Protein AF-0000000084599623 (afdb_homodimer)

Solvent-accessible surface area (backbone atoms only — not comparable to full-atom values): 31120 Å² total; per-residue (Å²): 108,68,51,60,53,51,52,50,50,53,50,52,52,37,53,51,47,53,51,48,50,72,46,52,63,95,65,78,58,55,71,67,54,44,60,50,18,67,72,65,66,70,37,64,68,41,47,48,40,57,51,44,47,46,20,28,53,51,38,30,28,49,30,20,12,25,30,5,34,18,5,42,42,41,17,27,66,64,70,25,81,76,36,23,49,43,51,32,5,22,17,29,20,3,40,26,36,25,50,53,47,34,72,76,37,59,88,45,51,91,47,28,43,58,37,0,27,54,21,8,48,52,28,44,49,53,32,52,60,57,30,50,80,77,51,83,46,62,60,56,36,45,51,36,4,42,22,47,22,38,23,28,46,19,54,36,47,54,57,44,47,66,42,66,87,59,30,79,58,35,66,34,55,73,41,21,48,59,66,87,35,37,60,70,55,28,50,46,42,51,52,59,38,44,50,45,48,57,57,54,60,70,40,19,67,60,42,54,48,49,65,42,52,69,69,59,29,47,70,73,67,46,59,60,68,60,53,42,48,53,48,47,51,52,19,34,43,23,30,5,35,25,14,51,71,51,22,59,56,42,42,47,16,30,50,34,38,53,53,35,34,73,68,65,34,80,54,34,75,58,35,40,60,45,12,33,52,51,15,12,39,50,39,37,48,35,38,44,47,18,46,59,75,48,65,87,40,58,43,42,31,39,39,52,32,23,44,52,30,12,58,48,51,38,50,48,62,59,66,40,73,73,49,89,74,66,118,109,69,52,59,52,51,51,51,50,53,50,53,53,36,53,51,47,53,51,48,49,72,46,52,62,96,65,78,60,54,72,65,54,43,58,52,17,67,72,66,68,70,38,65,70,41,47,50,40,57,50,44,48,46,21,28,52,51,39,30,29,51,30,20,11,25,30,6,32,18,5,43,42,42,16,27,68,64,68,26,80,78,36,22,49,42,50,32,5,21,18,30,19,2,39,28,35,24,50,51,46,35,69,76,38,59,87,47,52,88,46,29,42,60,36,1,28,52,21,7,47,51,27,44,50,52,31,53,61,55,32,51,80,77,51,85,45,61,59,56,37,45,51,36,3,43,21,47,20,38,22,27,44,19,55,36,46,52,56,42,47,65,43,65,88,58,31,80,58,34,68,33,56,73,38,19,49,59,66,87,36,36,58,69,55,27,50,47,41,50,52,58,40,43,50,45,48,57,56,52,59,71,40,18,66,58,42,54,49,51,65,42,53,70,70,59,30,46,70,73,68,46,59,59,68,61,52,42,50,52,48,48,51,54,21,34,42,24,31,4,34,24,13,52,71,50,22,55,54,43,42,46,15,29,50,35,37,53,53,37,35,74,68,68,34,84,53,33,75,57,34,39,60,46,12,33,52,51,16,13,39,51,38,36,48,35,37,44,47,19,46,59,74,48,63,86,38,58,43,41,32,37,38,52,32,23,44,51,30,12,58,49,50,38,50,46,63,59,67,41,74,73,49,88,71,69,118

Organism: NCBI:txid1246626

Secondary structure (DSSP, 8-state):
-HHHHHHHHHHHHHHHHHHHHHH-SSS---HHHHHHHHHH---HHHHHIIIIIHHHHHHHHHHHHHHHHHHHHHHHHHT-TT--TTTTTHHHHHHHHHHHHHHH-GGGGGGHHHHHHHHHHHHHHHHHHHHHTT---HHHHHHHHHHHHHHHHHHHHHHHHH-STTHHHHHHHHTT--TT--HHHHHHIIIIIHHHHHHHHTTHHHHHHHTS-HHHHHHTT--HHHHHHHHHHHHHHHHHHHHHHH----SHHHHHHHHHHHHH-S-HHHHHHHHHHHHHHHHHHHHHHHHHHTTTSPPPHHHHHHHHHHHHHHHHHHH----SS--/-HHHHHHHHHHHHHHHHHHHHHH-SSS---HHHHHHHHHH---HHHHHIIIIIHHHHHHHHHHHHHHHHHHHHHHHHHT-TT--TTTTTHHHHHHHHHHHHHHH-GGGGGGHHHHHHHHHHHHHHHHHHHHHTT---HHHHHHHHHHHHHHHHHHHHHHHHH-STTHHHHHHHHTT--TT--HHHHHHIIIIIHHHHHHHHTTHHHHHHHTS-HHHHHHTT--HHHHHHHHHHHHHHHHHHHHHHH----SHHHHHHHHHHHHH-S-HHHHHHHHHHHHHHHHHHHHHHHHHHTTTSPPPHHHHHHHHHHHHHHHHHHH----SS--

Nearest PDB structures (foldseek):
  4dbl-assembly1_B  TM=9.271E-01  e=1.982E-14  Escherichia coli K-12
  1l7v-assembly1_B  TM=9.289E-01  e=1.032E-13  Escherichia coli
  5b58-assembly1_B  TM=8.460E-01  e=9.503E-14  Burkholderia cenocepacia J2315
  4dbl-assembly2_F  TM=8.590E-01  e=1.916E-13  Escherichia coli K-12
  7lb8-assembly1_B  TM=7.974E-01  e=6.529E-09  Escherichia coli K-12

Radius of gyration: 25.74 Å; Cα contacts (8 Å, |Δi|>4): 1167; chains: 2; bounding box: 67×68×57 Å

InterPro domains:
  IPR000522 ABC transporter, permease protein, BtuC-like [PF01032] (14-319)
  IPR000522 ABC transporter, permease protein, BtuC-like [PTHR30472] (4-321)
  IPR037294 ABC transporter, BtuC-like [G3DSA:1.10.3470.10] (1-324)
  IPR037294 ABC transporter, BtuC-like [SSF81345] (3-319)

Sequence (654 aa):
MKKTIVFASVIITFLFLLYLAVMSGSIRISFTQLLDGLGSKTDEEVNVIYDLRFPRIIIACFAGGALAISGALMQSVMRNPIADPSIIGISSGASFTSLLFVTLYPQLYFFMPLFAFIGGIIAFLLVYSFAYRGGLNPLKLILIGVAVHATFTGLADVFNYRGSYSVTSISAATTSTLAMKTWSDATMIMLYGGVAILLSLFLAGACNRLLLSDKTALGIGMKVTSTRLLVSIIAVVLASIATAVAGVIAFLGLLVPHIGRQLIGSDYKWLLPFCAIAGAWILLLADTLGRLVLAPNEIPASIFMSIIGGPFLIFLLVRGRINDGTTMKKTIVFASVIITFLFLLYLAVMSGSIRISFTQLLDGLGSKTDEEVNVIYDLRFPRIIIACFAGGALAISGALMQSVMRNPIADPSIIGISSGASFTSLLFVTLYPQLYFFMPLFAFIGGIIAFLLVYSFAYRGGLNPLKLILIGVAVHATFTGLADVFNYRGSYSVTSISAATTSTLAMKTWSDATMIMLYGGVAILLSLFLAGACNRLLLSDKTALGIGMKVTSTRLLVSIIAVVLASIATAVAGVIAFLGLLVPHIGRQLIGSDYKWLLPFCAIAGAWILLLADTLGRLVLAPNEIPASIFMSIIGGPFLIFLLVRGRINDGTT

Foldseek 3Di:
DLLVVVVVVLVVVLVVLVVCQLQDFPDHDDPVCLVVCVVVVPDPSNVCSVWWRVLLLLLLQLLQLLQQLLLLLQCLLLVHLQDGLLLLQLLLQLLLQLLVCCVVPVVCLLCSLVSSLVRSVVSVCQLVVVCPPPDSQVVSSSVNRNVNNVVSNVSSVVSLVVPVVCVVVVVCQQQLDSGPAGVSLSVSSCVQSVVLLVVSLVLLVLSVLSNDDPVVSVVVVDPNVVSSVVSNSSSSSSSSSSCSRRNRAPQSNNPQLVVLCVRPNSRSNSSSVSSSSVSSSLSSVLQSCQPRVDPPHGRGSSVVRCVVRVVVSVVCVVPPCSPSPPD/DLLVVVVVVLVVVLVVLVVCQLQDFPDHDDPVCLVVCVVVVPDPSNVCSVWWRVLLLLLLQLLQLLQQLLLLLQCLLLVHLQDGLLLLQLLLQLLLQLLVCCVVPVVCLLCSLVSSLVRSVVSVCQLVVVCPPPDSQVVSSSVNRNVNNVVSNVSSVVSLVVPVVCVVCVVVQQQLDSGPAGVSLSVSSCVQSVVLLVVSLVLLVLSVLSNDDPVVSVVVVDPNVVSSVVSNSSSSSSSSSSCSRRNRAPQSNNPQLVVLCVRPNSRSNSSSVSSSSVSSSLSSVLQSCQPRVDPPHGHGSSVVRCVVRVVVSVVCVVPPCSPSPPD

Structure (mmCIF, N/CA/C/O backbone):
data_AF-0000000084599623-model_v1
#
loop_
_entity.id
_entity.type
_entity.pdbx_description
1 polymer 'Probable heme-iron transport system permease protein IsdF'
#
loop_
_atom_site.group_PDB
_atom_site.id
_atom_site.type_symbol
_atom_site.label_atom_id
_atom_site.label_alt_id
_atom_site.label_comp_id
_atom_site.label_asym_id
_atom_site.label_entity_id
_atom_site.label_seq_id
_atom_site.pdbx_PDB_ins_code
_atom_site.Cartn_x
_atom_site.Cartn_y
_atom_site.Cartn_z
_atom_site.occupancy
_atom_site.B_iso_or_equiv
_atom_site.auth_seq_id
_atom_site.auth_comp_id
_atom_site.auth_asym_id
_atom_site.auth_atom_id
_atom_site.pdbx_PDB_model_num
ATOM 1 N N . MET A 1 1 ? -16.203 25.219 26.594 1 63.31 1 MET A N 1
ATOM 2 C CA . MET A 1 1 ? -15.156 25 27.594 1 63.31 1 MET A CA 1
ATOM 3 C C . MET A 1 1 ? -14.32 23.781 27.25 1 63.31 1 MET A C 1
ATOM 5 O O . MET A 1 1 ? -13.086 23.844 27.25 1 63.31 1 MET A O 1
ATOM 9 N N . LYS A 1 2 ? -15 22.781 26.844 1 83.62 2 LYS A N 1
ATOM 10 C CA . LYS A 1 2 ? -14.289 21.531 26.594 1 83.62 2 LYS A CA 1
ATOM 11 C C . LYS A 1 2 ? -13.391 21.641 25.375 1 83.62 2 LYS A C 1
ATOM 13 O O . LYS A 1 2 ? -12.25 21.172 25.391 1 83.62 2 LYS A O 1
ATOM 18 N N . LYS A 1 3 ? -13.734 22.578 24.484 1 91.62 3 LYS A N 1
ATOM 19 C CA . LYS A 1 3 ? -12.961 22.719 23.25 1 91.62 3 LYS A CA 1
ATOM 20 C C . LYS A 1 3 ? -11.711 23.562 23.484 1 91.62 3 LYS A C 1
ATOM 22 O O . LYS A 1 3 ? -10.633 23.234 22.969 1 91.62 3 LYS A O 1
ATOM 27 N N . THR A 1 4 ? -11.828 24.562 24.234 1 91.38 4 THR A N 1
ATOM 28 C CA . THR A 1 4 ? -10.703 25.453 24.531 1 91.38 4 THR A CA 1
ATOM 29 C C . THR A 1 4 ? -9.625 24.703 25.312 1 91.38 4 THR A C 1
ATOM 31 O O . THR A 1 4 ? -8.43 24.938 25.094 1 91.38 4 THR A O 1
ATOM 34 N N . ILE A 1 5 ? -10.047 23.844 26.188 1 92.69 5 ILE A N 1
ATOM 35 C CA . ILE A 1 5 ? -9.102 23.078 27 1 92.69 5 ILE A CA 1
ATOM 36 C C . ILE A 1 5 ? -8.336 22.109 26.094 1 92.69 5 ILE A C 1
ATOM 38 O O . ILE A 1 5 ? -7.125 21.922 26.281 1 92.69 5 ILE A O 1
ATOM 42 N N . VAL A 1 6 ? -9.008 21.547 25.156 1 93.94 6 VAL A N 1
ATOM 43 C CA . VAL A 1 6 ? -8.375 20.609 24.234 1 93.94 6 VAL A CA 1
ATOM 44 C C . VAL A 1 6 ? -7.352 21.344 23.375 1 93.94 6 VAL A C 1
ATOM 46 O O . VAL A 1 6 ? -6.219 20.875 23.219 1 93.94 6 VAL A O 1
ATOM 49 N N . PHE A 1 7 ? -7.742 22.5 22.906 1 94.56 7 PHE A N 1
ATOM 50 C CA . PHE A 1 7 ? -6.832 23.297 22.078 1 94.56 7 PHE A CA 1
ATOM 51 C C . PHE A 1 7 ? -5.617 23.734 22.891 1 94.56 7 PHE A C 1
ATOM 53 O O . PHE A 1 7 ? -4.484 23.656 22.406 1 94.56 7 PHE A O 1
ATOM 60 N N . ALA A 1 8 ? -5.863 24.156 24.094 1 93.75 8 ALA A N 1
ATOM 61 C CA . ALA A 1 8 ? -4.77 24.578 24.969 1 93.75 8 ALA A CA 1
ATOM 62 C C . ALA A 1 8 ? -3.809 23.438 25.25 1 93.75 8 ALA A C 1
ATOM 64 O O . ALA A 1 8 ? -2.59 23.625 25.25 1 93.75 8 ALA A O 1
ATOM 65 N N . SER A 1 9 ? -4.367 22.297 25.516 1 94.38 9 SER A N 1
ATOM 66 C CA . SER A 1 9 ? -3.539 21.141 25.797 1 94.38 9 SER A CA 1
ATOM 67 C C . SER A 1 9 ? -2.682 20.75 24.594 1 94.38 9 SER A C 1
ATOM 69 O O . SER A 1 9 ? -1.499 20.438 24.75 1 94.38 9 SER A O 1
ATOM 71 N N . VAL A 1 10 ? -3.271 20.781 23.406 1 94.06 10 VAL A N 1
ATOM 72 C CA . VAL A 1 10 ? -2.541 20.406 22.203 1 94.06 10 VAL A CA 1
ATOM 73 C C . VAL A 1 10 ? -1.45 21.438 21.906 1 94.06 10 VAL A C 1
ATOM 75 O O . VAL A 1 10 ? -0.341 21.078 21.516 1 94.06 10 VAL A O 1
ATOM 78 N N . ILE A 1 11 ? -1.744 22.672 22.188 1 94.81 11 ILE A N 1
ATOM 79 C CA . ILE A 1 11 ? -0.784 23.734 21.922 1 94.81 11 ILE A CA 1
ATOM 80 C C . ILE A 1 11 ? 0.378 23.641 22.906 1 94.81 11 ILE A C 1
ATOM 82 O O . ILE A 1 11 ? 1.541 23.781 22.516 1 94.81 11 ILE A O 1
ATOM 86 N N . ILE A 1 12 ? 0.083 23.406 24.156 1 95.25 12 ILE A N 1
ATOM 87 C CA . ILE A 1 12 ? 1.113 23.297 25.188 1 95.25 12 ILE A CA 1
ATOM 88 C C . ILE A 1 12 ? 2.021 22.109 24.891 1 95.25 12 ILE A C 1
ATOM 90 O O . ILE A 1 12 ? 3.248 22.234 24.953 1 95.25 12 ILE A O 1
ATOM 94 N N . THR A 1 13 ? 1.392 20.984 24.578 1 96 13 THR A N 1
ATOM 95 C CA . THR A 1 13 ? 2.188 19.797 24.281 1 96 13 THR A CA 1
ATOM 96 C C . THR A 1 13 ? 2.982 20 22.984 1 96 13 THR A C 1
ATOM 98 O O . THR A 1 13 ? 4.09 19.484 22.844 1 96 13 THR A O 1
ATOM 101 N N . PHE A 1 14 ? 2.387 20.75 22.047 1 96.25 14 PHE A N 1
ATOM 102 C CA . PHE A 1 14 ? 3.062 21.062 20.797 1 96.25 14 PHE A CA 1
ATOM 103 C C . PHE A 1 14 ? 4.312 21.891 21.047 1 96.25 14 PHE A C 1
ATOM 105 O O . PHE A 1 14 ? 5.375 21.609 20.469 1 96.25 14 PHE A O 1
ATOM 112 N N . LEU A 1 15 ? 4.223 22.906 21.891 1 94.75 15 LEU A N 1
ATOM 113 C CA . LEU A 1 15 ? 5.363 23.766 22.219 1 94.75 15 LEU A CA 1
ATOM 114 C C . LEU A 1 15 ? 6.445 22.969 22.938 1 94.75 15 LEU A C 1
ATOM 116 O O . LEU A 1 15 ? 7.637 23.172 22.688 1 94.75 15 LEU A O 1
ATOM 120 N N . PHE A 1 16 ? 5.996 22.109 23.781 1 94.5 16 PHE A N 1
ATOM 121 C CA . PHE A 1 16 ? 6.941 21.234 24.484 1 94.5 16 PHE A CA 1
ATOM 122 C C . PHE A 1 16 ? 7.664 20.328 23.5 1 94.5 16 PHE A C 1
ATOM 124 O O . PHE A 1 16 ? 8.875 20.125 23.594 1 94.5 16 PHE A O 1
ATOM 131 N N . LEU A 1 17 ? 6.906 19.828 22.562 1 94.5 17 LEU A N 1
ATOM 132 C CA . LEU A 1 17 ? 7.484 18.938 21.562 1 94.5 17 LEU A CA 1
ATOM 133 C C . LEU A 1 17 ? 8.445 19.703 20.656 1 94.5 17 LEU A C 1
ATOM 135 O O . LEU A 1 17 ? 9.469 19.156 20.234 1 94.5 17 LEU A O 1
ATOM 139 N N . LEU A 1 18 ? 8.078 20.922 20.344 1 93.38 18 LEU A N 1
ATOM 140 C CA . LEU A 1 18 ? 8.969 21.766 19.531 1 93.38 18 LEU A CA 1
ATOM 141 C C . LEU A 1 18 ? 10.305 21.953 20.234 1 93.38 18 LEU A C 1
ATOM 143 O O . LEU A 1 18 ? 11.359 21.859 19.609 1 93.38 18 LEU A O 1
ATOM 147 N N . TYR A 1 19 ? 10.211 22.156 21.453 1 90.44 19 TYR A N 1
ATOM 148 C CA . TYR A 1 19 ? 11.414 22.312 22.25 1 90.44 19 TYR A CA 1
ATOM 149 C C . TYR A 1 19 ? 12.242 21.047 22.266 1 90.44 19 TYR A C 1
ATOM 151 O O . TYR A 1 19 ? 13.461 21.078 22.047 1 90.44 19 TYR A O 1
ATOM 159 N N . LEU A 1 20 ? 11.641 19.984 22.469 1 89.62 20 LEU A N 1
ATOM 160 C CA . LEU A 1 20 ? 12.344 18.703 22.5 1 89.62 20 LEU A CA 1
ATOM 161 C C . LEU A 1 20 ? 12.953 18.359 21.156 1 89.62 20 LEU A C 1
ATOM 163 O O . LEU A 1 20 ? 14.039 17.781 21.078 1 89.62 20 LEU A O 1
ATOM 167 N N . ALA A 1 21 ? 12.234 18.672 20.094 1 90 21 ALA A N 1
ATOM 168 C CA . ALA A 1 21 ? 12.695 18.359 18.75 1 90 21 ALA A CA 1
ATOM 169 C C . ALA A 1 21 ? 13.953 19.156 18.406 1 90 21 ALA A C 1
ATOM 171 O O . ALA A 1 21 ? 14.852 18.641 17.734 1 90 21 ALA A O 1
ATOM 172 N N . VAL A 1 22 ? 14 20.328 18.891 1 85.81 22 VAL A N 1
ATOM 173 C CA . VAL A 1 22 ? 15.156 21.188 18.609 1 85.81 22 VAL A CA 1
ATOM 174 C C . VAL A 1 22 ? 16.344 20.734 19.438 1 85.81 22 VAL A C 1
ATOM 176 O O . VAL A 1 22 ? 17.484 20.734 18.953 1 85.81 22 VAL A O 1
ATOM 179 N N . MET A 1 23 ? 16.047 20.266 20.578 1 83.81 23 MET A N 1
ATOM 180 C CA . MET A 1 23 ? 17.125 19.953 21.516 1 83.81 23 MET A CA 1
ATOM 181 C C . MET A 1 23 ? 17.609 18.516 21.344 1 83.81 23 MET A C 1
ATOM 183 O O . MET A 1 23 ? 18.703 18.172 21.797 1 83.81 23 MET A O 1
ATOM 187 N N . SER A 1 24 ? 16.781 17.75 20.719 1 78.44 24 SER A N 1
ATOM 188 C CA . SER A 1 24 ? 17.125 16.344 20.609 1 78.44 24 SER A CA 1
ATOM 189 C C . SER A 1 24 ? 17.766 16.031 19.266 1 78.44 24 SER A C 1
ATOM 191 O O . SER A 1 24 ? 17.359 16.594 18.234 1 78.44 24 SER A O 1
ATOM 193 N N . GLY A 1 25 ? 18.828 15.422 19.234 1 71.44 25 GLY A N 1
ATOM 194 C CA . GLY A 1 25 ? 19.531 15 18.031 1 71.44 25 GLY A CA 1
ATOM 195 C C . GLY A 1 25 ? 20.938 14.492 18.328 1 71.44 25 GLY A C 1
ATOM 196 O O . GLY A 1 25 ? 21.281 14.219 19.469 1 71.44 25 GLY A O 1
ATOM 197 N N . SER A 1 26 ? 21.641 14.305 17.328 1 67.19 26 SER A N 1
ATOM 198 C CA . SER A 1 26 ? 22.984 13.773 17.453 1 67.19 26 SER A CA 1
ATOM 199 C C . SER A 1 26 ? 23.906 14.758 18.156 1 67.19 26 SER A C 1
ATOM 201 O O . SER A 1 26 ? 24.875 14.352 18.812 1 67.19 26 SER A O 1
ATOM 203 N N . ILE A 1 27 ? 23.5 16.109 17.984 1 69.25 27 ILE A N 1
ATOM 204 C CA . ILE A 1 27 ? 24.281 17.156 18.625 1 69.25 27 ILE A CA 1
ATOM 205 C C . ILE A 1 27 ? 23.531 17.688 19.844 1 69.25 27 ILE A C 1
ATOM 207 O O . ILE A 1 27 ? 22.422 18.203 19.719 1 69.25 27 ILE A O 1
ATOM 211 N N . ARG A 1 28 ? 24.125 17.406 20.969 1 74.81 28 ARG A N 1
ATOM 212 C CA . ARG A 1 28 ? 23.5 17.875 22.219 1 74.81 28 ARG A CA 1
ATOM 213 C C . ARG A 1 28 ? 24.016 19.25 22.594 1 74.81 28 ARG A C 1
ATOM 215 O O . ARG A 1 28 ? 25.219 19.453 22.781 1 74.81 28 ARG A O 1
ATOM 222 N N . ILE A 1 29 ? 23.141 20.203 22.406 1 73.94 29 ILE A N 1
ATOM 223 C CA . ILE A 1 29 ? 23.531 21.547 22.812 1 73.94 29 ILE A CA 1
ATOM 224 C C . ILE A 1 29 ? 22.562 22.062 23.875 1 73.94 29 ILE A C 1
ATOM 226 O O . ILE A 1 29 ? 21.438 21.578 23.984 1 73.94 29 ILE A O 1
ATOM 230 N N . SER A 1 30 ? 23.094 22.906 24.766 1 78.56 30 SER A N 1
ATOM 231 C CA . SER A 1 30 ? 22.234 23.531 25.781 1 78.56 30 SER A CA 1
ATOM 232 C C . SER A 1 30 ? 21.359 24.625 25.172 1 78.56 30 SER A C 1
ATOM 234 O O . SER A 1 30 ? 21.656 25.125 24.078 1 78.56 30 SER A O 1
ATOM 236 N N . PHE A 1 31 ? 20.297 24.891 25.797 1 83 31 PHE A N 1
ATOM 237 C CA . PHE A 1 31 ? 19.344 25.891 25.328 1 83 31 PHE A CA 1
ATOM 238 C C . PHE A 1 3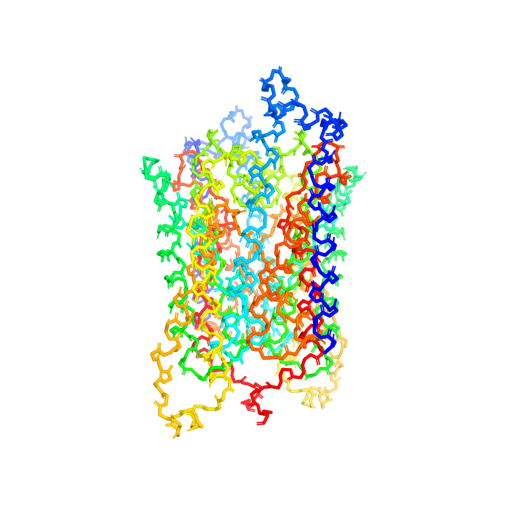1 ? 20 27.266 25.234 1 83 31 PHE A C 1
ATOM 240 O O . PHE A 1 31 ? 19.734 28.016 24.297 1 83 31 PHE A O 1
ATOM 247 N N . THR A 1 32 ? 20.797 27.5 26.172 1 78.44 32 THR A N 1
ATOM 248 C CA . THR A 1 32 ? 21.484 28.797 26.203 1 78.44 32 THR A CA 1
ATOM 249 C C . THR A 1 32 ? 22.469 28.906 25.031 1 78.44 32 THR A C 1
ATOM 251 O O . THR A 1 32 ? 22.594 29.969 24.422 1 78.44 32 THR A O 1
ATOM 254 N N . GLN A 1 33 ? 23.125 27.859 24.766 1 81.5 33 GLN A N 1
ATOM 255 C CA . GLN A 1 33 ? 24.062 27.828 23.641 1 81.5 33 GLN A CA 1
ATOM 256 C C . GLN A 1 33 ? 23.328 28.016 22.312 1 81.5 33 GLN A C 1
ATOM 258 O O . GLN A 1 33 ? 23.844 28.672 21.406 1 81.5 33 GLN A O 1
ATOM 263 N N . LEU A 1 34 ? 22.219 27.5 22.266 1 81.88 34 LEU A N 1
ATOM 264 C CA . LEU A 1 34 ? 21.422 27.625 21.047 1 81.88 34 LEU A CA 1
ATOM 265 C C . LEU A 1 34 ? 21 29.062 20.828 1 81.88 34 LEU A C 1
ATOM 267 O O . LEU A 1 34 ? 21.141 29.594 19.719 1 81.88 34 LEU A O 1
ATOM 271 N N . LEU A 1 35 ? 20.547 29.703 21.859 1 81 35 LEU A N 1
ATOM 272 C CA . LEU A 1 35 ? 20.078 31.078 21.734 1 81 35 LEU A CA 1
ATOM 273 C C . LEU A 1 35 ? 21.234 32.031 21.406 1 81 35 LEU A C 1
ATOM 275 O O . LEU A 1 35 ? 21.094 32.906 20.578 1 81 35 LEU A O 1
ATOM 279 N N . ASP A 1 36 ? 22.328 31.75 22.062 1 78.38 36 ASP A N 1
ATOM 280 C CA . ASP A 1 36 ? 23.516 32.562 21.828 1 78.38 36 ASP A CA 1
ATOM 281 C C . ASP A 1 36 ? 24.109 32.312 20.453 1 78.38 36 ASP A C 1
ATOM 283 O O . ASP A 1 36 ? 24.562 33.25 19.781 1 78.38 36 ASP A O 1
ATOM 287 N N . GLY A 1 37 ? 24.047 31.125 20.109 1 79.94 37 GLY A N 1
ATOM 288 C CA . GLY A 1 37 ? 24.641 30.734 18.844 1 79.94 37 GLY A CA 1
ATOM 289 C C . GLY A 1 37 ? 23.828 31.188 17.641 1 79.94 37 GLY A C 1
ATOM 290 O O . GLY A 1 37 ? 24.391 31.469 16.578 1 79.94 37 GLY A O 1
ATOM 291 N N . LEU A 1 38 ? 22.562 31.234 17.844 1 79.56 38 LEU A N 1
ATOM 292 C CA . LEU A 1 38 ? 21.703 31.688 16.75 1 79.56 38 LEU A CA 1
ATOM 293 C C . LEU A 1 38 ? 21.953 33.156 16.453 1 79.56 38 LEU A C 1
ATOM 295 O O . LEU A 1 38 ? 21.828 33.562 15.297 1 79.56 38 LEU A O 1
ATOM 299 N N . GLY A 1 39 ? 22.266 33.875 17.469 1 78.06 39 GLY A N 1
ATOM 300 C CA . GLY A 1 39 ? 22.562 35.281 17.297 1 78.06 39 GLY A CA 1
ATOM 301 C C . GLY A 1 39 ? 23.953 35.531 16.734 1 78.06 39 GLY A C 1
ATOM 302 O O . GLY A 1 39 ? 24.125 36.344 15.836 1 78.06 39 GLY A O 1
ATOM 303 N N . SER A 1 40 ? 24.938 34.844 17.297 1 75.44 40 SER A N 1
ATOM 304 C CA . SER A 1 40 ? 26.328 35.094 16.922 1 75.44 40 SER A CA 1
ATOM 305 C C . SER A 1 40 ? 26.703 34.375 15.648 1 75.44 40 SER A C 1
ATOM 307 O O . SER A 1 40 ? 27.594 34.812 14.914 1 75.44 40 SER A O 1
ATOM 309 N N . LYS A 1 41 ? 26.109 33.375 15.227 1 76.56 41 LYS A N 1
ATOM 310 C CA . LYS A 1 41 ? 26.328 32.562 14.039 1 76.56 41 LYS A CA 1
ATOM 311 C C . LYS A 1 41 ? 27.75 32 14.023 1 76.56 41 LYS A C 1
ATOM 313 O O . LYS A 1 41 ? 28.266 31.656 12.961 1 76.56 41 LYS A O 1
ATOM 318 N N . THR A 1 42 ? 28.375 32.031 15.086 1 74.31 42 THR A N 1
ATOM 319 C CA . THR A 1 42 ? 29.766 31.594 15.125 1 74.31 42 THR A CA 1
ATOM 320 C C . THR A 1 42 ? 29.859 30.141 15.594 1 74.31 42 THR A C 1
ATOM 322 O O . THR A 1 42 ? 30.859 29.469 15.336 1 74.31 42 THR A O 1
ATOM 325 N N . ASP A 1 43 ? 28.891 29.734 16.203 1 79.94 43 ASP A N 1
ATOM 326 C CA . ASP A 1 43 ? 28.922 28.375 16.734 1 79.94 43 ASP A CA 1
ATOM 327 C C . ASP A 1 43 ? 28.562 27.359 15.656 1 79.94 43 ASP A C 1
ATOM 329 O O . ASP A 1 43 ? 27.438 27.359 15.148 1 79.94 43 ASP A O 1
ATOM 333 N N . GLU A 1 44 ? 29.516 26.531 15.305 1 80.19 44 GLU A N 1
ATOM 334 C CA . GLU A 1 44 ? 29.375 25.562 14.227 1 80.19 44 GLU A CA 1
ATOM 335 C C . GLU A 1 44 ? 28.266 24.562 14.531 1 80.19 44 GLU A C 1
ATOM 337 O O . GLU A 1 44 ? 27.516 24.172 13.633 1 80.19 44 GLU A O 1
ATOM 342 N N . GLU A 1 45 ? 28.234 24.203 15.742 1 80.56 45 GLU A N 1
ATOM 343 C CA . GLU A 1 45 ? 27.219 23.219 16.125 1 80.56 45 GLU A CA 1
ATOM 344 C C . GLU A 1 45 ? 25.812 23.797 15.977 1 80.56 45 GLU A C 1
ATOM 346 O O . GLU A 1 45 ? 24.906 23.109 15.5 1 80.56 45 GLU A O 1
ATOM 351 N N . VAL A 1 46 ? 25.734 25.016 16.359 1 84 46 VAL A N 1
ATOM 352 C CA . VAL A 1 46 ? 24.438 25.688 16.266 1 84 46 VAL A CA 1
ATOM 353 C C . VAL A 1 46 ? 24.062 25.906 14.805 1 84 46 VAL A C 1
ATOM 355 O O . VAL A 1 46 ? 22.891 25.844 14.438 1 84 46 VAL A O 1
ATOM 358 N N . ASN A 1 47 ? 25.016 26.062 14.008 1 82.06 47 ASN A N 1
ATOM 359 C CA . ASN A 1 47 ? 24.766 26.25 12.578 1 82.06 47 ASN A CA 1
ATOM 360 C C . ASN A 1 47 ? 24.25 24.969 11.938 1 82.06 47 ASN A C 1
ATOM 362 O O . ASN A 1 47 ? 23.391 25.016 11.047 1 82.06 47 ASN A O 1
ATOM 366 N N . VAL A 1 48 ? 24.781 23.922 12.398 1 78.81 48 VAL A N 1
ATOM 367 C CA . VAL A 1 48 ? 24.328 22.641 11.875 1 78.81 48 VAL A CA 1
ATOM 368 C C . VAL A 1 48 ? 22.859 22.406 12.273 1 78.81 48 VAL A C 1
ATOM 370 O O . VAL A 1 48 ? 22.062 21.922 11.469 1 78.81 48 VAL A O 1
ATOM 373 N N . ILE A 1 49 ? 22.562 22.797 13.445 1 83.06 49 ILE A N 1
ATOM 374 C CA . ILE A 1 49 ? 21.188 22.656 13.93 1 83.06 49 ILE A CA 1
ATOM 375 C C . ILE A 1 49 ? 20.266 23.562 13.141 1 83.06 49 ILE A C 1
ATOM 377 O O . ILE A 1 49 ? 19.172 23.156 12.727 1 83.06 49 ILE A O 1
ATOM 381 N N . TYR A 1 50 ? 20.719 24.734 12.922 1 84.56 50 TYR A N 1
ATOM 382 C CA . TYR A 1 50 ? 19.922 25.719 12.18 1 84.56 50 TYR A CA 1
ATOM 383 C C . TYR A 1 50 ? 19.703 25.25 10.742 1 84.56 50 TYR A C 1
ATOM 385 O O . TYR A 1 50 ? 18.609 25.406 10.195 1 84.56 50 TYR A O 1
ATOM 393 N N . ASP A 1 51 ? 20.688 24.641 10.227 1 83.88 51 ASP A N 1
ATOM 394 C CA . ASP A 1 51 ? 20.625 24.297 8.805 1 83.88 51 ASP A CA 1
ATOM 395 C C . ASP A 1 51 ? 19.953 22.953 8.586 1 83.88 51 ASP A C 1
ATOM 397 O O . ASP A 1 51 ? 19.344 22.719 7.547 1 83.88 51 ASP A O 1
ATOM 401 N N . LEU A 1 52 ? 20 22.156 9.578 1 81.81 52 LEU A N 1
ATOM 402 C CA . LEU A 1 52 ? 19.516 20.812 9.336 1 81.81 52 LEU A CA 1
ATOM 403 C C . LEU A 1 52 ? 18.281 20.516 10.172 1 81.81 52 LEU A C 1
ATOM 405 O O . LEU A 1 52 ? 17.328 19.891 9.695 1 81.81 52 LEU A O 1
ATOM 409 N N . ARG A 1 53 ? 18.188 21.031 11.367 1 87.31 53 ARG A N 1
ATOM 410 C CA . ARG A 1 53 ? 17.109 20.641 12.273 1 87.31 53 ARG A CA 1
ATOM 411 C C . ARG A 1 53 ? 15.891 21.547 12.117 1 87.31 53 ARG A C 1
ATOM 413 O O . ARG A 1 53 ? 14.75 21.094 12.125 1 87.31 53 ARG A O 1
ATOM 420 N N . PHE A 1 54 ? 16.156 22.766 11.914 1 90.94 54 PHE A N 1
ATOM 421 C CA . PHE A 1 54 ? 15.055 23.719 11.852 1 90.94 54 PHE A CA 1
ATOM 422 C C . PHE A 1 54 ? 14.195 23.484 10.609 1 90.94 54 PHE A C 1
ATOM 424 O O . PHE A 1 54 ? 12.969 23.375 10.703 1 90.94 54 PHE A O 1
ATOM 431 N N . PRO A 1 55 ? 14.82 23.375 9.453 1 92.12 55 PRO A N 1
ATOM 432 C CA . PRO A 1 55 ? 14 23.094 8.266 1 92.12 55 PRO A CA 1
ATOM 433 C C . PRO A 1 55 ? 13.188 21.812 8.398 1 92.12 55 PRO A C 1
ATOM 435 O O . PRO A 1 55 ? 12.023 21.766 8 1 92.12 55 PRO A O 1
ATOM 438 N N . ARG A 1 56 ? 13.766 20.875 8.977 1 91.19 56 ARG A N 1
ATOM 439 C CA . ARG A 1 56 ? 13.109 19.578 9.164 1 91.19 56 ARG A CA 1
ATOM 440 C C . ARG A 1 56 ? 11.883 19.703 10.055 1 91.19 56 ARG A C 1
ATOM 442 O O . ARG A 1 56 ? 10.828 19.141 9.758 1 91.19 56 ARG A O 1
ATOM 449 N N . ILE A 1 57 ? 12.07 20.469 11.109 1 93.56 57 ILE A N 1
ATOM 450 C CA . ILE A 1 57 ? 10.977 20.672 12.062 1 93.56 57 ILE A CA 1
ATOM 451 C C . ILE A 1 57 ? 9.844 21.438 11.391 1 93.56 57 ILE A C 1
ATOM 453 O O . ILE A 1 57 ? 8.672 21.094 11.547 1 93.56 57 ILE A O 1
ATOM 457 N N . ILE A 1 58 ? 10.203 22.438 10.641 1 94.94 58 ILE A N 1
ATOM 458 C CA . ILE A 1 58 ? 9.211 23.25 9.953 1 94.94 58 ILE A CA 1
ATOM 459 C C . ILE A 1 58 ? 8.453 22.391 8.93 1 94.94 58 ILE A C 1
ATOM 461 O O . ILE A 1 58 ? 7.223 22.453 8.852 1 94.94 58 ILE A O 1
ATOM 465 N N . ILE A 1 59 ? 9.117 21.609 8.227 1 94.75 59 ILE A N 1
ATOM 466 C CA . ILE A 1 59 ? 8.516 20.766 7.203 1 94.75 59 ILE A CA 1
ATOM 467 C C . ILE A 1 59 ? 7.578 19.75 7.855 1 94.75 59 ILE A C 1
ATOM 469 O O . ILE A 1 59 ? 6.465 19.516 7.375 1 94.75 59 ILE A O 1
ATOM 473 N N . ALA A 1 60 ? 8.023 19.141 8.953 1 95.19 60 ALA A N 1
ATOM 474 C CA . ALA A 1 60 ? 7.184 18.188 9.664 1 95.19 60 ALA A CA 1
ATOM 475 C C . ALA A 1 60 ? 5.879 18.828 10.125 1 95.19 60 ALA A C 1
ATOM 477 O O . ALA A 1 60 ? 4.805 18.234 9.984 1 95.19 60 ALA A O 1
ATOM 478 N N . CYS A 1 61 ? 5.957 20 10.586 1 96.69 61 CYS A N 1
ATOM 479 C CA . CYS A 1 61 ? 4.785 20.703 11.109 1 96.69 61 CYS A CA 1
ATOM 480 C C . CYS A 1 61 ? 3.809 21.047 9.992 1 96.69 61 CYS A C 1
ATOM 482 O O . CYS A 1 61 ? 2.621 20.719 10.078 1 96.69 61 CYS A O 1
ATOM 484 N N . PHE A 1 62 ? 4.305 21.641 8.969 1 96.81 62 PHE A N 1
ATOM 485 C CA . PHE A 1 62 ? 3.432 22.094 7.891 1 96.81 62 PHE A CA 1
ATOM 486 C C . PHE A 1 62 ? 2.898 20.906 7.094 1 96.81 62 PHE A C 1
ATOM 488 O O . PHE A 1 62 ? 1.738 20.906 6.68 1 96.81 62 PHE A O 1
ATOM 495 N N . ALA A 1 63 ? 3.734 19.906 6.855 1 95.75 63 ALA A N 1
ATOM 496 C CA . ALA A 1 63 ? 3.281 18.719 6.152 1 95.75 63 ALA A CA 1
ATOM 497 C C . ALA A 1 63 ? 2.207 17.984 6.949 1 95.75 63 ALA A C 1
ATOM 499 O O . ALA A 1 63 ? 1.19 17.562 6.395 1 95.75 63 ALA A O 1
ATOM 500 N N . GLY A 1 64 ? 2.455 17.891 8.242 1 97.19 64 GLY A N 1
ATOM 501 C CA . GLY A 1 64 ? 1.479 17.234 9.102 1 97.19 64 GLY A CA 1
ATOM 502 C C . GLY A 1 64 ? 0.138 17.938 9.125 1 97.19 64 GLY A C 1
ATOM 503 O O . GLY A 1 64 ? -0.91 17.297 9 1 97.19 64 GLY A O 1
ATOM 504 N N . GLY A 1 65 ? 0.248 19.188 9.297 1 97.81 65 GLY A N 1
ATOM 505 C CA . GLY A 1 65 ? -0.979 19.969 9.281 1 97.81 65 GLY A CA 1
ATOM 506 C C . GLY A 1 65 ? -1.712 19.906 7.953 1 97.81 65 GLY A C 1
ATOM 507 O O . GLY A 1 65 ? -2.932 19.734 7.922 1 97.81 65 GLY A O 1
ATOM 508 N N . ALA A 1 66 ? -0.992 20.047 6.918 1 97.5 66 ALA A N 1
ATOM 509 C CA . ALA A 1 66 ? -1.576 20.031 5.578 1 97.5 66 ALA A CA 1
ATOM 510 C C . ALA A 1 66 ? -2.258 18.703 5.301 1 97.5 66 ALA A C 1
ATOM 512 O O . ALA A 1 66 ? -3.385 18.656 4.801 1 97.5 66 ALA A O 1
ATOM 513 N N . LEU A 1 67 ? -1.633 17.641 5.648 1 96.5 67 LEU A N 1
ATOM 514 C CA . LEU A 1 67 ? -2.182 16.312 5.391 1 96.5 67 LEU A CA 1
ATOM 515 C C . LEU A 1 67 ? -3.422 16.062 6.238 1 96.5 67 LEU A C 1
ATOM 517 O O . LEU A 1 67 ? -4.395 15.469 5.766 1 96.5 67 LEU A O 1
ATOM 521 N N . ALA A 1 68 ? -3.367 16.469 7.449 1 98.12 68 ALA A N 1
ATOM 522 C CA . ALA A 1 68 ? -4.512 16.281 8.344 1 98.12 68 ALA A CA 1
ATOM 523 C C . ALA A 1 68 ? -5.727 17.062 7.84 1 98.12 68 ALA A C 1
ATOM 525 O O . ALA A 1 68 ? -6.84 16.531 7.812 1 98.12 68 ALA A O 1
ATOM 526 N N . ILE A 1 69 ? -5.48 18.281 7.449 1 98.12 69 ILE A N 1
ATOM 527 C CA . ILE A 1 69 ? -6.574 19.094 6.922 1 98.12 69 ILE A CA 1
ATOM 528 C C . ILE A 1 69 ? -7.09 18.484 5.621 1 98.12 69 ILE A C 1
ATOM 530 O O . ILE A 1 69 ? -8.297 18.422 5.395 1 98.12 69 ILE A O 1
ATOM 534 N N . SER A 1 70 ? -6.164 18.078 4.785 1 97.69 70 SER A N 1
ATOM 535 C CA . SER A 1 70 ? -6.551 17.438 3.531 1 97.69 70 SER A CA 1
ATOM 536 C C . SER A 1 70 ? -7.449 16.234 3.783 1 97.69 70 SER A C 1
ATOM 538 O O . SER A 1 70 ? -8.445 16.047 3.086 1 97.69 70 SER A O 1
ATOM 540 N N . GLY A 1 71 ? -7.062 15.5 4.734 1 96.38 71 GLY A N 1
ATOM 541 C CA . GLY A 1 71 ? -7.891 14.359 5.105 1 96.38 71 GLY A CA 1
ATOM 542 C C . GLY A 1 71 ? -9.289 14.758 5.535 1 96.38 71 GLY A C 1
ATOM 543 O O . GLY A 1 71 ? -10.273 14.164 5.082 1 96.38 71 GLY A O 1
ATOM 544 N N . ALA A 1 72 ? -9.398 15.695 6.355 1 97.19 72 ALA A N 1
ATOM 545 C CA . ALA A 1 72 ? -10.695 16.172 6.828 1 97.19 72 ALA A CA 1
ATOM 546 C C . ALA A 1 72 ? -11.555 16.672 5.668 1 97.19 72 ALA A C 1
ATOM 548 O O . ALA A 1 72 ? -12.758 16.406 5.609 1 97.19 72 ALA A O 1
ATOM 549 N N . LEU A 1 73 ? -10.953 17.422 4.832 1 96.94 73 LEU A N 1
ATOM 550 C CA . LEU A 1 73 ? -11.672 17.938 3.678 1 96.94 73 LEU A CA 1
ATOM 551 C C . LEU A 1 73 ? -12.18 16.812 2.789 1 96.94 73 LEU A C 1
ATOM 553 O O . LEU A 1 73 ? -13.336 16.812 2.367 1 96.94 73 LEU A O 1
ATOM 557 N N . MET A 1 74 ? -11.305 15.875 2.617 1 93.06 74 MET A N 1
ATOM 558 C CA . MET A 1 74 ? -11.68 14.75 1.765 1 93.06 74 MET A CA 1
ATOM 559 C C . MET A 1 74 ? -12.828 13.961 2.381 1 93.06 74 MET A C 1
ATOM 561 O O . MET A 1 74 ? -13.695 13.469 1.665 1 93.06 74 MET A O 1
ATOM 565 N N . GLN A 1 75 ? -12.789 13.82 3.617 1 92.5 75 GLN A N 1
ATOM 566 C CA . GLN A 1 75 ? -13.852 13.094 4.312 1 92.5 75 GLN A CA 1
ATOM 567 C C . GLN A 1 75 ? -15.195 13.805 4.156 1 92.5 75 GLN A C 1
ATOM 569 O O . GLN A 1 75 ? -16.25 13.156 4.109 1 92.5 75 GLN A O 1
ATOM 574 N N . SER A 1 76 ? -15.203 15.07 4.117 1 92.25 76 SER A N 1
ATOM 575 C CA . SER A 1 76 ? -16.438 15.82 3.918 1 92.25 76 SER A CA 1
ATOM 576 C C . SER A 1 76 ? -16.953 15.688 2.486 1 92.25 76 SER A C 1
ATOM 578 O O . SER A 1 76 ? -18.141 15.523 2.262 1 92.25 76 SER A O 1
ATOM 580 N N . VAL A 1 77 ? -16.047 15.719 1.586 1 88 77 VAL A N 1
ATOM 581 C CA . VAL A 1 77 ? -16.406 15.641 0.171 1 88 77 VAL A CA 1
ATOM 582 C C . VAL A 1 77 ? -16.969 14.258 -0.148 1 88 77 VAL A C 1
ATOM 584 O O . VAL A 1 77 ? -17.969 14.141 -0.855 1 88 77 VAL A O 1
ATOM 587 N N . MET A 1 78 ? -16.344 13.297 0.432 1 82.31 78 MET A N 1
ATOM 588 C CA . MET A 1 78 ? -16.719 11.922 0.122 1 82.31 78 MET A CA 1
ATOM 589 C C . MET A 1 78 ? -17.734 11.398 1.13 1 82.31 78 MET A C 1
ATOM 591 O O . MET A 1 78 ? -18.25 10.297 0.978 1 82.31 78 MET A O 1
ATOM 595 N N . ARG A 1 79 ? -18.047 12.117 2.113 1 83.75 79 ARG A N 1
ATOM 596 C CA . ARG A 1 79 ? -18.938 11.695 3.184 1 83.75 79 ARG A CA 1
ATOM 597 C C . ARG A 1 79 ? -18.531 10.328 3.732 1 83.75 79 ARG A C 1
ATOM 599 O O . ARG A 1 79 ? -19.375 9.445 3.893 1 83.75 79 ARG A O 1
ATOM 606 N N . ASN A 1 80 ? -17.203 10.242 3.887 1 82.38 80 ASN A N 1
ATOM 607 C CA . ASN A 1 80 ? -16.609 9 4.359 1 82.38 80 ASN A CA 1
ATOM 608 C C . ASN A 1 80 ? -15.477 9.258 5.352 1 82.38 80 ASN A C 1
ATOM 610 O O . ASN A 1 80 ? -14.438 9.82 4.992 1 82.38 80 ASN A O 1
ATOM 614 N N . PRO A 1 81 ? -15.688 8.805 6.488 1 86.25 81 PRO A N 1
ATOM 615 C CA . PRO A 1 81 ? -14.688 9.102 7.52 1 86.25 81 PRO A CA 1
ATOM 616 C C . PRO A 1 81 ? -13.375 8.352 7.309 1 86.25 81 PRO A C 1
ATOM 618 O O . PRO A 1 81 ? -12.375 8.664 7.953 1 86.25 81 PRO A O 1
ATOM 621 N N . ILE A 1 82 ? -13.352 7.426 6.387 1 84 82 ILE A N 1
ATOM 622 C CA . ILE A 1 82 ? -12.156 6.625 6.188 1 84 82 ILE A CA 1
ATOM 623 C C . ILE A 1 82 ? -11.336 7.195 5.035 1 84 82 ILE A C 1
ATOM 625 O O . ILE A 1 82 ? -10.234 6.723 4.75 1 84 82 ILE A O 1
ATOM 629 N N . ALA A 1 83 ? -11.789 8.227 4.461 1 85.88 83 ALA A N 1
ATOM 630 C CA . ALA A 1 83 ? -11.094 8.82 3.324 1 85.88 83 ALA A CA 1
ATOM 631 C C . ALA A 1 83 ? -9.766 9.438 3.756 1 85.88 83 ALA A C 1
ATOM 633 O O . ALA A 1 83 ? -9.703 10.164 4.754 1 85.88 83 ALA A O 1
ATOM 634 N N . ASP A 1 84 ? -8.68 9.086 3.143 1 91.19 84 ASP A N 1
ATOM 635 C CA . ASP A 1 84 ? -7.324 9.578 3.34 1 91.19 84 ASP A CA 1
ATOM 636 C C . ASP A 1 84 ? -6.621 9.797 2.002 1 91.19 84 ASP A C 1
ATOM 638 O O . ASP A 1 84 ? -6.609 8.914 1.147 1 91.19 84 ASP A O 1
ATOM 642 N N . PRO A 1 85 ? -6.078 10.961 1.849 1 90.56 85 PRO A N 1
ATOM 643 C CA . PRO A 1 85 ? -5.469 11.266 0.553 1 90.56 85 PRO A CA 1
ATOM 644 C C . PRO A 1 85 ? -4.348 10.297 0.183 1 90.56 85 PRO A C 1
ATOM 646 O O . PRO A 1 85 ? -4.141 10.016 -0.999 1 90.56 85 PRO A O 1
ATOM 649 N N . SER A 1 86 ? -3.66 9.836 1.117 1 87.31 86 SER A N 1
ATOM 650 C CA . SER A 1 86 ? -2.566 8.914 0.838 1 87.31 86 SER A CA 1
ATOM 651 C C . SER A 1 86 ? -3.09 7.535 0.455 1 87.31 86 SER A C 1
ATOM 653 O O . SER A 1 86 ? -2.512 6.859 -0.399 1 87.31 86 SER A O 1
ATOM 655 N N . ILE A 1 87 ? -4.184 7.156 1.016 1 81.38 87 ILE A N 1
ATOM 656 C CA . ILE A 1 87 ? -4.754 5.84 0.761 1 81.38 87 ILE A CA 1
ATOM 657 C C . ILE A 1 87 ? -5.477 5.844 -0.585 1 81.38 87 ILE A C 1
ATOM 659 O O . ILE A 1 87 ? -5.449 4.848 -1.314 1 81.38 87 ILE A O 1
ATOM 663 N N . ILE A 1 88 ? -6.031 6.992 -0.94 1 85 88 ILE A N 1
ATOM 664 C CA . ILE A 1 88 ? -6.828 7.047 -2.162 1 85 88 ILE A CA 1
ATOM 665 C C . ILE A 1 88 ? -5.93 7.391 -3.348 1 85 88 ILE A C 1
ATOM 667 O O . ILE A 1 88 ? -6.418 7.617 -4.457 1 85 88 ILE A O 1
ATOM 671 N N . GLY A 1 89 ? -4.613 7.52 -3.152 1 88.88 89 GLY A N 1
ATOM 672 C CA . GLY A 1 89 ? -3.686 7.566 -4.273 1 88.88 89 GLY A CA 1
ATOM 673 C C . GLY A 1 89 ? -3.273 8.977 -4.648 1 88.88 89 GLY A C 1
ATOM 674 O O . GLY A 1 89 ? -2.451 9.172 -5.543 1 88.88 89 GLY A O 1
ATOM 675 N N . ILE A 1 90 ? -3.814 9.945 -3.998 1 91.81 90 ILE A N 1
ATOM 676 C CA . ILE A 1 90 ? -3.49 11.336 -4.316 1 91.81 90 ILE A CA 1
ATOM 677 C C . ILE A 1 90 ? -2.012 11.594 -4.043 1 91.81 90 ILE A C 1
ATOM 679 O O . ILE A 1 90 ? -1.304 12.141 -4.891 1 91.81 90 ILE A O 1
ATOM 683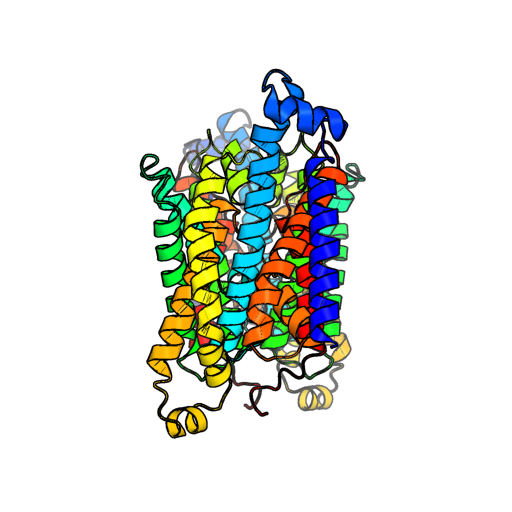 N N . SER A 1 91 ? -1.584 11.109 -2.977 1 91.12 91 SER A N 1
ATOM 684 C CA . SER A 1 91 ? -0.189 11.328 -2.602 1 91.12 91 SER A CA 1
ATOM 685 C C . SER A 1 91 ? 0.755 10.578 -3.537 1 91.12 91 SER A C 1
ATOM 687 O O . SER A 1 91 ? 1.807 11.102 -3.914 1 91.12 91 SER A O 1
ATOM 689 N N . SER A 1 92 ? 0.352 9.375 -3.91 1 90.31 92 SER A N 1
ATOM 690 C CA . SER A 1 92 ? 1.198 8.602 -4.812 1 90.31 92 SER A CA 1
ATOM 691 C C . SER A 1 92 ? 1.246 9.234 -6.203 1 90.31 92 SER A C 1
ATOM 693 O O . SER A 1 92 ? 2.295 9.242 -6.848 1 90.31 92 SER A O 1
ATOM 695 N N . GLY A 1 93 ? 0.104 9.719 -6.645 1 91.31 93 GLY A N 1
ATOM 696 C CA . GLY A 1 93 ? 0.088 10.453 -7.898 1 91.31 93 GLY A CA 1
ATOM 697 C C . GLY A 1 93 ? 0.956 11.695 -7.871 1 91.31 93 GLY A C 1
ATOM 698 O O . GLY A 1 93 ? 1.68 11.977 -8.828 1 91.31 93 GLY A O 1
ATOM 699 N N . ALA A 1 94 ? 0.85 12.367 -6.801 1 91.31 94 ALA A N 1
ATOM 700 C CA . ALA A 1 94 ? 1.661 13.562 -6.609 1 91.31 94 ALA A CA 1
ATOM 701 C C . ALA A 1 94 ? 3.148 13.227 -6.594 1 91.31 94 ALA A C 1
ATOM 703 O O . ALA A 1 94 ? 3.953 13.898 -7.242 1 91.31 94 ALA A O 1
ATOM 704 N N . SER A 1 95 ? 3.463 12.227 -5.883 1 87.38 95 SER A N 1
ATOM 705 C CA . SER A 1 95 ? 4.855 11.805 -5.766 1 87.38 95 SER A CA 1
ATOM 706 C C . SER A 1 95 ? 5.422 11.375 -7.113 1 87.38 95 SER A C 1
ATOM 708 O O . SER A 1 95 ? 6.535 11.75 -7.477 1 87.38 95 SER A O 1
ATOM 710 N N . PHE A 1 96 ? 4.668 10.633 -7.852 1 87.88 96 PHE A N 1
ATOM 711 C CA . PHE A 1 96 ? 5.117 10.141 -9.148 1 87.88 96 PHE A CA 1
ATOM 712 C C . PHE A 1 96 ? 5.359 11.305 -10.109 1 87.88 96 PHE A C 1
ATOM 714 O O . PHE A 1 96 ? 6.406 11.367 -10.766 1 87.88 96 PHE A O 1
ATOM 721 N N . THR A 1 97 ? 4.395 12.172 -10.18 1 87.62 97 THR A N 1
ATOM 722 C CA . THR A 1 97 ? 4.48 13.273 -11.125 1 87.62 97 THR A CA 1
ATOM 723 C C . THR A 1 97 ? 5.609 14.227 -10.75 1 87.62 97 THR A C 1
ATOM 725 O O . THR A 1 97 ? 6.316 14.742 -11.617 1 87.62 97 THR A O 1
ATOM 728 N N . SER A 1 98 ? 5.773 14.469 -9.477 1 83.75 98 SER A N 1
ATOM 729 C CA . SER A 1 98 ? 6.891 15.305 -9.031 1 83.75 98 SER A CA 1
ATOM 730 C C . SER A 1 98 ? 8.227 14.664 -9.391 1 83.75 98 SER A C 1
ATOM 732 O O . SER A 1 98 ? 9.141 15.344 -9.867 1 83.75 98 SER A O 1
ATOM 734 N N . LEU A 1 99 ? 8.312 13.391 -9.156 1 78.38 99 LEU A N 1
ATOM 735 C CA . LEU A 1 99 ? 9.539 12.664 -9.477 1 78.38 99 LEU A CA 1
ATOM 736 C C . LEU A 1 99 ? 9.805 12.688 -10.977 1 78.38 99 LEU A C 1
ATOM 738 O O . LEU A 1 99 ? 10.945 12.891 -11.406 1 78.38 99 LEU A O 1
ATOM 742 N N . LEU A 1 100 ? 8.781 12.492 -11.719 1 81.44 100 LEU A N 1
ATOM 743 C CA . LEU A 1 100 ? 8.891 12.469 -13.172 1 81.44 100 LEU A CA 1
ATOM 744 C C . LEU A 1 100 ? 9.422 13.797 -13.703 1 81.44 100 LEU A C 1
ATOM 746 O O . LEU A 1 100 ? 10.383 13.82 -14.477 1 81.44 100 LEU A O 1
ATOM 750 N N . PHE A 1 101 ? 8.922 14.891 -13.234 1 80.5 101 PHE A N 1
ATOM 751 C CA . PHE A 1 101 ? 9.258 16.203 -13.781 1 80.5 101 PHE A CA 1
ATOM 752 C C . PHE A 1 101 ? 10.602 16.688 -13.242 1 80.5 101 PHE A C 1
ATOM 754 O O . PHE A 1 101 ? 11.383 17.297 -13.969 1 80.5 101 PHE A O 1
ATOM 761 N N . VAL A 1 102 ? 10.883 16.359 -12.016 1 73.25 102 VAL A N 1
ATOM 762 C CA . VAL A 1 102 ? 12.141 16.812 -11.438 1 73.25 102 VAL A CA 1
ATOM 763 C C . VAL A 1 102 ? 13.297 16.031 -12.047 1 73.25 102 VAL A C 1
ATOM 765 O O . VAL A 1 102 ? 14.398 16.562 -12.219 1 73.25 102 VAL A O 1
ATOM 768 N N . THR A 1 103 ? 13.07 14.766 -12.367 1 73.94 103 THR A N 1
ATOM 769 C CA . THR A 1 103 ? 14.109 13.945 -12.984 1 73.94 103 THR A CA 1
ATOM 770 C C . THR A 1 103 ? 14.344 14.383 -14.43 1 73.94 103 THR A C 1
ATOM 772 O O . THR A 1 103 ? 15.484 14.422 -14.898 1 73.94 103 THR A O 1
ATOM 775 N N . LEU A 1 104 ? 13.305 14.727 -15.133 1 76.94 104 LEU A N 1
ATOM 776 C CA . LEU A 1 104 ? 13.422 15.117 -16.531 1 76.94 104 LEU A CA 1
ATOM 777 C C . LEU A 1 104 ? 13.898 16.562 -16.656 1 76.94 104 LEU A C 1
ATOM 779 O O . LEU A 1 104 ? 14.672 16.891 -17.562 1 76.94 104 LEU A O 1
ATOM 783 N N . TYR A 1 105 ? 13.383 17.406 -15.703 1 80.81 105 TYR A N 1
ATOM 784 C CA . TYR A 1 105 ? 13.727 18.828 -15.703 1 80.81 105 TYR A CA 1
ATOM 785 C C . TYR A 1 105 ? 14.148 19.281 -14.312 1 80.81 105 TYR A C 1
ATOM 787 O O . TYR A 1 105 ? 13.375 19.938 -13.609 1 80.81 105 TYR A O 1
ATOM 795 N N . PRO A 1 106 ? 15.344 19.047 -13.938 1 76.19 106 PRO A N 1
ATOM 796 C CA . PRO A 1 106 ? 15.812 19.375 -12.586 1 76.19 106 PRO A CA 1
ATOM 797 C C . PRO A 1 106 ? 15.75 20.875 -12.289 1 76.19 106 PRO A C 1
ATOM 799 O O . PRO A 1 106 ? 15.664 21.266 -11.125 1 76.19 106 PRO A O 1
ATOM 802 N N . GLN A 1 107 ? 15.766 21.719 -13.297 1 76.25 107 GLN A N 1
ATOM 803 C CA . GLN A 1 107 ? 15.734 23.172 -13.125 1 76.25 107 GLN A CA 1
ATOM 804 C C . GLN A 1 107 ? 14.383 23.625 -12.578 1 76.25 107 GLN A C 1
ATOM 806 O O . GLN A 1 107 ? 14.266 24.734 -12.062 1 76.25 107 GLN A O 1
ATOM 811 N N . LEU A 1 108 ? 13.477 22.781 -12.703 1 73.25 108 LEU A N 1
ATOM 812 C CA . LEU A 1 108 ? 12.133 23.156 -12.289 1 73.25 108 LEU A CA 1
ATOM 813 C C . LEU A 1 108 ? 11.844 22.656 -10.875 1 73.25 108 LEU A C 1
ATOM 815 O O . LEU A 1 108 ? 10.688 22.422 -10.523 1 73.25 108 LEU A O 1
ATOM 819 N N . TYR A 1 109 ? 12.797 22.578 -10.086 1 73.38 109 TYR A N 1
ATOM 820 C CA . TYR A 1 109 ? 12.672 22.031 -8.742 1 73.38 109 TYR A CA 1
ATOM 821 C C . TYR A 1 109 ? 11.672 22.844 -7.914 1 73.38 109 TYR A C 1
ATOM 823 O O . TYR A 1 109 ? 10.844 22.266 -7.207 1 73.38 109 TYR A O 1
ATOM 831 N N . PHE A 1 110 ? 11.711 24.203 -8.117 1 72.81 110 PHE A N 1
ATOM 832 C CA . PHE A 1 110 ? 10.844 25.078 -7.324 1 72.81 110 PHE A CA 1
ATOM 833 C C . PHE A 1 110 ? 9.391 24.938 -7.758 1 72.81 110 PHE A C 1
ATOM 835 O O . PHE A 1 110 ? 8.484 25.359 -7.043 1 72.81 110 PHE A O 1
ATOM 842 N N . PHE A 1 111 ? 9.195 24.266 -8.883 1 77.5 111 PHE A N 1
ATOM 843 C CA . PHE A 1 111 ? 7.836 24.078 -9.383 1 77.5 111 PHE A CA 1
ATOM 844 C C . PHE A 1 111 ? 7.324 22.672 -9.047 1 77.5 111 PHE A C 1
ATOM 846 O O . PHE A 1 111 ? 6.27 22.266 -9.531 1 77.5 111 PHE A O 1
ATOM 853 N N . MET A 1 112 ? 8.031 22.078 -8.125 1 80.19 112 MET A N 1
ATOM 854 C CA . MET A 1 112 ? 7.711 20.703 -7.742 1 80.19 112 MET A CA 1
ATOM 855 C C . MET A 1 112 ? 6.301 20.609 -7.172 1 80.19 112 MET A C 1
ATOM 857 O O . MET A 1 112 ? 5.547 19.688 -7.508 1 80.19 112 MET A O 1
ATOM 861 N N . PRO A 1 113 ? 5.93 21.609 -6.387 1 80.75 113 PRO A N 1
ATOM 862 C CA . PRO A 1 113 ? 4.578 21.516 -5.832 1 80.75 113 PRO A CA 1
ATOM 863 C C . PRO A 1 113 ? 3.49 21.594 -6.898 1 80.75 113 PRO A C 1
ATOM 865 O O . PRO A 1 113 ? 2.432 20.984 -6.766 1 80.75 113 PRO A O 1
ATOM 868 N N . LEU A 1 114 ? 3.773 22.266 -7.941 1 85.38 114 LEU A N 1
ATOM 869 C CA . LEU A 1 114 ? 2.807 22.391 -9.031 1 85.38 114 LEU A CA 1
ATOM 870 C C . LEU A 1 114 ? 2.654 21.062 -9.773 1 85.38 114 LEU A C 1
ATOM 872 O O . LEU A 1 114 ? 1.538 20.656 -10.102 1 85.38 114 LEU A O 1
ATOM 876 N N . PHE A 1 115 ? 3.777 20.5 -9.961 1 87.44 115 PHE A N 1
ATOM 877 C CA . PHE A 1 115 ? 3.732 19.203 -10.633 1 87.44 115 PHE A CA 1
ATOM 878 C C . PHE A 1 115 ? 3.064 18.156 -9.742 1 87.44 115 PHE A C 1
ATOM 880 O O . PHE A 1 115 ? 2.311 17.312 -10.227 1 87.44 115 PHE A O 1
ATOM 887 N N . ALA A 1 116 ? 3.436 18.25 -8.484 1 89.94 116 ALA A N 1
ATOM 888 C CA . ALA A 1 116 ? 2.787 17.344 -7.535 1 89.94 116 ALA A CA 1
ATOM 889 C C . ALA A 1 116 ? 1.272 17.531 -7.551 1 89.94 116 ALA A C 1
ATOM 891 O O . ALA A 1 116 ? 0.523 16.547 -7.465 1 89.94 116 ALA A O 1
ATOM 892 N N . PHE A 1 117 ? 0.907 18.75 -7.719 1 91.25 117 PHE A N 1
ATOM 893 C CA . PHE A 1 117 ? -0.52 19.047 -7.766 1 91.25 117 PHE A CA 1
ATOM 894 C C . PHE A 1 117 ? -1.166 18.422 -8.992 1 91.25 117 PHE A C 1
ATOM 896 O O . PHE A 1 117 ? -2.258 17.859 -8.898 1 91.25 117 PHE A O 1
ATOM 903 N N . ILE A 1 118 ? -0.525 18.453 -10.078 1 91.69 118 ILE A N 1
ATOM 904 C CA . ILE A 1 118 ? -1.041 17.859 -11.312 1 91.69 118 ILE A CA 1
ATOM 905 C C . ILE A 1 118 ? -1.22 16.344 -11.125 1 91.69 118 ILE A C 1
ATOM 907 O O . ILE A 1 118 ? -2.268 15.797 -11.469 1 91.69 118 ILE A O 1
ATOM 911 N N . GLY A 1 119 ? -0.269 15.773 -10.586 1 93.38 119 GLY A N 1
ATOM 912 C CA . GLY A 1 119 ? -0.368 14.352 -10.328 1 93.38 119 GLY A CA 1
ATOM 913 C C . GLY A 1 119 ? -1.46 13.992 -9.336 1 93.38 119 GLY A C 1
ATOM 914 O O . GLY A 1 119 ? -2.176 13.008 -9.523 1 93.38 119 GLY A O 1
ATOM 915 N N . GLY A 1 120 ? -1.554 14.836 -8.281 1 93.56 120 GLY A N 1
ATOM 916 C CA . GLY A 1 120 ? -2.6 14.617 -7.297 1 93.56 120 GLY A CA 1
ATOM 917 C C . GLY A 1 120 ? -3.998 14.75 -7.871 1 93.56 120 GLY A C 1
ATOM 918 O O . GLY A 1 120 ? -4.875 13.938 -7.574 1 93.56 120 GLY A O 1
ATOM 919 N N . ILE A 1 121 ? -4.137 15.695 -8.711 1 92.5 121 ILE A N 1
ATOM 920 C CA . ILE A 1 121 ? -5.453 15.93 -9.297 1 92.5 121 ILE A CA 1
ATOM 921 C C . ILE A 1 121 ? -5.805 14.797 -10.258 1 92.5 121 ILE A C 1
ATOM 923 O O . ILE A 1 121 ? -6.961 14.383 -10.344 1 92.5 121 ILE A O 1
ATOM 927 N N . ILE A 1 122 ? -4.883 14.328 -10.977 1 93.56 122 ILE A N 1
ATOM 928 C CA . ILE A 1 122 ? -5.105 13.211 -11.883 1 93.56 122 ILE A CA 1
ATOM 929 C C . ILE A 1 122 ? -5.543 11.977 -11.086 1 93.56 122 ILE A C 1
ATOM 931 O O . ILE A 1 122 ? -6.516 11.312 -11.445 1 93.56 122 ILE A O 1
ATOM 935 N N . ALA A 1 123 ? -4.82 11.75 -10.039 1 93.44 123 ALA A N 1
ATOM 936 C CA . ALA A 1 123 ? -5.172 10.617 -9.188 1 93.44 123 ALA A CA 1
ATOM 937 C C . ALA A 1 123 ? -6.582 10.773 -8.625 1 93.44 123 ALA A C 1
ATOM 939 O O . ALA A 1 123 ? -7.367 9.82 -8.641 1 93.44 123 ALA A O 1
ATOM 940 N N . PHE A 1 124 ? -6.891 11.961 -8.203 1 90.31 124 PHE A N 1
ATOM 941 C CA . PHE A 1 124 ? -8.211 12.227 -7.645 1 90.31 124 PHE A CA 1
ATOM 942 C C . PHE A 1 124 ? -9.297 12.008 -8.688 1 90.31 124 PHE A C 1
ATOM 944 O O . PHE A 1 124 ? -10.32 11.383 -8.398 1 90.31 124 PHE A O 1
ATOM 951 N N . LEU A 1 125 ? -9.094 12.469 -9.828 1 89.19 125 LEU A N 1
ATOM 952 C CA . LEU A 1 125 ? -10.078 12.352 -10.898 1 89.19 125 LEU A CA 1
ATOM 953 C C . LEU A 1 125 ? -10.266 10.891 -11.305 1 89.19 125 LEU A C 1
ATOM 955 O O . LEU A 1 125 ? -11.383 10.469 -11.617 1 89.19 125 LEU A O 1
ATOM 959 N N . LEU A 1 126 ? -9.211 10.195 -11.305 1 88.81 126 LEU A N 1
ATOM 960 C CA . LEU A 1 126 ? -9.297 8.781 -11.625 1 88.81 126 LEU A CA 1
ATOM 961 C C . LEU A 1 126 ? -10.156 8.047 -10.594 1 88.81 126 LEU A C 1
ATOM 963 O O . LEU A 1 126 ? -11.055 7.285 -10.953 1 88.81 126 LEU A O 1
ATOM 967 N N . VAL A 1 127 ? -9.891 8.32 -9.352 1 86.5 127 VAL A N 1
ATOM 968 C CA . VAL A 1 127 ? -10.617 7.664 -8.273 1 86.5 127 VAL A CA 1
ATOM 969 C C . VAL A 1 127 ? -12.086 8.078 -8.305 1 86.5 127 VAL A C 1
ATOM 971 O O . VAL A 1 127 ? -12.984 7.23 -8.234 1 86.5 127 VAL A O 1
ATOM 974 N N . TYR A 1 128 ? -12.305 9.312 -8.484 1 81 128 TYR A N 1
ATOM 975 C CA . TYR A 1 128 ? -13.664 9.852 -8.453 1 81 128 TYR A CA 1
ATOM 976 C C . TYR A 1 128 ? -14.461 9.375 -9.656 1 81 128 TYR A C 1
ATOM 978 O O . TYR A 1 128 ? -15.633 9.008 -9.523 1 81 128 TYR A O 1
ATOM 986 N N . SER A 1 129 ? -13.898 9.328 -10.781 1 83.44 129 SER A N 1
ATOM 987 C CA . SER A 1 129 ? -14.594 8.938 -12 1 83.44 129 SER A CA 1
ATOM 988 C C . SER A 1 129 ? -14.984 7.461 -11.961 1 83.44 129 SER A C 1
ATOM 990 O O . SER A 1 129 ? -16.078 7.09 -12.391 1 83.44 129 SER A O 1
ATOM 992 N N . PHE A 1 130 ? -14.164 6.645 -11.438 1 82.88 130 PHE A N 1
ATOM 993 C CA . PHE A 1 130 ? -14.43 5.211 -11.438 1 82.88 130 PHE A CA 1
ATOM 994 C C . PHE A 1 130 ? -15.328 4.82 -10.273 1 82.88 130 PHE A C 1
ATOM 996 O O . PHE A 1 130 ? -16.062 3.826 -10.344 1 82.88 130 PHE A O 1
ATOM 1003 N N . ALA A 1 131 ? -15.273 5.555 -9.234 1 74.44 131 ALA A N 1
ATOM 1004 C CA . ALA A 1 131 ? -16.094 5.246 -8.062 1 74.44 131 ALA A CA 1
ATOM 1005 C C . ALA A 1 131 ? -17.531 5.711 -8.258 1 74.44 131 ALA A C 1
ATOM 1007 O O . ALA A 1 131 ? -18.453 5.18 -7.633 1 74.44 131 ALA A O 1
ATOM 1008 N N . TYR A 1 132 ? -17.844 6.641 -9.109 1 67.19 132 TYR A N 1
ATOM 1009 C CA . TYR A 1 132 ? -19.156 7.25 -9.281 1 67.19 132 TYR A CA 1
ATOM 1010 C C . TYR A 1 132 ? -20.094 6.316 -10.047 1 67.19 132 TYR A C 1
ATOM 1012 O O . TYR A 1 132 ? -21.312 6.367 -9.867 1 67.19 132 TYR A O 1
ATOM 1020 N N . ARG A 1 133 ? -19.781 5.414 -10.883 1 60.12 133 ARG A N 1
ATOM 1021 C CA . ARG A 1 133 ? -20.641 4.66 -11.797 1 60.12 133 ARG A CA 1
ATOM 1022 C C . ARG A 1 133 ? -21.547 3.697 -11.031 1 60.12 133 ARG A C 1
ATOM 1024 O O . ARG A 1 133 ? -22.609 3.326 -11.508 1 60.12 133 ARG A O 1
ATOM 1031 N N . GLY A 1 134 ? -21.438 3.434 -9.844 1 54.59 134 GLY A N 1
ATOM 1032 C CA . GLY A 1 134 ? -22.312 2.477 -9.195 1 54.59 134 GLY A CA 1
ATOM 1033 C C . GLY A 1 134 ? -22.797 2.939 -7.832 1 54.59 134 GLY A C 1
ATOM 1034 O O . GLY A 1 134 ? -23.266 2.133 -7.023 1 54.59 134 GLY A O 1
ATOM 1035 N N . GLY A 1 135 ? -22.812 4.219 -7.602 1 58.53 135 GLY A N 1
ATOM 1036 C CA . GLY A 1 135 ? -23.156 4.758 -6.293 1 58.53 135 GLY A CA 1
ATOM 1037 C C . GLY A 1 135 ? -21.953 4.898 -5.379 1 58.53 135 GLY A C 1
ATOM 1038 O O . GLY A 1 135 ? -20.922 4.234 -5.578 1 58.53 135 GLY A O 1
ATOM 1039 N N . LEU A 1 136 ? -21.812 6.016 -4.672 1 62.59 136 LEU A N 1
ATOM 1040 C CA . LEU A 1 136 ? -20.688 6.348 -3.803 1 62.59 136 LEU A CA 1
ATOM 1041 C C . LEU A 1 136 ? -20.578 5.352 -2.65 1 62.59 136 LEU A C 1
ATOM 1043 O O . LEU A 1 136 ? -21.016 5.641 -1.533 1 62.59 136 LEU A O 1
ATOM 1047 N N . ASN A 1 137 ? -20.312 4.031 -2.982 1 73 137 ASN A N 1
ATOM 1048 C CA . ASN A 1 137 ? -19.938 3.125 -1.904 1 73 137 ASN A CA 1
ATOM 1049 C C . ASN A 1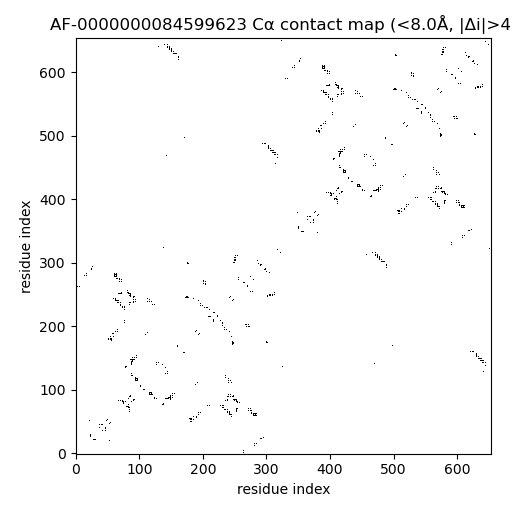 137 ? -18.547 3.465 -1.344 1 73 137 ASN A C 1
ATOM 1051 O O . ASN A 1 137 ? -17.562 3.41 -2.064 1 73 137 ASN A O 1
ATOM 1055 N N . PRO A 1 138 ? -18.562 3.893 -0.148 1 73.38 138 PRO A N 1
ATOM 1056 C CA . PRO A 1 138 ? -17.328 4.371 0.46 1 73.38 138 PRO A CA 1
ATOM 1057 C C . PRO A 1 138 ? -16.203 3.342 0.4 1 73.38 138 PRO A C 1
ATOM 1059 O O . PRO A 1 138 ? -15.039 3.701 0.197 1 73.38 138 PRO A O 1
ATOM 1062 N N . LEU A 1 139 ? -16.625 2.109 0.533 1 76.38 139 LEU A N 1
ATOM 1063 C CA . LEU A 1 139 ? -15.609 1.068 0.525 1 76.38 139 LEU A CA 1
ATOM 1064 C C . LEU A 1 139 ? -15.039 0.874 -0.877 1 76.38 139 LEU A C 1
ATOM 1066 O O . LEU A 1 139 ? -13.836 0.658 -1.041 1 76.38 139 LEU A O 1
ATOM 1070 N N . LYS A 1 140 ? -15.875 0.992 -1.851 1 79.94 140 LYS A N 1
ATOM 1071 C CA . LYS A 1 140 ? -15.438 0.867 -3.236 1 79.94 140 LYS A CA 1
ATOM 1072 C C . LYS A 1 140 ? -14.492 2.002 -3.617 1 79.94 140 LYS A C 1
ATOM 1074 O O . LYS A 1 140 ? -13.492 1.779 -4.309 1 79.94 140 LYS A O 1
ATOM 1079 N N . LEU A 1 141 ? -14.797 3.121 -3.066 1 79.56 141 LEU A N 1
ATOM 1080 C CA . LEU A 1 141 ? -13.984 4.297 -3.33 1 79.56 141 LEU A CA 1
ATOM 1081 C C . LEU A 1 141 ? -12.57 4.113 -2.783 1 79.56 141 LEU A C 1
ATOM 1083 O O . LEU A 1 141 ? -11.586 4.41 -3.469 1 79.56 141 LEU A O 1
ATOM 1087 N N . ILE A 1 142 ? -12.492 3.58 -1.646 1 80.94 142 ILE A N 1
ATOM 1088 C CA . ILE A 1 142 ? -11.203 3.385 -0.998 1 80.94 142 ILE A CA 1
ATOM 1089 C C . ILE A 1 142 ? -10.406 2.32 -1.747 1 80.94 142 ILE A C 1
ATOM 1091 O O . ILE A 1 142 ? -9.195 2.469 -1.951 1 80.94 142 ILE A O 1
ATOM 1095 N N . LEU A 1 143 ? -11.125 1.337 -2.223 1 82.81 143 LEU A N 1
ATOM 1096 C CA . LEU A 1 143 ? -10.445 0.246 -2.914 1 82.81 143 LEU A CA 1
ATOM 1097 C C . LEU A 1 143 ? -9.906 0.71 -4.262 1 82.81 143 LEU A C 1
ATOM 1099 O O . LEU A 1 143 ? -8.805 0.325 -4.656 1 82.81 143 LEU A O 1
ATOM 1103 N N . ILE A 1 144 ? -10.609 1.502 -4.93 1 86.56 144 ILE A N 1
ATOM 1104 C CA . ILE A 1 144 ? -10.125 2.092 -6.172 1 86.56 144 ILE A CA 1
ATOM 1105 C C . ILE A 1 144 ? -8.906 2.967 -5.895 1 86.56 144 ILE A C 1
ATOM 1107 O O . ILE A 1 144 ? -7.949 2.971 -6.668 1 86.56 144 ILE A O 1
ATOM 1111 N N . GLY A 1 145 ? -8.977 3.691 -4.828 1 86.69 145 GLY A N 1
ATOM 1112 C CA . GLY A 1 145 ? -7.844 4.508 -4.414 1 86.69 145 GLY A CA 1
ATOM 1113 C C . GLY A 1 145 ? -6.582 3.701 -4.176 1 86.69 145 GLY A C 1
ATOM 1114 O O . GLY A 1 145 ? -5.492 4.102 -4.594 1 86.69 145 GLY A O 1
ATOM 1115 N N . VAL A 1 146 ? -6.805 2.582 -3.533 1 85.38 146 VAL A N 1
ATOM 1116 C CA . VAL A 1 146 ? -5.68 1.694 -3.262 1 85.38 146 VAL A CA 1
ATOM 1117 C C . VAL A 1 146 ? -5.074 1.211 -4.578 1 85.38 146 VAL A C 1
ATOM 1119 O O . VAL A 1 146 ? -3.85 1.115 -4.703 1 85.38 146 VAL A O 1
ATOM 1122 N N . ALA A 1 147 ? -5.918 0.909 -5.516 1 88.12 147 ALA A N 1
ATOM 1123 C CA . ALA A 1 147 ? -5.457 0.466 -6.832 1 88.12 147 ALA A CA 1
ATOM 1124 C C . ALA A 1 147 ? -4.68 1.57 -7.543 1 88.12 147 ALA A C 1
ATOM 1126 O O . ALA A 1 147 ? -3.629 1.316 -8.133 1 88.12 147 ALA A O 1
ATOM 1127 N N . VAL A 1 148 ? -5.199 2.73 -7.477 1 90 148 VAL A N 1
ATOM 1128 C CA . VAL A 1 148 ? -4.535 3.883 -8.078 1 90 148 VAL A CA 1
ATOM 1129 C C . VAL A 1 148 ? -3.195 4.125 -7.387 1 90 148 VAL A C 1
ATOM 1131 O O . VAL A 1 148 ? -2.188 4.383 -8.055 1 90 148 VAL A O 1
ATOM 1134 N N . HIS A 1 149 ? -3.242 4.012 -6.051 1 88.38 149 HIS A N 1
ATOM 1135 C CA . HIS A 1 149 ? -2.021 4.156 -5.266 1 88.38 149 HIS A CA 1
ATOM 1136 C C . HIS A 1 149 ? -0.956 3.162 -5.715 1 88.38 149 HIS A C 1
ATOM 1138 O O . HIS A 1 149 ? 0.199 3.539 -5.93 1 88.38 149 HIS A O 1
ATOM 1144 N N . ALA A 1 150 ? -1.357 1.968 -5.938 1 85.69 150 ALA A N 1
ATOM 1145 C CA . ALA A 1 150 ? -0.427 0.918 -6.344 1 85.69 150 ALA A CA 1
ATOM 1146 C C . ALA A 1 150 ? 0.149 1.202 -7.727 1 85.69 150 ALA A C 1
ATOM 1148 O O . ALA A 1 150 ? 1.346 1.012 -7.961 1 85.69 150 ALA A O 1
ATOM 1149 N N . THR A 1 151 ? -0.62 1.685 -8.625 1 89.94 151 THR A N 1
ATOM 1150 C CA . THR A 1 151 ? -0.205 1.97 -9.992 1 89.94 151 THR A CA 1
ATOM 1151 C C . THR A 1 151 ? 0.819 3.102 -10.023 1 89.94 151 THR A C 1
ATOM 1153 O O . THR A 1 151 ? 1.886 2.963 -10.625 1 89.94 151 THR A O 1
ATOM 1156 N N . PHE A 1 152 ? 0.517 4.121 -9.312 1 90.25 152 PHE A N 1
ATOM 1157 C CA . PHE A 1 152 ? 1.411 5.273 -9.32 1 90.25 152 PHE A CA 1
ATOM 1158 C C . PHE A 1 152 ? 2.705 4.957 -8.578 1 90.25 152 PHE A C 1
ATOM 1160 O O . PHE A 1 152 ? 3.771 5.457 -8.938 1 90.25 152 PHE A O 1
ATOM 1167 N N . THR A 1 153 ? 2.557 4.18 -7.539 1 84.62 153 THR A N 1
ATOM 1168 C CA . THR A 1 153 ? 3.76 3.764 -6.824 1 84.62 153 THR A CA 1
ATOM 1169 C C . THR A 1 153 ? 4.652 2.912 -7.723 1 84.62 153 THR A C 1
ATOM 1171 O O . THR A 1 153 ? 5.875 3.08 -7.73 1 84.62 153 THR A O 1
ATOM 1174 N N . GLY A 1 154 ? 4.02 1.999 -8.516 1 83 154 GLY A N 1
ATOM 1175 C CA . GLY A 1 154 ? 4.777 1.213 -9.477 1 83 154 GLY A CA 1
ATOM 1176 C C . GLY A 1 154 ? 5.465 2.059 -10.531 1 83 154 GLY A C 1
ATOM 1177 O O . GLY A 1 154 ? 6.633 1.833 -10.844 1 83 154 GLY A O 1
ATOM 1178 N N . LEU A 1 155 ? 4.789 3.018 -10.984 1 85.88 155 LEU A N 1
ATOM 1179 C CA . LEU A 1 155 ? 5.344 3.91 -11.992 1 85.88 155 LEU A CA 1
ATOM 1180 C C . LEU A 1 155 ? 6.508 4.715 -11.43 1 85.88 155 LEU A C 1
ATOM 1182 O O . LEU A 1 155 ? 7.52 4.914 -12.109 1 85.88 155 LEU A O 1
ATOM 1186 N N . ALA A 1 156 ? 6.336 5.137 -10.195 1 82.81 156 ALA A N 1
ATOM 1187 C CA . ALA A 1 156 ? 7.41 5.875 -9.539 1 82.81 156 ALA A CA 1
ATOM 1188 C C . ALA A 1 156 ? 8.633 4.992 -9.328 1 82.81 156 ALA A C 1
ATOM 1190 O O . ALA A 1 156 ? 9.773 5.449 -9.477 1 82.81 156 ALA A O 1
ATOM 1191 N N . ASP A 1 157 ? 8.359 3.74 -9.039 1 77.5 157 ASP A N 1
ATOM 1192 C CA . ASP A 1 157 ? 9.438 2.797 -8.773 1 77.5 157 ASP A CA 1
ATOM 1193 C C . ASP A 1 157 ? 10.242 2.5 -10.031 1 77.5 157 ASP A C 1
ATOM 1195 O O . ASP A 1 157 ? 11.453 2.271 -9.969 1 77.5 157 ASP A O 1
ATOM 1199 N N . VAL A 1 158 ? 9.617 2.514 -11.203 1 75.94 158 VAL A N 1
ATOM 1200 C CA . VAL A 1 158 ? 10.312 2.318 -12.469 1 75.94 158 VAL A CA 1
ATOM 1201 C C . VAL A 1 158 ? 11.359 3.412 -12.656 1 75.94 158 VAL A C 1
ATOM 1203 O O . VAL A 1 158 ? 12.477 3.137 -13.094 1 75.94 158 VAL A O 1
ATOM 1206 N N . PHE A 1 159 ? 11.031 4.57 -12.266 1 71 159 PHE A N 1
ATOM 1207 C CA . PHE A 1 159 ? 11.938 5.699 -12.43 1 71 159 PHE A CA 1
ATOM 1208 C C . PHE A 1 159 ? 13.094 5.613 -11.438 1 71 159 PHE A C 1
ATOM 1210 O O . PHE A 1 159 ? 14.227 5.965 -11.766 1 71 15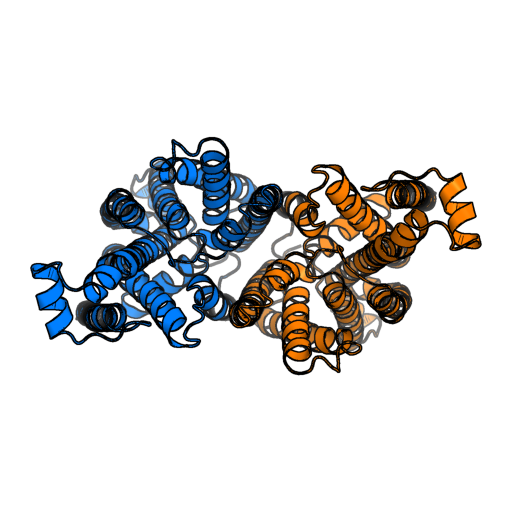9 PHE A O 1
ATOM 1217 N N . ASN A 1 160 ? 12.766 5.156 -10.234 1 63.5 160 ASN A N 1
ATOM 1218 C CA . ASN A 1 160 ? 13.805 5.027 -9.227 1 63.5 160 ASN A CA 1
ATOM 1219 C C . ASN A 1 160 ? 14.82 3.949 -9.602 1 63.5 160 ASN A C 1
ATOM 1221 O O . ASN A 1 160 ? 16.016 4.074 -9.297 1 63.5 160 ASN A O 1
ATOM 1225 N N . TYR A 1 161 ? 14.383 2.936 -10.305 1 57.5 161 TYR A N 1
ATOM 1226 C CA . TYR A 1 161 ? 15.258 1.824 -10.664 1 57.5 161 TYR A CA 1
ATOM 1227 C C . TYR A 1 161 ? 16.094 2.162 -11.883 1 57.5 161 TYR A C 1
ATOM 1229 O O . TYR A 1 161 ? 17.203 1.636 -12.055 1 57.5 161 TYR A O 1
ATOM 1237 N N . ARG A 1 162 ? 15.633 2.887 -12.797 1 54.06 162 ARG A N 1
ATOM 1238 C CA . ARG A 1 162 ? 16.422 3.311 -13.945 1 54.06 162 ARG A CA 1
ATOM 1239 C C . ARG A 1 162 ? 17.672 4.07 -13.492 1 54.06 162 ARG A C 1
ATOM 1241 O O . ARG A 1 162 ? 18.703 4.031 -14.164 1 54.06 162 ARG A O 1
ATOM 1248 N N . GLY A 1 163 ? 17.625 5.004 -12.508 1 46.81 163 GLY A N 1
ATOM 1249 C CA . GLY A 1 163 ? 18.734 5.859 -12.141 1 46.81 163 GLY A CA 1
ATOM 1250 C C . GLY A 1 163 ? 19.734 5.188 -11.211 1 46.81 163 GLY A C 1
ATOM 1251 O O . GLY A 1 163 ? 19.453 5.027 -10.016 1 46.81 163 GLY A O 1
ATOM 1252 N N . SER A 1 164 ? 20.375 4.152 -11.406 1 42.78 164 SER A N 1
ATOM 1253 C CA . SER A 1 164 ? 21.516 3.502 -10.766 1 42.78 164 SER A CA 1
ATOM 1254 C C . SER A 1 164 ? 22.234 4.453 -9.812 1 42.78 164 SER A C 1
ATOM 1256 O O . SER A 1 164 ? 22.594 4.066 -8.703 1 42.78 164 SER A O 1
ATOM 1258 N N . TYR A 1 165 ? 23.031 5.363 -10.453 1 35.94 165 TYR A N 1
ATOM 1259 C CA . TYR A 1 165 ? 23.953 6.234 -9.727 1 35.94 165 TYR A CA 1
ATOM 1260 C C . TYR A 1 165 ? 23.219 7.004 -8.633 1 35.94 165 TYR A C 1
ATOM 1262 O O . TYR A 1 165 ? 23.797 7.332 -7.598 1 35.94 165 TYR A O 1
ATOM 1270 N N . SER A 1 166 ? 22.094 7.613 -8.891 1 32.97 166 SER A N 1
ATOM 1271 C CA . SER A 1 166 ? 21.406 8.438 -7.902 1 32.97 166 SER A CA 1
ATOM 1272 C C . SER A 1 166 ? 20.438 7.594 -7.062 1 32.97 166 SER A C 1
ATOM 1274 O O . SER A 1 166 ? 19.406 8.094 -6.605 1 32.97 166 SER A O 1
ATOM 1276 N N . VAL A 1 167 ? 20.375 6.414 -7.031 1 37.88 167 VAL A N 1
ATOM 1277 C CA . VAL A 1 167 ? 19.641 5.383 -6.312 1 37.88 167 VAL A CA 1
ATOM 1278 C C . VAL A 1 167 ? 19.797 5.59 -4.805 1 37.88 167 VAL A C 1
ATOM 1280 O O . VAL A 1 167 ? 18.875 5.289 -4.035 1 37.88 167 VAL A O 1
ATOM 1283 N N . THR A 1 168 ? 21.016 5.883 -4.539 1 33.56 168 THR A N 1
ATOM 1284 C CA . THR A 1 168 ? 21.203 6.258 -3.143 1 33.56 168 THR A CA 1
ATOM 1285 C C . THR A 1 168 ? 20.141 7.266 -2.701 1 33.56 168 THR A C 1
ATOM 1287 O O . THR A 1 168 ? 19.734 7.277 -1.539 1 33.56 168 THR A O 1
ATOM 1290 N N . SER A 1 169 ? 19.938 8.258 -3.646 1 31.58 169 SER A N 1
ATOM 1291 C CA . SER A 1 169 ? 19.078 9.367 -3.262 1 31.58 169 SER A CA 1
ATOM 1292 C C . SER A 1 169 ? 17.609 8.945 -3.234 1 31.58 169 SER A C 1
ATOM 1294 O O . SER A 1 169 ? 16.812 9.477 -2.457 1 31.58 169 SER A O 1
ATOM 1296 N N . ILE A 1 170 ? 17.172 7.914 -4.082 1 33.28 170 ILE A N 1
ATOM 1297 C CA . ILE A 1 170 ? 15.781 7.664 -4.422 1 33.28 170 ILE A CA 1
ATOM 1298 C C . ILE A 1 170 ? 15.156 6.719 -3.396 1 33.28 170 ILE A C 1
ATOM 1300 O O . ILE A 1 170 ? 13.977 6.832 -3.074 1 33.28 170 ILE A O 1
ATOM 1304 N N . SER A 1 171 ? 15.969 5.703 -2.99 1 33.38 171 SER A N 1
ATOM 1305 C CA . SER A 1 171 ? 15.414 4.98 -1.85 1 33.38 171 SER A CA 1
ATOM 1306 C C . SER A 1 171 ? 14.914 5.941 -0.773 1 33.38 171 SER A C 1
ATOM 1308 O O . SER A 1 171 ? 14.156 5.547 0.115 1 33.38 171 SER A O 1
ATOM 1310 N N . ALA A 1 172 ? 15.547 7.113 -1.013 1 32.47 172 ALA A N 1
ATOM 1311 C CA . ALA A 1 172 ? 15.203 8.219 -0.121 1 32.47 172 ALA A CA 1
ATOM 1312 C C . ALA A 1 172 ? 13.797 8.742 -0.41 1 32.47 172 ALA A C 1
ATOM 1314 O O . ALA A 1 172 ? 13.102 9.211 0.495 1 32.47 172 ALA A O 1
ATOM 1315 N N . ALA A 1 173 ? 13.594 8.797 -1.803 1 34.31 173 ALA A N 1
ATOM 1316 C CA . ALA A 1 173 ? 12.367 9.508 -2.168 1 34.31 173 ALA A CA 1
ATOM 1317 C C . ALA A 1 173 ? 11.133 8.758 -1.666 1 34.31 173 ALA A C 1
ATOM 1319 O O . ALA A 1 173 ? 10.102 9.375 -1.375 1 34.31 173 ALA A O 1
ATOM 1320 N N . THR A 1 174 ? 11.172 7.43 -1.832 1 36.81 174 THR A N 1
ATOM 1321 C CA . THR A 1 174 ? 10 6.73 -1.323 1 36.81 174 THR A CA 1
ATOM 1322 C C . THR A 1 174 ? 10 6.715 0.203 1 36.81 174 THR A C 1
ATOM 1324 O O . THR A 1 174 ? 8.938 6.652 0.827 1 36.81 174 THR A O 1
ATOM 1327 N N . THR A 1 175 ? 11.305 6.664 0.684 1 39.75 175 THR A N 1
ATOM 1328 C CA . THR A 1 175 ? 11.367 6.766 2.139 1 39.75 175 THR A CA 1
ATOM 1329 C C . THR A 1 175 ? 11.43 8.227 2.576 1 39.75 175 THR A C 1
ATOM 1331 O O . THR A 1 175 ? 12.344 8.961 2.189 1 39.75 175 THR A O 1
ATOM 1334 N N . SER A 1 176 ? 10.281 8.867 2.705 1 51.41 176 SER A N 1
ATOM 1335 C CA . SER A 1 176 ? 10.133 10.242 3.172 1 51.41 176 SER A CA 1
ATOM 1336 C C . SER A 1 176 ? 11.164 10.57 4.246 1 51.41 176 SER A C 1
ATOM 1338 O O . SER A 1 176 ? 10.969 10.25 5.418 1 51.41 176 SER A O 1
ATOM 1340 N N . THR A 1 177 ? 12.359 10.617 3.807 1 59.44 177 THR A N 1
ATOM 1341 C CA . THR A 1 177 ? 13.273 11.023 4.867 1 59.44 177 THR A CA 1
ATOM 1342 C C . THR A 1 177 ? 13.289 12.539 5.02 1 59.44 177 THR A C 1
ATOM 1344 O O . THR A 1 177 ? 13.375 13.266 4.031 1 59.44 177 THR A O 1
ATOM 1347 N N . LEU A 1 178 ? 12.602 13.039 6.047 1 68.88 178 LEU A N 1
ATOM 1348 C CA . LEU A 1 178 ? 12.695 14.445 6.426 1 68.88 178 LEU A CA 1
ATOM 1349 C C . LEU A 1 178 ? 14.141 14.828 6.727 1 68.88 178 LEU A C 1
ATOM 1351 O O . LEU A 1 178 ? 14.445 16 6.934 1 68.88 178 LEU A O 1
ATOM 1355 N N . ALA A 1 179 ? 14.891 13.742 6.383 1 64.88 179 ALA A N 1
ATOM 1356 C CA . ALA A 1 179 ? 16.312 13.977 6.621 1 64.88 179 ALA A CA 1
ATOM 1357 C C . ALA A 1 179 ? 16.938 14.719 5.445 1 64.88 179 ALA A C 1
ATOM 1359 O O . ALA A 1 179 ? 16.547 14.516 4.293 1 64.88 179 ALA A O 1
ATOM 1360 N N . MET A 1 180 ? 17.672 15.703 5.582 1 66.81 180 MET A N 1
ATOM 1361 C CA . MET A 1 180 ? 18.531 16.406 4.637 1 66.81 180 MET A CA 1
ATOM 1362 C C . MET A 1 180 ? 17.75 17.484 3.887 1 66.81 180 MET A C 1
ATOM 1364 O O . MET A 1 180 ? 18.156 17.906 2.799 1 66.81 180 MET A O 1
ATOM 1368 N N . LYS A 1 181 ? 16.562 17.719 4.461 1 77.44 181 LYS A N 1
ATOM 1369 C CA . LYS A 1 181 ? 15.805 18.797 3.854 1 77.44 181 LYS A CA 1
ATOM 1370 C C . LYS A 1 181 ? 16.438 20.156 4.164 1 77.44 181 LYS A C 1
ATOM 1372 O O . LYS A 1 181 ? 17.078 20.312 5.203 1 77.44 181 LYS A O 1
ATOM 1377 N N . THR A 1 182 ? 16.344 21 3.219 1 84 182 THR A N 1
ATOM 1378 C CA . THR A 1 182 ? 17 22.297 3.314 1 84 182 THR A CA 1
ATOM 1379 C C . THR A 1 182 ? 15.969 23.406 3.547 1 84 182 THR A C 1
ATOM 1381 O O . THR A 1 182 ? 14.766 23.141 3.57 1 84 182 THR A O 1
ATOM 1384 N N . TRP A 1 183 ? 16.516 24.594 3.748 1 90 183 TRP A N 1
ATOM 1385 C CA . TRP A 1 183 ? 15.68 25.766 3.963 1 90 183 TRP A CA 1
ATOM 1386 C C . TRP A 1 183 ? 14.844 26.062 2.725 1 90 183 TRP A C 1
ATOM 1388 O O . TRP A 1 183 ? 13.75 26.625 2.828 1 90 183 TRP A O 1
ATOM 1398 N N . SER A 1 184 ? 15.32 25.703 1.573 1 86.25 184 SER A N 1
ATOM 1399 C CA . SER A 1 184 ? 14.547 25.891 0.352 1 86.25 184 SER A CA 1
ATOM 1400 C C . SER A 1 184 ? 13.258 25.062 0.383 1 86.25 184 SER A C 1
ATOM 1402 O O . SER A 1 184 ? 12.195 25.562 -0.005 1 86.25 184 SER A O 1
ATOM 1404 N N . ASP A 1 185 ? 13.336 23.891 0.895 1 88.06 185 ASP A N 1
ATOM 1405 C CA . ASP A 1 185 ? 12.164 23.031 1.042 1 88.06 185 ASP A CA 1
ATOM 1406 C C . ASP A 1 185 ? 11.203 23.594 2.086 1 88.06 185 ASP A C 1
ATOM 1408 O O . ASP A 1 185 ? 9.984 23.594 1.878 1 88.06 185 ASP A O 1
ATOM 1412 N N . ALA A 1 186 ? 11.797 24.047 3.137 1 92.38 186 ALA A N 1
ATOM 1413 C CA . ALA A 1 186 ? 10.992 24.594 4.223 1 92.38 186 ALA A CA 1
ATOM 1414 C C . ALA A 1 186 ? 10.227 25.844 3.766 1 92.38 186 ALA A C 1
ATOM 1416 O O . ALA A 1 186 ? 9.055 26.016 4.102 1 92.38 186 ALA A O 1
ATOM 1417 N N . THR A 1 187 ? 10.906 26.641 3.01 1 91.19 187 THR A N 1
ATOM 1418 C CA . THR A 1 187 ? 10.273 27.875 2.523 1 91.19 187 THR A CA 1
ATOM 1419 C C . THR A 1 187 ? 9.156 27.547 1.538 1 91.19 187 THR A C 1
ATOM 1421 O O . THR A 1 187 ? 8.109 28.188 1.551 1 91.19 187 THR A O 1
ATOM 1424 N N . MET A 1 188 ? 9.367 26.594 0.787 1 88.81 188 MET A N 1
ATOM 1425 C CA . MET A 1 188 ? 8.367 26.172 -0.196 1 88.81 188 MET A CA 1
ATOM 1426 C C . MET A 1 188 ? 7.09 25.703 0.49 1 88.81 188 MET A C 1
ATOM 1428 O O . MET A 1 188 ? 5.996 26.141 0.139 1 88.81 188 MET A O 1
ATOM 1432 N N . ILE A 1 189 ? 7.246 24.859 1.45 1 91.81 189 ILE A N 1
ATOM 1433 C CA . ILE A 1 189 ? 6.059 24.312 2.1 1 91.81 189 ILE A CA 1
ATOM 1434 C C . ILE A 1 189 ? 5.406 25.391 2.967 1 91.81 189 ILE A C 1
ATOM 1436 O O . ILE A 1 189 ? 4.184 25.391 3.139 1 91.81 189 ILE A O 1
ATOM 1440 N N . MET A 1 190 ? 6.203 26.266 3.52 1 94.38 190 MET A N 1
ATOM 1441 C CA . MET A 1 190 ? 5.652 27.359 4.316 1 94.38 190 MET A CA 1
ATOM 1442 C C . MET A 1 190 ? 4.809 28.281 3.453 1 94.38 190 MET A C 1
ATOM 1444 O O . MET A 1 190 ? 3.74 28.734 3.875 1 94.38 190 MET A O 1
ATOM 1448 N N . LEU A 1 191 ? 5.281 28.516 2.279 1 92.88 191 LEU A N 1
ATOM 1449 C CA . LEU A 1 191 ? 4.582 29.453 1.401 1 92.88 191 LEU A CA 1
ATOM 1450 C C . LEU A 1 191 ? 3.359 28.781 0.772 1 92.88 191 LEU A C 1
ATOM 1452 O O . LEU A 1 191 ? 2.229 29.203 1.014 1 92.88 191 LEU A O 1
ATOM 1456 N N . TYR A 1 192 ? 3.604 27.688 0.036 1 92.12 192 TYR A N 1
ATOM 1457 C CA . TYR A 1 192 ? 2.506 27.031 -0.657 1 92.12 192 TYR A CA 1
ATOM 1458 C C . TYR A 1 192 ? 1.584 26.312 0.332 1 92.12 192 TYR A C 1
ATOM 1460 O O . TYR A 1 192 ? 0.359 26.422 0.231 1 92.12 192 TYR A O 1
ATOM 1468 N N . GLY A 1 193 ? 2.191 25.641 1.263 1 94.06 193 GLY A N 1
ATOM 1469 C CA . GLY A 1 193 ? 1.409 24.922 2.264 1 94.06 193 GLY A CA 1
ATOM 1470 C C . GLY A 1 193 ? 0.689 25.859 3.225 1 94.06 193 GLY A C 1
ATOM 1471 O O . GLY A 1 193 ? -0.469 25.625 3.572 1 94.06 193 GLY A O 1
ATOM 1472 N N . GLY A 1 194 ? 1.415 26.922 3.635 1 96.12 194 GLY A N 1
ATOM 1473 C CA . GLY A 1 194 ? 0.803 27.891 4.527 1 96.12 194 GLY A CA 1
ATOM 1474 C C . GLY A 1 194 ? -0.417 28.562 3.932 1 96.12 194 GLY A C 1
ATOM 1475 O O . GLY A 1 194 ? -1.448 28.703 4.594 1 96.12 194 GLY A O 1
ATOM 1476 N N . VAL A 1 195 ? -0.32 28.906 2.715 1 95.94 195 VAL A N 1
ATOM 1477 C CA . VAL A 1 195 ? -1.427 29.562 2.021 1 95.94 195 VAL A CA 1
ATOM 1478 C C . VAL A 1 195 ? -2.594 28.578 1.88 1 95.94 195 VAL A C 1
ATOM 1480 O O . VAL A 1 195 ? -3.748 28.953 2.107 1 95.94 195 VAL A O 1
ATOM 1483 N N . ALA A 1 196 ? -2.283 27.391 1.517 1 96.56 196 ALA A N 1
ATOM 1484 C CA . ALA A 1 196 ? -3.324 26.375 1.346 1 96.56 196 ALA A CA 1
ATOM 1485 C C . ALA A 1 196 ? -4.023 26.078 2.67 1 96.56 196 ALA A C 1
ATOM 1487 O O . ALA A 1 196 ? -5.242 25.891 2.707 1 96.56 196 ALA A O 1
ATOM 1488 N N . ILE A 1 197 ? -3.248 26.047 3.729 1 97.75 197 ILE A N 1
ATOM 1489 C CA . ILE A 1 197 ? -3.814 25.797 5.051 1 97.75 197 ILE A CA 1
ATOM 1490 C C . ILE A 1 197 ? -4.754 26.938 5.43 1 97.75 197 ILE A C 1
ATOM 1492 O O . ILE A 1 197 ? -5.875 26.703 5.887 1 97.75 197 ILE A O 1
ATOM 1496 N N . LEU A 1 198 ? -4.328 28.125 5.191 1 97.12 198 LEU A N 1
ATOM 1497 C CA . LEU A 1 198 ? -5.137 29.297 5.516 1 97.12 198 LEU A CA 1
ATOM 1498 C C . LEU A 1 198 ? -6.434 29.297 4.707 1 97.12 198 LEU A C 1
ATOM 1500 O O . LEU A 1 198 ? -7.508 29.547 5.25 1 97.12 198 LEU A O 1
ATOM 1504 N N . LEU A 1 199 ? -6.355 28.969 3.463 1 96.25 199 LEU A N 1
ATOM 1505 C CA . LEU A 1 199 ? -7.535 28.938 2.602 1 96.25 199 LEU A CA 1
ATOM 1506 C C . LEU A 1 199 ? -8.5 27.844 3.045 1 96.25 199 LEU A C 1
ATOM 1508 O O . LEU A 1 199 ? -9.719 28 2.965 1 96.25 199 LEU A O 1
ATOM 1512 N N . SER A 1 200 ? -7.922 26.75 3.5 1 97.5 200 SER A N 1
ATOM 1513 C CA . SER A 1 200 ? -8.75 25.625 3.902 1 97.5 200 SER A CA 1
ATOM 1514 C C . SER A 1 200 ? -9.586 25.953 5.133 1 97.5 200 SER A C 1
ATOM 1516 O O . SER A 1 200 ? -10.688 25.438 5.301 1 97.5 200 SER A O 1
ATOM 1518 N N . LEU A 1 201 ? -9.102 26.859 5.984 1 96.75 201 LEU A N 1
ATOM 1519 C CA . LEU A 1 201 ? -9.812 27.219 7.207 1 96.75 201 LEU A CA 1
ATOM 1520 C C . LEU A 1 201 ? -11.094 27.969 6.883 1 96.75 201 LEU A C 1
ATOM 1522 O O . LEU A 1 201 ? -12.047 27.953 7.668 1 96.75 201 LEU A O 1
ATOM 1526 N N . PHE A 1 202 ? -11.164 28.547 5.707 1 96.31 202 PHE A N 1
ATOM 1527 C CA . PHE A 1 202 ? -12.344 29.297 5.312 1 96.31 202 PHE A CA 1
ATOM 1528 C C . PHE A 1 202 ? -13.391 28.391 4.688 1 96.31 202 PHE A C 1
ATOM 1530 O O . PHE A 1 202 ? -14.508 28.828 4.402 1 96.31 202 PHE A O 1
ATOM 1537 N N . LEU A 1 203 ? -13.086 27.156 4.543 1 96.25 203 LEU A N 1
ATOM 1538 C CA . LEU A 1 203 ? -14.008 26.234 3.887 1 96.25 203 LEU A CA 1
ATOM 1539 C C . LEU A 1 203 ? -14.828 25.469 4.914 1 96.25 203 LEU A C 1
ATOM 1541 O O . LEU A 1 203 ? -15.562 24.531 4.562 1 96.25 203 LEU A O 1
ATOM 1545 N N . ALA A 1 204 ? -14.719 25.859 6.145 1 96.62 204 ALA A N 1
ATOM 1546 C CA . ALA A 1 204 ? -15.414 25.141 7.219 1 96.62 204 ALA A CA 1
ATOM 1547 C C . ALA A 1 204 ? -16.906 25.094 6.957 1 96.62 204 ALA A C 1
ATOM 1549 O O . ALA A 1 204 ? -17.531 24.031 7.094 1 96.62 204 ALA A O 1
ATOM 1550 N N . GLY A 1 205 ? -17.5 26.203 6.59 1 94.38 205 GLY A N 1
ATOM 1551 C CA . GLY A 1 205 ? -18.922 26.25 6.301 1 94.38 205 GLY A CA 1
ATOM 1552 C C . GLY A 1 205 ? -19.312 25.344 5.148 1 94.38 205 GLY A C 1
ATOM 1553 O O . GLY A 1 205 ? -20.344 24.656 5.219 1 94.38 205 GLY A O 1
ATOM 1554 N N . ALA A 1 206 ? -18.531 25.344 4.148 1 94.25 206 ALA A N 1
ATOM 1555 C CA . ALA A 1 206 ? -18.797 24.5 2.982 1 94.25 206 ALA A CA 1
ATOM 1556 C C . ALA A 1 206 ? -18.75 23.016 3.35 1 94.25 206 ALA A C 1
ATOM 1558 O O . ALA A 1 206 ? -19.578 22.234 2.9 1 94.25 206 ALA A O 1
ATOM 1559 N N . CYS A 1 207 ? -17.797 22.656 4.195 1 95.25 207 CYS A N 1
ATOM 1560 C CA . CYS A 1 207 ? -17.641 21.266 4.609 1 95.25 207 CYS A CA 1
ATOM 1561 C C . CYS A 1 207 ? -18.844 20.797 5.438 1 95.25 207 CYS A C 1
ATOM 1563 O O . CYS A 1 207 ? -19.344 19.688 5.258 1 95.25 207 CYS A O 1
ATOM 1565 N N . ASN A 1 208 ? -19.297 21.656 6.277 1 93.75 208 ASN A N 1
ATOM 1566 C CA . ASN A 1 208 ? -20.469 21.312 7.082 1 93.75 208 ASN A CA 1
ATOM 1567 C C . ASN A 1 208 ? -21.719 21.141 6.219 1 93.75 208 ASN A C 1
ATOM 1569 O O . ASN A 1 208 ? -22.547 20.266 6.488 1 93.75 208 ASN A O 1
ATOM 1573 N N . ARG A 1 209 ? -21.797 21.922 5.227 1 90.25 209 ARG A N 1
ATOM 1574 C CA . ARG A 1 209 ? -22.953 21.828 4.336 1 90.25 209 ARG A CA 1
ATOM 1575 C C . ARG A 1 209 ? -22.891 20.562 3.482 1 90.25 209 ARG A C 1
ATOM 1577 O O . ARG A 1 209 ? -23.938 20 3.145 1 90.25 209 ARG A O 1
ATOM 1584 N N . LEU A 1 210 ? -21.719 20.109 3.191 1 89.5 210 LEU A N 1
ATOM 1585 C CA . LEU A 1 210 ? -21.547 18.922 2.357 1 89.5 210 LEU A CA 1
ATOM 1586 C C . LEU A 1 210 ? -21.953 17.672 3.107 1 89.5 210 LEU A C 1
ATOM 1588 O O . LEU A 1 210 ? -22.219 16.625 2.492 1 89.5 210 LEU A O 1
ATOM 1592 N N . LEU A 1 211 ? -22 17.719 4.391 1 87.56 211 LEU A N 1
ATOM 1593 C CA . LEU A 1 211 ? -22.391 16.562 5.188 1 87.56 211 LEU A CA 1
ATOM 1594 C C . LEU A 1 211 ? -23.906 16.375 5.168 1 87.56 211 LEU A C 1
ATOM 1596 O O . LEU A 1 211 ? -24.406 15.305 5.531 1 87.56 211 LEU A O 1
ATOM 1600 N N . LEU A 1 212 ? -24.578 17.406 4.75 1 80.94 212 LEU A N 1
ATOM 1601 C CA . LEU A 1 212 ? -26.031 17.312 4.594 1 80.94 212 LEU A CA 1
ATOM 1602 C C . LEU A 1 212 ? -26.391 16.5 3.354 1 80.94 212 LEU A C 1
ATOM 1604 O O . LEU A 1 212 ? -25.562 16.328 2.455 1 80.94 212 LEU A O 1
ATOM 1608 N N . SER A 1 213 ? -27.531 15.867 3.377 1 78.19 213 SER A N 1
ATOM 1609 C CA . SER A 1 213 ? -27.984 15.148 2.191 1 78.19 213 SER A CA 1
ATOM 1610 C C . SER A 1 213 ? -28.047 16.062 0.978 1 78.19 213 SER A C 1
ATOM 1612 O O . SER A 1 213 ? -28.234 17.281 1.12 1 78.19 213 SER A O 1
ATOM 1614 N N . ASP A 1 214 ? -27.797 15.477 -0.14 1 76 214 ASP A N 1
ATOM 1615 C CA . ASP A 1 214 ? -27.812 16.266 -1.363 1 76 214 ASP A CA 1
ATOM 1616 C C . ASP A 1 214 ? -29.141 17 -1.528 1 76 214 ASP A C 1
ATOM 1618 O O . ASP A 1 214 ? -29.172 18.156 -1.959 1 76 214 ASP A O 1
ATOM 1622 N N . LYS A 1 215 ? -30.172 16.281 -1.146 1 74.75 215 LYS A N 1
ATOM 1623 C CA . LYS A 1 215 ? -31.484 16.891 -1.232 1 74.75 215 LYS A CA 1
ATOM 1624 C C . LYS A 1 215 ? -31.609 18.094 -0.301 1 74.75 215 LYS A C 1
ATOM 1626 O O . LYS A 1 215 ? -32.125 19.141 -0.7 1 74.75 215 LYS A O 1
ATOM 1631 N N . THR A 1 216 ? -31.094 17.953 0.887 1 79.69 216 THR A N 1
ATOM 1632 C CA . THR A 1 216 ? -31.156 19.031 1.87 1 79.69 216 THR A CA 1
ATOM 1633 C C . THR A 1 216 ? -30.25 20.188 1.457 1 79.69 216 THR A C 1
ATOM 1635 O O . THR A 1 216 ? -30.609 21.359 1.628 1 79.69 216 THR A O 1
ATOM 1638 N N . ALA A 1 217 ? -29.219 19.812 0.852 1 77.88 217 ALA A N 1
ATOM 1639 C CA . ALA A 1 217 ? -28.281 20.828 0.426 1 77.88 217 ALA A CA 1
ATOM 1640 C C . ALA A 1 217 ? -28.828 21.656 -0.733 1 77.88 217 ALA A C 1
ATOM 1642 O O . ALA A 1 217 ? -28.672 22.875 -0.771 1 77.88 217 ALA A O 1
ATOM 1643 N N . LEU A 1 218 ? -29.438 20.906 -1.612 1 76.62 218 LEU A N 1
ATOM 1644 C CA . LEU A 1 218 ? -30.078 21.594 -2.736 1 76.62 218 LEU A CA 1
ATOM 1645 C C . LEU A 1 218 ? -31.219 22.484 -2.256 1 76.62 218 LEU A C 1
ATOM 1647 O O . LEU A 1 218 ? -31.438 23.562 -2.809 1 76.62 218 LEU A O 1
ATOM 1651 N N . GLY A 1 219 ? -31.812 22.031 -1.297 1 77.44 219 GLY A N 1
ATOM 1652 C CA . GLY A 1 219 ? -32.906 22.797 -0.732 1 77.44 219 GLY A CA 1
ATOM 1653 C C . GLY A 1 219 ? -32.5 24.125 -0.162 1 77.44 219 GLY A C 1
ATOM 1654 O O . GLY A 1 219 ? -33.25 25.109 -0.232 1 77.44 219 GLY A O 1
ATOM 1655 N N . ILE A 1 220 ? -31.312 24.25 0.277 1 81.25 220 ILE A N 1
ATOM 1656 C CA . ILE A 1 220 ? -30.844 25.5 0.877 1 81.25 220 ILE A CA 1
ATOM 1657 C C . ILE A 1 220 ? -30.078 26.312 -0.156 1 81.25 220 ILE A C 1
ATOM 1659 O O . ILE A 1 220 ? -29.375 27.266 0.193 1 81.25 220 ILE A O 1
ATOM 1663 N N . GLY A 1 221 ? -30.109 25.859 -1.464 1 76.75 221 GLY A N 1
ATOM 1664 C CA . GLY A 1 221 ? -29.578 26.625 -2.58 1 76.75 221 GLY A CA 1
ATOM 1665 C C . GLY A 1 221 ? -28.094 26.406 -2.789 1 76.75 221 GLY A C 1
ATOM 1666 O O . GLY A 1 221 ? -27.438 27.219 -3.449 1 76.75 221 GLY A O 1
ATOM 1667 N N . MET A 1 222 ? -27.672 25.531 -2.166 1 79.62 222 MET A N 1
ATOM 1668 C CA . MET A 1 222 ? -26.234 25.281 -2.305 1 79.62 222 MET A CA 1
ATOM 1669 C C . MET A 1 222 ? -25.938 24.547 -3.605 1 79.62 222 MET A C 1
ATOM 1671 O O . MET A 1 222 ? -26.672 23.641 -4 1 79.62 222 MET A O 1
ATOM 1675 N N . LYS A 1 223 ? -24.938 25.125 -4.32 1 86.19 223 LYS A N 1
ATOM 1676 C CA . LYS A 1 223 ? -24.438 24.375 -5.473 1 86.19 223 LYS A CA 1
ATOM 1677 C C . LYS A 1 223 ? -23.484 23.266 -5.031 1 86.19 223 LYS A C 1
ATOM 1679 O O . LYS A 1 223 ? -22.266 23.484 -4.938 1 86.19 223 LYS A O 1
ATOM 1684 N N . VAL A 1 224 ? -24.016 22.297 -4.82 1 84.62 224 VAL A N 1
ATOM 1685 C CA . VAL A 1 224 ? -23.328 21.172 -4.211 1 84.62 224 VAL A CA 1
ATOM 1686 C C . VAL A 1 224 ? -22.109 20.781 -5.059 1 84.62 224 VAL A C 1
ATOM 1688 O O . VAL A 1 224 ? -21.016 20.594 -4.531 1 84.62 224 VAL A O 1
ATOM 1691 N N . THR A 1 225 ? -22.234 20.812 -6.309 1 83.81 225 THR A N 1
ATOM 1692 C CA . THR A 1 225 ? -21.172 20.359 -7.199 1 83.81 225 THR A CA 1
ATOM 1693 C C . THR A 1 225 ? -20 21.328 -7.168 1 83.81 225 THR A C 1
ATOM 1695 O O . THR A 1 225 ? -18.844 20.891 -7.082 1 83.81 225 THR A O 1
ATOM 1698 N N . SER A 1 226 ? -20.297 22.531 -7.207 1 89.56 226 SER A N 1
ATOM 1699 C CA . SER A 1 226 ? -19.234 23.531 -7.184 1 89.56 226 SER A CA 1
ATOM 1700 C C . SER A 1 226 ? -18.516 23.531 -5.844 1 89.56 226 SER A C 1
ATOM 1702 O O . SER A 1 226 ? -17.297 23.688 -5.797 1 89.56 226 SER A O 1
ATOM 1704 N N . THR A 1 227 ? -19.266 23.406 -4.816 1 90.44 227 THR A N 1
ATOM 1705 C CA . THR A 1 227 ? -18.672 23.391 -3.482 1 90.44 227 THR A CA 1
ATOM 1706 C C . THR A 1 227 ? -17.797 22.141 -3.301 1 90.44 227 THR A C 1
ATOM 1708 O O . THR A 1 227 ? -16.703 22.234 -2.758 1 90.44 227 THR A O 1
ATOM 1711 N N . ARG A 1 228 ? -18.25 21.125 -3.77 1 89.38 228 ARG A N 1
ATOM 1712 C CA . ARG A 1 228 ? -17.5 19.875 -3.707 1 89.38 228 ARG A CA 1
ATOM 1713 C C . ARG A 1 228 ? -16.188 19.984 -4.477 1 89.38 228 ARG A C 1
ATOM 1715 O O . ARG A 1 228 ? -15.156 19.484 -4.02 1 89.38 228 ARG A O 1
ATOM 1722 N N . LEU A 1 229 ? -16.297 20.547 -5.562 1 88.88 229 LEU A N 1
ATOM 1723 C CA . LEU A 1 229 ? -15.109 20.703 -6.398 1 88.88 229 LEU A CA 1
ATOM 1724 C C . LEU A 1 229 ? -14.086 21.609 -5.723 1 88.88 229 LEU A C 1
ATOM 1726 O O . LEU A 1 229 ? -12.891 21.312 -5.719 1 88.88 229 LEU A O 1
ATOM 1730 N N . LEU A 1 230 ? -14.539 22.656 -5.203 1 92.81 230 LEU A N 1
ATOM 1731 C CA . LEU A 1 230 ? -13.648 23.609 -4.543 1 92.81 230 LEU A CA 1
ATOM 1732 C C . LEU A 1 230 ? -12.938 22.953 -3.359 1 92.81 230 LEU A C 1
ATOM 1734 O O . LEU A 1 230 ? -11.719 23.078 -3.223 1 92.81 230 LEU A O 1
ATOM 1738 N N . VAL A 1 231 ? -13.688 22.328 -2.537 1 94.88 231 VAL A N 1
ATOM 1739 C CA . VAL A 1 231 ? -13.125 21.672 -1.361 1 94.88 231 VAL A CA 1
ATOM 1740 C C . VAL A 1 231 ? -12.148 20.578 -1.797 1 94.88 231 VAL A C 1
ATOM 1742 O O . VAL A 1 231 ? -11.078 20.422 -1.209 1 94.88 231 VAL A O 1
ATOM 1745 N N . SER A 1 232 ? -12.477 19.891 -2.865 1 92.94 232 SER A N 1
ATOM 1746 C CA . SER A 1 232 ? -11.617 18.828 -3.377 1 92.94 232 SER A CA 1
ATOM 1747 C C . SER A 1 232 ? -10.289 19.391 -3.877 1 92.94 232 SER A C 1
ATOM 1749 O O . SER A 1 232 ? -9.227 18.812 -3.605 1 92.94 232 SER A O 1
ATOM 1751 N N . ILE A 1 233 ? -10.359 20.438 -4.574 1 93.44 233 ILE A N 1
ATOM 1752 C CA . ILE A 1 233 ? -9.164 21.047 -5.145 1 93.44 233 ILE A CA 1
ATOM 1753 C C . ILE A 1 233 ? -8.211 21.453 -4.027 1 93.44 233 ILE A C 1
ATOM 1755 O O . ILE A 1 233 ? -7.012 21.156 -4.078 1 93.44 233 ILE A O 1
ATOM 1759 N N . ILE A 1 234 ? -8.742 22.062 -3.033 1 95.75 234 ILE A N 1
ATOM 1760 C CA . ILE A 1 234 ? -7.914 22.531 -1.927 1 95.75 234 ILE A CA 1
ATOM 1761 C C . ILE A 1 234 ? -7.34 21.328 -1.179 1 95.75 234 ILE A C 1
ATOM 1763 O O . ILE A 1 234 ? -6.184 21.344 -0.751 1 95.75 234 ILE A O 1
ATOM 1767 N N . ALA A 1 235 ? -8.133 20.328 -1.024 1 96.44 235 ALA A N 1
ATOM 1768 C CA . ALA A 1 235 ? -7.672 19.109 -0.372 1 96.44 235 ALA A CA 1
ATOM 1769 C C . ALA A 1 235 ? -6.508 18.484 -1.135 1 96.44 235 ALA A C 1
ATOM 1771 O O . ALA A 1 235 ? -5.508 18.078 -0.534 1 96.44 235 ALA A O 1
ATOM 1772 N N . VAL A 1 236 ? -6.645 18.453 -2.428 1 94.69 236 VAL A N 1
ATOM 1773 C CA . VAL A 1 236 ? -5.621 17.859 -3.277 1 94.69 236 VAL A CA 1
ATOM 1774 C C . VAL A 1 236 ? -4.355 18.703 -3.242 1 94.69 236 VAL A C 1
ATOM 1776 O O . VAL A 1 236 ? -3.242 18.172 -3.213 1 94.69 236 VAL A O 1
ATOM 1779 N N . VAL A 1 237 ? -4.535 19.984 -3.244 1 95.12 237 VAL A N 1
ATOM 1780 C CA . VAL A 1 237 ? -3.4 20.906 -3.186 1 95.12 237 VAL A CA 1
ATOM 1781 C C . VAL A 1 237 ? -2.617 20.672 -1.895 1 95.12 237 VAL A C 1
ATOM 1783 O O . VAL A 1 237 ? -1.391 20.547 -1.918 1 95.12 237 VAL A O 1
ATOM 1786 N N . LEU A 1 238 ? -3.314 20.625 -0.818 1 96.94 238 LEU A N 1
ATOM 1787 C CA . LEU A 1 238 ? -2.693 20.422 0.484 1 96.94 238 LEU A CA 1
ATOM 1788 C C . LEU A 1 238 ? -1.914 19.109 0.503 1 96.94 238 LEU A C 1
ATOM 1790 O O . LEU A 1 238 ? -0.742 19.078 0.885 1 96.94 238 LEU A O 1
ATOM 1794 N N . ALA A 1 239 ? -2.504 18.031 0.04 1 95.44 239 ALA A N 1
ATOM 1795 C CA . ALA A 1 239 ? -1.876 16.719 0.035 1 95.44 239 ALA A CA 1
ATOM 1796 C C . ALA A 1 239 ? -0.675 16.688 -0.907 1 95.44 239 ALA A C 1
ATOM 1798 O O . ALA A 1 239 ? 0.359 16.094 -0.584 1 95.44 239 ALA A O 1
ATOM 1799 N N . SER A 1 240 ? -0.826 17.328 -2.023 1 93.88 240 SER A N 1
ATOM 1800 C CA . SER A 1 240 ? 0.213 17.297 -3.047 1 93.88 240 SER A CA 1
ATOM 1801 C C . SER A 1 240 ? 1.45 18.062 -2.604 1 93.88 240 SER A C 1
ATOM 1803 O O . SER A 1 240 ? 2.578 17.609 -2.809 1 93.88 240 SER A O 1
ATOM 1805 N N . ILE A 1 241 ? 1.247 19.219 -1.994 1 92.06 241 ILE A N 1
ATOM 1806 C CA . ILE A 1 241 ? 2.365 20.016 -1.523 1 92.06 241 ILE A CA 1
ATOM 1807 C C . ILE A 1 241 ? 3.117 19.266 -0.425 1 92.06 241 ILE A C 1
ATOM 1809 O O . ILE A 1 241 ? 4.352 19.219 -0.437 1 92.06 241 ILE A O 1
ATOM 1813 N N . ALA A 1 242 ? 2.365 18.75 0.49 1 93.69 242 ALA A N 1
ATOM 1814 C CA . ALA A 1 242 ? 2.979 17.984 1.576 1 93.69 242 ALA A CA 1
ATOM 1815 C C . ALA A 1 242 ? 3.773 16.797 1.036 1 93.69 242 ALA A C 1
ATOM 1817 O O . ALA A 1 242 ? 4.898 16.547 1.479 1 93.69 242 ALA A O 1
ATOM 1818 N N . THR A 1 243 ? 3.199 16.156 0.053 1 89.69 243 THR A N 1
ATOM 1819 C CA . THR A 1 243 ? 3.832 14.977 -0.518 1 89.69 243 THR A CA 1
ATOM 1820 C C . THR A 1 243 ? 5.07 15.367 -1.322 1 89.69 243 THR A C 1
ATOM 1822 O O . THR A 1 243 ? 6.074 14.648 -1.307 1 89.69 243 THR A O 1
ATOM 1825 N N . ALA A 1 244 ? 5.008 16.469 -1.977 1 86.5 244 ALA A N 1
ATOM 1826 C CA . ALA A 1 244 ? 6.129 16.938 -2.797 1 86.5 244 ALA A CA 1
ATOM 1827 C C . ALA A 1 244 ? 7.352 17.234 -1.936 1 86.5 244 ALA A C 1
ATOM 1829 O O . ALA A 1 244 ? 8.484 17 -2.355 1 86.5 244 ALA A O 1
ATOM 1830 N N . VAL A 1 245 ? 7.082 17.656 -0.768 1 87.12 245 VAL A N 1
ATOM 1831 C CA . VAL A 1 245 ? 8.195 18.094 0.062 1 87.12 245 VAL A CA 1
ATOM 1832 C C . VAL A 1 245 ? 8.562 17.016 1.066 1 87.12 245 VAL A C 1
ATOM 1834 O O . VAL A 1 245 ? 9.742 16.688 1.233 1 87.12 245 VAL A O 1
ATOM 1837 N N . ALA A 1 246 ? 7.555 16.438 1.709 1 88.25 246 ALA A N 1
ATOM 1838 C CA . ALA A 1 246 ? 7.816 15.5 2.803 1 88.25 246 ALA A CA 1
ATOM 1839 C C . ALA A 1 246 ? 7.723 14.055 2.324 1 88.25 246 ALA A C 1
ATOM 1841 O O . ALA A 1 246 ? 8.117 13.133 3.039 1 88.25 246 ALA A O 1
ATOM 1842 N N . GLY A 1 247 ? 7.199 13.859 1.135 1 85.31 247 GLY A N 1
ATOM 1843 C CA . GLY A 1 247 ? 6.988 12.5 0.661 1 85.31 247 GLY A CA 1
ATOM 1844 C C . GLY A 1 247 ? 5.617 11.953 1.013 1 85.31 247 GLY A C 1
ATOM 1845 O O . GLY A 1 247 ? 4.758 12.688 1.507 1 85.31 247 GLY A O 1
ATOM 1846 N N . VAL A 1 248 ? 5.43 10.688 0.733 1 86.62 248 VAL A N 1
ATOM 1847 C CA . VAL A 1 248 ? 4.133 10.055 0.957 1 86.62 248 VAL A CA 1
ATOM 1848 C C . VAL A 1 248 ? 4.023 9.602 2.41 1 86.62 248 VAL A C 1
ATOM 1850 O O . VAL A 1 248 ? 4.816 8.773 2.869 1 86.62 248 VAL A O 1
ATOM 1853 N N . ILE A 1 249 ? 3.141 10.164 3.129 1 89.38 249 ILE A N 1
ATOM 1854 C CA . ILE A 1 249 ? 2.842 9.797 4.508 1 89.38 249 ILE A CA 1
ATOM 1855 C C . ILE A 1 249 ? 1.392 9.336 4.617 1 89.38 249 ILE A C 1
ATOM 1857 O O . ILE A 1 249 ? 0.465 10.133 4.445 1 89.38 249 ILE A O 1
ATOM 1861 N N . ALA A 1 250 ? 1.265 8.133 4.965 1 88.62 250 ALA A N 1
ATOM 1862 C CA . ALA A 1 250 ? -0.067 7.535 4.965 1 88.62 250 ALA A CA 1
ATOM 1863 C C . ALA A 1 250 ? -0.734 7.684 6.328 1 88.62 250 ALA A C 1
ATOM 1865 O O . ALA A 1 250 ? -0.053 7.82 7.348 1 88.62 250 ALA A O 1
ATOM 1866 N N . PHE A 1 251 ? -2.076 7.738 6.402 1 92 251 PHE A N 1
ATOM 1867 C CA . PHE A 1 251 ? -2.975 7.508 7.527 1 92 251 PHE A CA 1
ATOM 1868 C C . PHE A 1 251 ? -3.088 8.758 8.398 1 92 251 PHE A C 1
ATOM 1870 O O . PHE A 1 251 ? -3.93 8.82 9.297 1 92 251 PHE A O 1
ATOM 1877 N N . LEU A 1 252 ? -2.213 9.758 8.156 1 94.31 252 LEU A N 1
ATOM 1878 C CA . LEU A 1 252 ? -2.312 10.969 8.969 1 94.31 252 LEU A CA 1
ATOM 1879 C C . LEU A 1 252 ? -3.66 11.656 8.758 1 94.31 252 LEU A C 1
ATOM 1881 O O . LEU A 1 252 ? -4.281 12.109 9.719 1 94.31 252 LEU A O 1
ATOM 1885 N N . GLY A 1 253 ? -4.09 11.742 7.559 1 94.38 253 GLY A N 1
ATOM 1886 C CA . GLY A 1 253 ? -5.371 12.344 7.219 1 94.38 253 GLY A CA 1
ATOM 1887 C C . GLY A 1 253 ? -6.559 11.57 7.762 1 94.38 253 GLY A C 1
ATOM 1888 O O . GLY A 1 253 ? -7.668 12.094 7.824 1 94.38 253 GLY A O 1
ATOM 1889 N N . LEU A 1 254 ? -6.344 10.367 8.109 1 92 254 LEU A N 1
ATOM 1890 C CA . LEU A 1 254 ? -7.383 9.523 8.695 1 92 254 LEU A CA 1
ATOM 1891 C C . LEU A 1 254 ? -7.379 9.633 10.211 1 92 254 LEU A C 1
ATOM 1893 O O . LEU A 1 254 ? -8.438 9.773 10.828 1 92 254 LEU A O 1
ATOM 1897 N N . LEU A 1 255 ? -6.273 9.633 10.773 1 94.12 255 LEU A N 1
ATOM 1898 C CA . LEU A 1 255 ? -6.078 9.531 12.211 1 94.12 255 LEU A CA 1
ATOM 1899 C C . LEU A 1 255 ? -6.469 10.828 12.914 1 94.12 255 LEU A C 1
ATOM 1901 O O . LEU A 1 255 ? -7.238 10.812 13.875 1 94.12 255 LEU A O 1
ATOM 1905 N N . VAL A 1 256 ? -6.051 11.938 12.391 1 96.38 256 VAL A N 1
ATOM 1906 C CA . VAL A 1 256 ? -6.148 13.211 13.094 1 96.38 256 VAL A CA 1
ATOM 1907 C C . VAL A 1 256 ? -7.598 13.68 13.109 1 96.38 256 VAL A C 1
ATOM 1909 O O . VAL A 1 256 ? -8.133 14.039 14.164 1 96.38 256 VAL A O 1
ATOM 1912 N N . PRO A 1 257 ? -8.281 13.656 11.961 1 96.12 257 PRO A N 1
ATOM 1913 C CA . PRO A 1 257 ? -9.68 14.07 12.016 1 96.12 257 PRO A CA 1
ATOM 1914 C C . PRO A 1 257 ? -10.531 13.172 12.914 1 96.12 257 PRO A C 1
ATOM 1916 O O . PRO A 1 257 ? -11.453 13.656 13.578 1 96.12 257 PRO A O 1
ATOM 1919 N N . HIS A 1 258 ? -10.25 11.93 12.93 1 93.5 258 HIS A N 1
ATOM 1920 C CA . HIS A 1 258 ? -11 11.023 13.781 1 93.5 258 HIS A CA 1
ATOM 1921 C C . HIS A 1 258 ? -10.812 11.367 15.258 1 93.5 258 HIS A C 1
ATOM 1923 O O . HIS A 1 258 ? -11.781 11.438 16.016 1 93.5 258 HIS A O 1
ATOM 1929 N N . ILE A 1 259 ? -9.648 11.57 15.625 1 93.69 259 ILE A N 1
ATOM 1930 C CA . ILE A 1 259 ? -9.352 11.961 17 1 93.69 259 ILE A CA 1
ATOM 1931 C C . ILE A 1 259 ? -10.008 13.305 17.312 1 93.69 259 ILE A C 1
ATOM 1933 O O . ILE A 1 259 ? -10.57 13.492 18.391 1 93.69 259 ILE A O 1
ATOM 1937 N N . GLY A 1 260 ? -9.93 14.172 16.391 1 95.12 260 GLY A N 1
ATOM 1938 C CA . GLY A 1 260 ? -10.539 15.484 16.562 1 95.12 260 GLY A CA 1
ATOM 1939 C C . GLY A 1 260 ? -12.039 15.43 16.781 1 95.12 260 GLY A C 1
ATOM 1940 O O . GLY A 1 260 ? -12.57 16.125 17.656 1 95.12 260 GLY A O 1
ATOM 1941 N N . ARG A 1 261 ? -12.672 14.594 16.031 1 94.06 261 ARG A N 1
ATOM 1942 C CA . ARG A 1 261 ? -14.117 14.469 16.172 1 94.06 26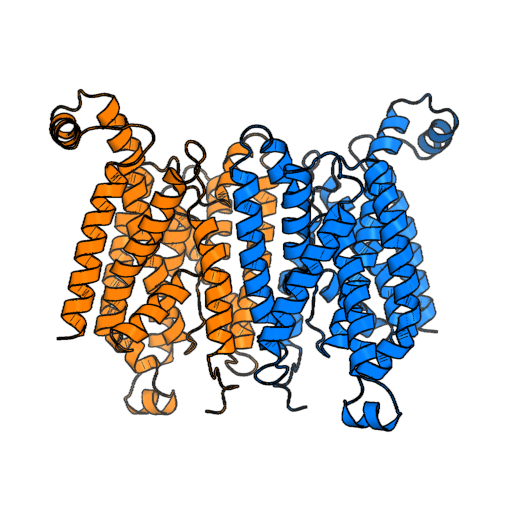1 ARG A CA 1
ATOM 1943 C C . ARG A 1 261 ? -14.5 13.914 17.531 1 94.06 261 ARG A C 1
ATOM 1945 O O . ARG A 1 261 ? -15.531 14.281 18.094 1 94.06 261 ARG A O 1
ATOM 1952 N N . GLN A 1 262 ? -13.703 13.086 18.031 1 91.44 262 GLN A N 1
ATOM 1953 C CA . GLN A 1 262 ? -13.977 12.516 19.344 1 91.44 262 GLN A CA 1
ATOM 1954 C C . GLN A 1 262 ? -13.742 13.539 20.438 1 91.44 262 GLN A C 1
ATOM 1956 O O . GLN A 1 262 ? -14.445 13.539 21.453 1 91.44 262 GLN A O 1
ATOM 1961 N N . LEU A 1 263 ? -12.867 14.43 20.219 1 93 263 LEU A N 1
ATOM 1962 C CA . LEU A 1 263 ? -12.469 15.344 21.281 1 93 263 LEU A CA 1
ATOM 1963 C C . LEU A 1 263 ? -13.258 16.656 21.188 1 93 263 LEU A C 1
ATOM 1965 O O . LEU A 1 263 ? -13.641 17.219 22.219 1 93 263 LEU A O 1
ATOM 1969 N N . ILE A 1 264 ? -13.5 17.125 19.953 1 93.88 264 ILE A N 1
ATOM 1970 C CA . ILE A 1 264 ? -14.055 18.469 19.859 1 93.88 264 ILE A CA 1
ATOM 1971 C C . ILE A 1 264 ? -15.367 18.438 19.078 1 93.88 264 ILE A C 1
ATOM 1973 O O . ILE A 1 264 ? -16.078 19.438 19 1 93.88 264 ILE A O 1
ATOM 1977 N N . GLY A 1 265 ? -15.648 17.359 18.453 1 91.44 265 GLY A N 1
ATOM 1978 C CA . GLY A 1 265 ? -16.891 17.25 17.719 1 91.44 265 GLY A CA 1
ATOM 1979 C C . GLY A 1 265 ? -16.703 17.281 16.219 1 91.44 265 GLY A C 1
ATOM 1980 O O . GLY A 1 265 ? -15.57 17.375 15.734 1 91.44 265 GLY A O 1
ATOM 1981 N N . SER A 1 266 ? -17.781 17.344 15.43 1 93.5 266 SER A N 1
ATOM 1982 C CA . SER A 1 266 ? -17.734 17.156 13.984 1 93.5 266 SER A CA 1
ATOM 1983 C C . SER A 1 266 ? -17.891 18.484 13.25 1 93.5 266 SER A C 1
ATOM 1985 O O . SER A 1 266 ? -17.906 18.516 12.016 1 93.5 266 SER A O 1
ATOM 1987 N N . ASP A 1 267 ? -17.953 19.562 14.016 1 95.19 267 ASP A N 1
ATOM 1988 C CA . ASP A 1 267 ? -18.047 20.875 13.383 1 95.19 267 ASP A CA 1
ATOM 1989 C C . ASP A 1 267 ? -16.719 21.281 12.758 1 95.19 267 ASP A C 1
ATOM 1991 O O . ASP A 1 267 ? -15.727 21.453 13.469 1 95.19 267 ASP A O 1
ATOM 1995 N N . TYR A 1 268 ? -16.734 21.531 11.477 1 96.94 268 TYR A N 1
ATOM 1996 C CA . TYR A 1 268 ? -15.508 21.766 10.727 1 96.94 268 TYR A CA 1
ATOM 1997 C C . TYR A 1 268 ? -14.883 23.109 11.117 1 96.94 268 TYR A C 1
ATOM 1999 O O . TYR A 1 268 ? -13.703 23.344 10.859 1 96.94 268 TYR A O 1
ATOM 2007 N N . LYS A 1 269 ? -15.664 24.047 11.703 1 96.06 269 LYS A N 1
ATOM 2008 C CA . LYS A 1 269 ? -15.133 25.312 12.164 1 96.06 269 LYS A CA 1
ATOM 2009 C C . LYS A 1 269 ? -14.031 25.109 13.203 1 96.06 269 LYS A C 1
ATOM 2011 O O . LYS A 1 269 ? -13.07 25.891 13.258 1 96.06 269 LYS A O 1
ATOM 2016 N N . TRP A 1 270 ? -14.203 24.062 14 1 96.12 270 TRP A N 1
ATOM 2017 C CA . TRP A 1 270 ? -13.219 23.75 15.031 1 96.12 270 TRP A CA 1
ATOM 2018 C C . TRP A 1 270 ? -12.328 22.594 14.609 1 96.12 270 TRP A C 1
ATOM 2020 O O . TRP A 1 270 ? -11.18 22.5 15.039 1 96.12 270 TRP A O 1
ATOM 2030 N N . LEU A 1 271 ? -12.836 21.766 13.797 1 96.81 271 LEU A N 1
ATOM 2031 C CA . LEU A 1 271 ? -12.125 20.547 13.391 1 96.81 271 LEU A CA 1
ATOM 2032 C C . LEU A 1 271 ? -10.922 20.891 12.516 1 96.81 271 LEU A C 1
ATOM 2034 O O . LEU A 1 271 ? -9.852 20.312 12.68 1 96.81 271 LEU A O 1
ATOM 2038 N N . LEU A 1 272 ? -11.109 21.828 11.609 1 97.94 272 LEU A N 1
ATOM 2039 C CA . LEU A 1 272 ? -10.039 22.156 10.672 1 97.94 272 LEU A CA 1
ATOM 2040 C C . LEU A 1 272 ? -8.836 22.734 11.406 1 97.94 272 LEU A C 1
ATOM 2042 O O . LEU A 1 272 ? -7.707 22.266 11.227 1 97.94 272 LEU A O 1
ATOM 2046 N N . PRO A 1 273 ? -9.039 23.75 12.297 1 97 273 PRO A N 1
ATOM 2047 C CA . PRO A 1 273 ? -7.887 24.234 13.055 1 97 273 PRO A CA 1
ATOM 2048 C C . PRO A 1 273 ? -7.266 23.156 13.945 1 97 273 PRO A C 1
ATOM 2050 O O . PRO A 1 273 ? -6.047 23.141 14.141 1 97 273 PRO A O 1
ATOM 2053 N N . PHE A 1 274 ? -8.062 22.344 14.484 1 97.19 274 PHE A N 1
ATOM 2054 C CA . PHE A 1 274 ? -7.543 21.234 15.289 1 97.19 274 PHE A CA 1
ATOM 2055 C C . PHE A 1 274 ? -6.652 20.328 14.453 1 97.19 274 PHE A C 1
ATOM 2057 O O . PHE A 1 274 ? -5.578 19.922 14.898 1 97.19 274 PHE A O 1
ATOM 2064 N N . CYS A 1 275 ? -7.098 20 13.258 1 97.94 275 CYS A N 1
ATOM 2065 C CA . CYS A 1 275 ? -6.332 19.141 12.359 1 97.94 275 CYS A CA 1
ATOM 2066 C C . CYS A 1 275 ? -4.996 19.781 12 1 97.94 275 CYS A C 1
ATOM 2068 O O . CYS A 1 275 ? -3.982 19.078 11.898 1 97.94 275 CYS A O 1
ATOM 2070 N N . ALA A 1 276 ? -5.051 21.062 11.828 1 97.56 276 ALA A N 1
ATOM 2071 C CA . ALA A 1 276 ? -3.811 21.75 11.492 1 97.56 276 ALA A CA 1
ATOM 2072 C C . ALA A 1 276 ? -2.775 21.594 12.602 1 97.56 276 ALA A C 1
ATOM 2074 O O . ALA A 1 276 ? -1.631 21.219 12.344 1 97.56 276 ALA A O 1
ATOM 2075 N N . ILE A 1 277 ? -3.168 21.781 13.82 1 97.5 277 ILE A N 1
ATOM 2076 C CA . ILE A 1 277 ? -2.244 21.766 14.945 1 97.5 277 ILE A CA 1
ATOM 2077 C C . ILE A 1 277 ? -1.922 20.328 15.344 1 97.5 277 ILE A C 1
ATOM 2079 O O . ILE A 1 277 ? -0.759 19.984 15.562 1 97.5 277 ILE A O 1
ATOM 2083 N N . ALA A 1 278 ? -2.928 19.547 15.43 1 97.44 278 ALA A N 1
ATOM 2084 C CA . ALA A 1 278 ? -2.736 18.156 15.844 1 97.44 278 ALA A CA 1
ATOM 2085 C C . ALA A 1 278 ? -1.94 17.375 14.797 1 97.44 278 ALA A C 1
ATOM 2087 O O . ALA A 1 278 ? -1.156 16.484 15.141 1 97.44 278 ALA A O 1
ATOM 2088 N N . GLY A 1 279 ? -2.258 17.641 13.508 1 97.69 279 GLY A N 1
ATOM 2089 C CA . GLY A 1 279 ? -1.466 17.031 12.453 1 97.69 279 GLY A CA 1
ATOM 2090 C C . GLY A 1 279 ? 0.009 17.375 12.539 1 97.69 279 GLY A C 1
ATOM 2091 O O . GLY A 1 279 ? 0.866 16.5 12.398 1 97.69 279 GLY A O 1
ATOM 2092 N N . ALA A 1 280 ? 0.244 18.656 12.742 1 97.62 280 ALA A N 1
ATOM 2093 C CA . ALA A 1 280 ? 1.619 19.094 12.945 1 97.62 280 ALA A CA 1
ATOM 2094 C C . ALA A 1 280 ? 2.254 18.406 14.148 1 97.62 280 ALA A C 1
ATOM 2096 O O . ALA A 1 280 ? 3.4 17.953 14.07 1 97.62 280 ALA A O 1
ATOM 2097 N N . TRP A 1 281 ? 1.517 18.297 15.156 1 97.44 281 TRP A N 1
ATOM 2098 C CA . TRP A 1 281 ? 1.989 17.688 16.391 1 97.44 281 TRP A CA 1
ATOM 2099 C C . TRP A 1 281 ? 2.33 16.219 16.172 1 97.44 281 TRP A C 1
ATOM 2101 O O . TRP A 1 281 ? 3.408 15.758 16.562 1 97.44 281 TRP A O 1
ATOM 2111 N N . ILE A 1 282 ? 1.502 15.469 15.531 1 96.75 282 ILE A N 1
ATOM 2112 C CA . ILE A 1 282 ? 1.66 14.023 15.375 1 96.75 282 ILE A CA 1
ATOM 2113 C C . ILE A 1 282 ? 2.85 13.734 14.469 1 96.75 282 ILE A C 1
ATOM 2115 O O . ILE A 1 282 ? 3.658 12.844 14.758 1 96.75 282 ILE A O 1
ATOM 2119 N N . LEU A 1 283 ? 2.924 14.414 13.375 1 95.81 283 LEU A N 1
ATOM 2120 C CA . LEU A 1 283 ? 4.023 14.148 12.461 1 95.81 283 LEU A CA 1
ATOM 2121 C C . LEU A 1 283 ? 5.359 14.555 13.078 1 95.81 283 LEU A C 1
ATOM 2123 O O . LEU A 1 283 ? 6.367 13.867 12.891 1 95.81 283 LEU A O 1
ATOM 2127 N N . LEU A 1 284 ? 5.348 15.688 13.805 1 95.44 284 LEU A N 1
ATOM 2128 C CA . LEU A 1 284 ? 6.566 16.109 14.5 1 95.44 284 LEU A CA 1
ATOM 2129 C C . LEU A 1 284 ? 6.969 15.07 15.547 1 95.44 284 LEU A C 1
ATOM 2131 O O . LEU A 1 284 ? 8.156 14.789 15.719 1 95.44 284 LEU A O 1
ATOM 2135 N N . LEU A 1 285 ? 6.031 14.578 16.25 1 95.12 285 LEU A N 1
ATOM 2136 C CA . LEU A 1 285 ? 6.305 13.539 17.25 1 95.12 285 LEU A CA 1
ATOM 2137 C C . LEU A 1 285 ? 6.898 12.305 16.578 1 95.12 285 LEU A C 1
ATOM 2139 O O . LEU A 1 285 ? 7.875 11.734 17.078 1 95.12 285 LEU A O 1
ATOM 2143 N N . ALA A 1 286 ? 6.266 11.906 15.523 1 92.75 286 ALA A N 1
ATOM 2144 C CA . ALA A 1 286 ? 6.754 10.734 14.797 1 92.75 286 ALA A CA 1
ATOM 2145 C C . ALA A 1 286 ? 8.188 10.945 14.32 1 92.75 286 ALA A C 1
ATOM 2147 O O . ALA A 1 286 ? 9.016 10.039 14.414 1 92.75 286 ALA A O 1
ATOM 2148 N N . ASP A 1 287 ? 8.422 12.086 13.797 1 90.81 287 ASP A N 1
ATOM 2149 C CA . ASP A 1 287 ? 9.758 12.391 13.305 1 90.81 287 ASP A CA 1
ATOM 2150 C C . ASP A 1 287 ? 10.766 12.422 14.453 1 90.81 287 ASP A C 1
ATOM 2152 O O . ASP A 1 287 ? 11.891 11.93 14.312 1 90.81 287 ASP A O 1
ATOM 2156 N N . THR A 1 288 ? 10.414 13.047 15.523 1 90.44 288 THR A N 1
ATOM 2157 C CA . THR A 1 288 ? 11.305 13.156 16.672 1 90.44 288 THR A CA 1
ATOM 2158 C C . THR A 1 288 ? 11.602 11.781 17.266 1 90.44 288 THR A C 1
ATOM 2160 O O . THR A 1 288 ? 12.742 11.477 17.625 1 90.44 288 THR A O 1
ATOM 2163 N N . LEU A 1 289 ? 10.625 10.992 17.359 1 88.75 289 LEU A N 1
ATOM 2164 C CA . LEU A 1 289 ? 10.828 9.633 17.844 1 88.75 289 LEU A CA 1
ATOM 2165 C C . LEU A 1 289 ? 11.727 8.844 16.906 1 88.75 289 LEU A C 1
ATOM 2167 O O . LEU A 1 289 ? 12.547 8.031 17.359 1 88.75 289 LEU A O 1
ATOM 2171 N N . GLY A 1 290 ? 11.523 9.023 15.648 1 84.44 290 GLY A N 1
ATOM 2172 C CA . GLY A 1 290 ? 12.336 8.336 14.664 1 84.44 290 GLY A CA 1
ATOM 2173 C C . GLY A 1 290 ? 13.812 8.688 14.758 1 84.44 290 GLY A C 1
ATOM 2174 O O . GLY A 1 290 ? 14.672 7.863 14.453 1 84.44 290 GLY A O 1
ATOM 2175 N N . ARG A 1 291 ? 14.062 9.836 15.227 1 82.5 291 ARG A N 1
ATOM 2176 C CA . ARG A 1 291 ? 15.445 10.281 15.359 1 82.5 291 ARG A CA 1
ATOM 2177 C C . ARG A 1 291 ? 16.062 9.75 16.641 1 82.5 291 ARG A C 1
ATOM 2179 O O . ARG A 1 291 ? 17.281 9.57 16.719 1 82.5 291 ARG A O 1
ATOM 2186 N N . LEU A 1 292 ? 15.258 9.516 17.562 1 81.62 292 LEU A N 1
ATOM 2187 C CA . LEU A 1 292 ? 15.773 9.219 18.906 1 81.62 292 LEU A CA 1
ATOM 2188 C C . LEU A 1 292 ? 15.836 7.715 19.141 1 81.62 292 LEU A C 1
ATOM 2190 O O . LEU A 1 292 ? 16.703 7.227 19.859 1 81.62 292 LEU A O 1
ATOM 2194 N N . VAL A 1 293 ? 14.961 6.898 18.672 1 75.88 293 VAL A N 1
ATOM 2195 C CA . VAL A 1 293 ? 14.789 5.488 19.016 1 75.88 293 VAL A CA 1
ATOM 2196 C C . VAL A 1 293 ? 16 4.691 18.547 1 75.88 293 VAL A C 1
ATOM 2198 O O . VAL A 1 293 ? 16.516 3.838 19.281 1 75.88 293 VAL A O 1
ATOM 2201 N N . LEU A 1 294 ? 16.469 4.844 17.359 1 66.81 294 LEU A N 1
ATOM 2202 C CA . LEU A 1 294 ? 17.594 4.055 16.859 1 66.81 294 LEU A CA 1
ATOM 2203 C C . LEU A 1 294 ? 18.781 4.953 16.531 1 66.81 294 LEU A C 1
ATOM 2205 O O . LEU A 1 294 ? 19.484 4.723 15.555 1 66.81 294 LEU A O 1
ATOM 2209 N N . ALA A 1 295 ? 19.016 5.805 17.328 1 64.62 295 ALA A N 1
ATOM 2210 C CA . ALA A 1 295 ? 20.172 6.676 17.078 1 64.62 295 ALA A CA 1
ATOM 2211 C C . ALA A 1 295 ? 21.469 5.875 17.062 1 64.62 295 ALA A C 1
ATOM 2213 O O . ALA A 1 295 ? 21.656 4.957 17.859 1 64.62 295 ALA A O 1
ATOM 2214 N N . PRO A 1 296 ? 22.031 6.156 15.797 1 66 296 PRO A N 1
ATOM 2215 C CA . PRO A 1 296 ? 22.109 7.266 14.844 1 66 296 PRO A CA 1
ATOM 2216 C C . PRO A 1 296 ? 21.281 7.027 13.586 1 66 296 PRO A C 1
ATOM 2218 O O . PRO A 1 296 ? 21.109 7.934 12.766 1 66 296 PRO A O 1
ATOM 2221 N N . ASN A 1 297 ? 20.828 5.766 13.555 1 69.12 297 ASN A N 1
ATOM 2222 C CA . ASN A 1 297 ? 19.953 5.535 12.406 1 69.12 297 ASN A CA 1
ATOM 2223 C C . ASN A 1 297 ? 18.578 6.172 12.609 1 69.12 297 ASN A C 1
ATOM 2225 O O . ASN A 1 297 ? 18.047 6.18 13.727 1 69.12 297 ASN A O 1
ATOM 2229 N N . GLU A 1 298 ? 18.188 6.891 11.641 1 76.31 298 GLU A N 1
ATOM 2230 C CA . GLU A 1 298 ? 16.906 7.586 11.742 1 76.31 298 GLU A CA 1
ATOM 2231 C C . GLU A 1 298 ? 15.805 6.82 11.016 1 76.31 298 GLU A C 1
ATOM 2233 O O . GLU A 1 298 ? 15.992 6.375 9.883 1 76.31 298 GLU A O 1
ATOM 2238 N N . ILE A 1 299 ? 14.797 6.535 11.68 1 80.81 299 ILE A N 1
ATOM 2239 C CA . ILE A 1 299 ? 13.617 5.914 11.078 1 80.81 299 ILE A CA 1
ATOM 2240 C C . ILE A 1 299 ? 12.68 6.996 10.547 1 80.81 299 ILE A C 1
ATOM 2242 O O . ILE A 1 299 ? 12.289 7.906 11.281 1 80.81 299 ILE A O 1
ATOM 2246 N N . PRO A 1 300 ? 12.383 6.891 9.297 1 84.31 300 PRO A N 1
ATOM 2247 C CA . PRO A 1 300 ? 11.469 7.879 8.727 1 84.31 300 PRO A CA 1
ATOM 2248 C C . PRO A 1 300 ? 10.109 7.902 9.438 1 84.31 300 PRO A C 1
ATOM 2250 O O . PRO A 1 300 ? 9.602 6.852 9.844 1 84.31 300 PRO A O 1
ATOM 2253 N N . ALA A 1 301 ? 9.57 9.086 9.562 1 87.25 301 ALA A N 1
ATOM 2254 C CA . ALA A 1 301 ? 8.281 9.289 10.227 1 87.25 301 ALA A CA 1
ATOM 2255 C C . ALA A 1 301 ? 7.176 8.508 9.531 1 87.25 301 ALA A C 1
ATOM 2257 O O . ALA A 1 301 ? 6.211 8.086 10.172 1 87.25 301 ALA A O 1
ATOM 2258 N N . SER A 1 302 ? 7.262 8.297 8.211 1 86.88 302 SER A N 1
ATOM 2259 C CA . SER A 1 302 ? 6.25 7.59 7.434 1 86.88 302 SER A CA 1
ATOM 2260 C C . SER A 1 302 ? 6.109 6.145 7.902 1 86.88 302 SER A C 1
ATOM 2262 O O . SER A 1 302 ? 5.016 5.574 7.848 1 86.88 302 SER A O 1
ATOM 2264 N N . ILE A 1 303 ? 7.199 5.562 8.383 1 85.75 303 ILE A N 1
ATOM 2265 C CA . ILE A 1 303 ? 7.188 4.188 8.859 1 85.75 303 ILE A CA 1
ATOM 2266 C C . ILE A 1 303 ? 6.383 4.094 10.156 1 85.75 303 ILE A C 1
ATOM 2268 O O . ILE A 1 303 ? 5.543 3.203 10.312 1 85.75 303 ILE A O 1
ATOM 2272 N N . PHE A 1 304 ? 6.535 5.039 11.031 1 87.44 304 PHE A N 1
ATOM 2273 C CA . PHE A 1 304 ? 5.781 5.082 12.281 1 87.44 304 PHE A CA 1
ATOM 2274 C C . PHE A 1 304 ? 4.293 5.258 12.008 1 87.44 304 PHE A C 1
ATOM 2276 O O . PHE A 1 304 ? 3.459 4.609 12.648 1 87.44 304 PHE A O 1
ATOM 2283 N N . MET A 1 305 ? 4.066 6.074 11.031 1 88.88 305 MET A N 1
ATOM 2284 C CA . MET A 1 305 ? 2.668 6.336 10.711 1 88.88 305 MET A CA 1
ATOM 2285 C C . MET A 1 305 ? 2.002 5.094 10.133 1 88.88 305 MET A C 1
ATOM 2287 O O . MET A 1 305 ? 0.823 4.84 10.391 1 88.88 305 MET A O 1
ATOM 2291 N N . SER A 1 306 ? 2.729 4.32 9.398 1 87 306 SER A N 1
ATOM 2292 C CA . SER A 1 306 ? 2.172 3.092 8.844 1 87 306 SER A CA 1
ATOM 2293 C C . SER A 1 306 ? 1.896 2.064 9.938 1 87 306 SER A C 1
ATOM 2295 O O . SER A 1 306 ? 0.874 1.375 9.906 1 87 306 SER A O 1
ATOM 2297 N N . ILE A 1 307 ? 2.754 1.99 10.922 1 89.44 307 ILE A N 1
ATOM 2298 C CA . ILE A 1 307 ? 2.648 1.015 12 1 89.44 307 ILE A CA 1
ATOM 2299 C C . ILE A 1 307 ? 1.467 1.365 12.898 1 89.44 307 ILE A C 1
ATOM 2301 O O . ILE A 1 307 ? 0.738 0.479 13.352 1 89.44 307 ILE A O 1
ATOM 2305 N N . ILE A 1 308 ? 1.267 2.617 13.047 1 91.44 308 ILE A N 1
ATOM 2306 C CA . ILE A 1 308 ? 0.183 3.068 13.914 1 91.44 308 ILE A CA 1
ATOM 2307 C C . ILE A 1 308 ? -1.107 3.186 13.102 1 91.44 308 ILE A C 1
ATOM 2309 O O . ILE A 1 308 ? -2.182 2.805 13.578 1 91.44 308 ILE A O 1
ATOM 2313 N N . GLY A 1 309 ? -0.988 3.674 11.961 1 90.56 309 GLY A N 1
ATOM 2314 C CA . GLY A 1 309 ? -2.145 3.932 11.117 1 90.56 309 GLY A CA 1
ATOM 2315 C C . GLY A 1 309 ? -2.879 2.67 10.711 1 90.56 309 GLY A C 1
ATOM 2316 O O . GLY A 1 309 ? -4.109 2.654 10.641 1 90.56 309 GLY A O 1
ATOM 2317 N N . GLY A 1 310 ? -2.154 1.622 10.406 1 89 310 GLY A N 1
ATOM 2318 C CA . GLY A 1 310 ? -2.779 0.363 10.031 1 89 310 GLY A CA 1
ATOM 2319 C C . GLY A 1 310 ? -3.742 -0.158 11.078 1 89 310 GLY A C 1
ATOM 2320 O O . GLY A 1 310 ? -4.938 -0.311 10.812 1 89 310 GLY A O 1
ATOM 2321 N N . PRO A 1 311 ? -3.258 -0.395 12.219 1 90.81 311 PRO A N 1
ATOM 2322 C CA . PRO A 1 311 ? -4.133 -0.849 13.305 1 90.81 311 PRO A CA 1
ATOM 2323 C C . PRO A 1 311 ? -5.281 0.117 13.578 1 90.81 311 PRO A C 1
ATOM 2325 O O . PRO A 1 311 ? -6.395 -0.315 13.898 1 90.81 311 PRO A O 1
ATOM 2328 N N . PHE A 1 312 ? -5.012 1.364 13.445 1 90.5 312 PHE A N 1
ATOM 2329 C CA . PHE A 1 312 ? -6.066 2.35 13.641 1 90.5 312 PHE A CA 1
ATOM 2330 C C . PHE A 1 312 ? -7.164 2.186 12.594 1 90.5 312 PHE A C 1
ATOM 2332 O O . PHE A 1 312 ? -8.352 2.277 12.914 1 90.5 312 PHE A O 1
ATOM 2339 N N . LEU A 1 313 ? -6.793 2.025 11.375 1 86.5 313 LEU A N 1
ATOM 2340 C CA . LEU A 1 313 ? -7.766 1.789 10.312 1 86.5 313 LEU A CA 1
ATOM 2341 C C . LEU A 1 313 ? -8.594 0.542 10.602 1 86.5 313 LEU A C 1
ATOM 2343 O O . LEU A 1 313 ? -9.812 0.542 10.406 1 86.5 313 LEU A O 1
ATOM 2347 N N . ILE A 1 314 ? -7.941 -0.468 11.102 1 86.25 314 ILE A N 1
ATOM 2348 C CA . ILE A 1 314 ? -8.641 -1.699 11.453 1 86.25 314 ILE A CA 1
ATOM 2349 C C . ILE A 1 314 ? -9.672 -1.412 12.547 1 86.25 314 ILE A C 1
ATOM 2351 O O . ILE A 1 314 ? -10.812 -1.859 12.461 1 86.25 314 ILE A O 1
ATOM 2355 N N . PHE A 1 315 ? -9.258 -0.662 13.453 1 86.12 315 PHE A N 1
ATOM 2356 C CA . PHE A 1 315 ? -10.125 -0.295 14.562 1 86.12 315 PHE A CA 1
ATOM 2357 C C . PHE A 1 315 ? -11.352 0.458 14.062 1 86.12 315 PHE A C 1
ATOM 2359 O O . PHE A 1 315 ? -12.477 0.185 14.5 1 86.12 315 PHE A O 1
ATOM 2366 N N . LEU A 1 316 ? -11.172 1.3 13.164 1 83.12 316 LEU A N 1
ATOM 2367 C CA . LEU A 1 316 ? -12.266 2.102 12.625 1 83.12 316 LEU A CA 1
ATOM 2368 C C . LEU A 1 316 ? -13.227 1.235 11.82 1 83.12 316 LEU A C 1
ATOM 2370 O O . LEU A 1 316 ? -14.445 1.426 11.891 1 83.12 316 LEU A O 1
ATOM 2374 N N . LEU A 1 317 ? -12.695 0.326 11.109 1 80.62 317 LEU A N 1
ATOM 2375 C CA . LEU A 1 317 ? -13.508 -0.528 10.258 1 80.62 317 LEU A CA 1
ATOM 2376 C C . LEU A 1 317 ? -14.312 -1.521 11.086 1 80.62 317 LEU A C 1
ATOM 2378 O O . LEU A 1 317 ? -15.445 -1.865 10.719 1 80.62 317 LEU A O 1
ATOM 2382 N N . VAL A 1 318 ? -13.703 -1.932 12.172 1 81.25 318 VAL A N 1
ATOM 2383 C CA . VAL A 1 318 ? -14.359 -2.939 13 1 81.25 318 VAL A CA 1
ATOM 2384 C C . VAL A 1 318 ? -15.414 -2.279 13.891 1 81.25 318 VAL A C 1
ATOM 2386 O O . VAL A 1 318 ? -16.5 -2.834 14.094 1 81.25 318 VAL A O 1
ATOM 2389 N N . ARG A 1 319 ? -15.031 -1.162 14.391 1 75 319 ARG A N 1
ATOM 2390 C CA . ARG A 1 319 ? -15.977 -0.483 15.273 1 75 319 ARG A CA 1
ATOM 2391 C C . ARG A 1 319 ? -17.062 0.221 14.477 1 75 319 ARG A C 1
ATOM 2393 O O . ARG A 1 319 ? -18.188 0.401 14.969 1 75 319 ARG A O 1
ATOM 2400 N N . GLY A 1 320 ? -16.531 0.855 13.438 1 63.75 320 GLY A N 1
ATOM 2401 C CA . GLY A 1 320 ? -17.438 1.723 12.695 1 63.75 320 GLY A CA 1
ATOM 2402 C C . GLY A 1 320 ? -18.562 0.97 12.023 1 63.75 320 GLY A C 1
ATOM 2403 O O . GLY A 1 320 ? -18.359 -0.123 11.492 1 63.75 320 GLY A O 1
ATOM 2404 N N . ARG A 1 321 ? -19.703 1.131 12.523 1 52.88 321 ARG A N 1
ATOM 2405 C CA . ARG A 1 321 ? -20.922 0.805 11.797 1 52.88 321 ARG A CA 1
ATOM 2406 C C . ARG A 1 321 ? -20.859 1.316 10.359 1 52.88 321 ARG A C 1
ATOM 2408 O O . ARG A 1 321 ? -21.469 2.34 10.031 1 52.88 321 ARG A O 1
ATOM 2415 N N . ILE A 1 322 ? -19.656 1.456 9.867 1 50.5 322 ILE A N 1
ATOM 2416 C CA . ILE A 1 322 ? -19.75 1.941 8.492 1 50.5 322 ILE A CA 1
ATOM 2417 C C . ILE A 1 322 ? -20.844 1.181 7.754 1 50.5 322 ILE A C 1
ATOM 2419 O O . ILE A 1 322 ? -20.719 -0.018 7.496 1 50.5 322 ILE A O 1
ATOM 2423 N N . ASN A 1 323 ? -21.969 1.335 8.188 1 43.03 323 ASN A N 1
ATOM 2424 C CA . ASN A 1 323 ? -23.203 0.869 7.547 1 43.03 323 ASN A CA 1
ATOM 2425 C C . ASN A 1 323 ? -23.094 0.948 6.023 1 43.03 323 ASN A C 1
ATOM 2427 O O . ASN A 1 323 ? -22.406 1.814 5.488 1 43.03 323 ASN A O 1
ATOM 2431 N N . ASP A 1 324 ? -23.219 -0.167 5.316 1 40.44 324 ASP A N 1
ATOM 2432 C CA . ASP A 1 324 ? -23.453 -0.379 3.893 1 40.44 324 ASP A CA 1
ATOM 2433 C C . ASP A 1 324 ? -24.266 0.767 3.295 1 40.44 324 ASP A C 1
ATOM 2435 O O . ASP A 1 324 ? -24.922 0.598 2.266 1 40.44 324 ASP A O 1
ATOM 2439 N N . GLY A 1 325 ? -23.891 2.033 3.584 1 35.44 325 GLY A N 1
ATOM 2440 C CA . GLY A 1 325 ? -24.781 3.047 3.041 1 35.44 325 GLY A CA 1
ATOM 2441 C C . GLY A 1 325 ? -26.125 3.1 3.74 1 35.44 325 GLY A C 1
ATOM 2442 O O . GLY A 1 325 ? -27 3.881 3.361 1 35.44 325 GLY A O 1
ATOM 2443 N N . THR A 1 326 ? -26.75 2.014 4.152 1 29.31 326 THR A N 1
ATOM 2444 C CA . THR A 1 326 ? -28.094 2.162 4.688 1 29.31 326 THR A CA 1
ATOM 2445 C C . THR A 1 326 ? -28.062 2.822 6.062 1 29.31 326 THR A C 1
ATOM 2447 O O . THR A 1 326 ? -27.625 2.215 7.039 1 29.31 326 THR A O 1
ATOM 2450 N N . THR A 1 327 ? -27.453 3.854 6.207 1 23.73 327 THR A N 1
ATOM 2451 C CA . THR A 1 327 ? -28.047 4.48 7.383 1 23.73 327 THR A CA 1
ATOM 2452 C C . THR A 1 327 ? -29.5 4.871 7.109 1 23.73 327 THR A C 1
ATOM 2454 O O . THR A 1 327 ? -29.828 5.324 6.012 1 23.73 327 THR A O 1
ATOM 2457 N N . MET B 1 1 ? -13.289 -29.047 -25.453 1 64.06 1 MET B N 1
ATOM 2458 C CA . MET B 1 1 ? -12.43 -28.625 -26.547 1 64.06 1 MET B CA 1
ATOM 2459 C C . MET B 1 1 ? -11.836 -27.25 -26.281 1 64.06 1 MET B C 1
ATOM 2461 O O . MET B 1 1 ? -10.633 -27.047 -26.422 1 64.06 1 MET B O 1
ATOM 2465 N N . LYS B 1 2 ? -12.688 -26.406 -25.797 1 83.81 2 LYS B N 1
ATOM 2466 C CA . LYS B 1 2 ? -12.234 -25.031 -25.625 1 83.81 2 LYS B CA 1
ATOM 2467 C C . LYS B 1 2 ? -11.195 -24.938 -24.5 1 83.81 2 LYS B C 1
ATOM 2469 O O . LYS B 1 2 ? -10.195 -24.219 -24.641 1 83.81 2 LYS B O 1
ATOM 2474 N N . LYS B 1 3 ? -11.227 -25.922 -23.578 1 91.75 3 LYS B N 1
ATOM 2475 C CA . LYS B 1 3 ? -10.297 -25.875 -22.453 1 91.75 3 LYS B CA 1
ATOM 2476 C C . LYS B 1 3 ? -8.93 -26.438 -22.844 1 91.75 3 LYS B C 1
ATOM 2478 O O . LYS B 1 3 ? -7.898 -25.891 -22.453 1 91.75 3 LYS B O 1
ATOM 2483 N N . THR B 1 4 ? -8.922 -27.438 -23.578 1 91.19 4 THR B N 1
ATOM 2484 C CA . THR B 1 4 ? -7.68 -28.062 -24.016 1 91.19 4 THR B CA 1
ATOM 2485 C C . THR B 1 4 ? -6.879 -27.125 -24.906 1 91.19 4 THR B C 1
ATOM 2487 O O . THR B 1 4 ? -5.648 -27.078 -24.828 1 91.19 4 THR B O 1
ATOM 2490 N N . ILE B 1 5 ? -7.574 -26.375 -25.719 1 92.69 5 ILE B N 1
ATOM 2491 C CA . ILE B 1 5 ? -6.914 -25.438 -26.625 1 92.69 5 ILE B CA 1
ATOM 2492 C C . ILE B 1 5 ? -6.27 -24.312 -25.797 1 92.69 5 ILE B C 1
ATOM 2494 O O . ILE B 1 5 ? -5.16 -23.875 -26.109 1 92.69 5 ILE B O 1
ATOM 2498 N N . VAL B 1 6 ? -6.949 -23.891 -24.781 1 94 6 VAL B N 1
ATOM 2499 C CA . VAL B 1 6 ? -6.43 -22.828 -23.922 1 94 6 VAL B CA 1
ATOM 2500 C C . VAL B 1 6 ? -5.18 -23.312 -23.203 1 94 6 VAL B C 1
ATOM 2502 O O . VAL B 1 6 ? -4.16 -22.625 -23.172 1 94 6 VAL B O 1
ATOM 2505 N N . PHE B 1 7 ? -5.258 -24.531 -22.703 1 94.56 7 PHE B N 1
ATOM 2506 C CA . PHE B 1 7 ? -4.109 -25.094 -22 1 94.56 7 PHE B CA 1
ATOM 2507 C C . PHE B 1 7 ? -2.928 -25.266 -22.938 1 94.56 7 PHE B C 1
ATOM 2509 O O . PHE B 1 7 ? -1.79 -24.953 -22.594 1 94.56 7 PHE B O 1
ATOM 2516 N N . ALA B 1 8 ? -3.215 -25.75 -24.125 1 93.75 8 ALA B N 1
ATOM 2517 C CA . ALA B 1 8 ? -2.16 -25.953 -25.125 1 93.75 8 ALA B CA 1
ATOM 2518 C C . ALA B 1 8 ? -1.509 -24.625 -25.5 1 93.75 8 ALA B C 1
ATOM 2520 O O . ALA B 1 8 ? -0.285 -24.547 -25.625 1 93.75 8 ALA B O 1
ATOM 2521 N N . SER B 1 9 ? -2.32 -23.641 -25.672 1 94.31 9 SER B N 1
ATOM 2522 C CA . SER B 1 9 ? -1.802 -22.328 -26.031 1 94.31 9 SER B CA 1
ATOM 2523 C C . SER B 1 9 ? -0.912 -21.766 -24.938 1 94.31 9 SER B C 1
ATOM 2525 O O . SER B 1 9 ? 0.151 -21.203 -25.219 1 94.31 9 SER B O 1
ATOM 2527 N N . VAL B 1 10 ? -1.353 -21.891 -23.672 1 94.12 10 VAL B N 1
ATOM 2528 C CA . VAL B 1 10 ? -0.587 -21.344 -22.562 1 94.12 10 VAL B CA 1
ATOM 2529 C C . VAL B 1 10 ? 0.724 -22.125 -22.406 1 94.12 10 VAL B C 1
ATOM 2531 O O . VAL B 1 10 ? 1.771 -21.531 -22.141 1 94.12 10 VAL B O 1
ATOM 2534 N N . ILE B 1 11 ? 0.676 -23.406 -22.656 1 94.81 11 ILE B N 1
ATOM 2535 C CA . ILE B 1 11 ? 1.866 -24.234 -22.516 1 94.81 11 ILE B CA 1
ATOM 2536 C C . ILE B 1 11 ? 2.859 -23.906 -23.625 1 94.81 11 ILE B C 1
ATOM 2538 O O . ILE B 1 11 ? 4.062 -23.781 -23.375 1 94.81 11 ILE B O 1
ATOM 2542 N N . ILE B 1 12 ? 2.389 -23.75 -24.844 1 95.19 12 ILE B N 1
ATOM 2543 C CA . ILE B 1 12 ? 3.248 -23.438 -25.984 1 95.19 12 ILE B CA 1
ATOM 2544 C C . ILE B 1 12 ? 3.908 -22.078 -25.781 1 95.19 12 ILE B C 1
ATOM 2546 O O . ILE B 1 12 ? 5.117 -21.938 -25.984 1 95.19 12 ILE B O 1
ATOM 2550 N N . THR B 1 13 ? 3.086 -21.109 -25.391 1 96 13 THR B N 1
ATOM 2551 C CA . THR B 1 13 ? 3.641 -19.781 -25.156 1 96 13 THR B CA 1
ATOM 2552 C C . THR B 1 13 ? 4.602 -19.781 -23.969 1 96 13 THR B C 1
ATOM 2554 O O . THR B 1 13 ? 5.582 -19.047 -23.953 1 96 13 THR B O 1
ATOM 2557 N N . PHE B 1 14 ? 4.293 -20.641 -23 1 96.19 14 PHE B N 1
ATOM 2558 C CA . PHE B 1 14 ? 5.156 -20.781 -21.844 1 96.19 14 PHE B CA 1
ATOM 2559 C C . PHE B 1 14 ? 6.52 -21.328 -22.234 1 96.19 14 PHE B C 1
ATOM 2561 O O . PHE B 1 14 ? 7.555 -20.812 -21.797 1 96.19 14 PHE B O 1
ATOM 2568 N N . LEU B 1 15 ? 6.559 -22.344 -23.062 1 94.75 15 LEU B N 1
ATOM 2569 C CA . LEU B 1 15 ? 7.809 -22.938 -23.531 1 94.75 15 LEU B CA 1
ATOM 2570 C C . LEU B 1 15 ? 8.609 -21.938 -24.359 1 94.75 15 LEU B C 1
ATOM 2572 O O . LEU B 1 15 ? 9.836 -21.875 -24.25 1 94.75 15 LEU B O 1
ATOM 2576 N N . PHE B 1 16 ? 7.891 -21.203 -25.141 1 94.38 16 PHE B N 1
ATOM 2577 C CA . PHE B 1 16 ? 8.547 -20.172 -25.922 1 94.38 16 PHE B CA 1
ATOM 2578 C C . PHE B 1 16 ? 9.164 -19.109 -25.016 1 94.38 16 PHE B C 1
ATOM 2580 O O . PHE B 1 16 ? 10.281 -18.656 -25.266 1 94.38 16 PHE B O 1
ATOM 2587 N N . LEU B 1 17 ? 8.422 -18.781 -24 1 94.5 17 LEU B N 1
ATOM 2588 C CA . LEU B 1 17 ? 8.906 -17.781 -23.062 1 94.5 17 LEU B CA 1
ATOM 2589 C C . LEU B 1 17 ? 10.109 -18.297 -22.281 1 94.5 17 LEU B C 1
ATOM 2591 O O . LEU B 1 17 ? 11.031 -17.547 -21.969 1 94.5 17 LEU B O 1
ATOM 2595 N N . LEU B 1 18 ? 10.047 -19.578 -21.938 1 93.44 18 LEU B N 1
ATOM 2596 C CA . LEU B 1 18 ? 11.18 -20.188 -21.25 1 93.44 18 LEU B CA 1
ATOM 2597 C C . LEU B 1 18 ? 12.445 -20.094 -22.109 1 93.44 18 LEU B C 1
ATOM 2599 O O . LEU B 1 18 ? 13.516 -19.766 -21.594 1 93.44 18 LEU B O 1
ATOM 2603 N N . TYR B 1 19 ? 12.25 -20.328 -23.312 1 90.44 19 TYR B N 1
ATOM 2604 C CA . TYR B 1 19 ? 13.359 -20.25 -24.25 1 90.44 19 TYR B CA 1
ATOM 2605 C C . TYR B 1 19 ? 13.898 -18.812 -24.328 1 90.44 19 TYR B C 1
ATOM 2607 O O . TYR B 1 19 ? 15.109 -18.594 -24.25 1 90.44 19 TYR B O 1
ATOM 2615 N N . LEU B 1 20 ? 13.062 -17.906 -24.453 1 89.5 20 LEU B N 1
ATOM 2616 C CA . LEU B 1 20 ? 13.469 -16.516 -24.562 1 89.5 20 LEU B CA 1
ATOM 2617 C C . LEU B 1 20 ? 14.141 -16.047 -23.281 1 89.5 20 LEU B C 1
ATOM 2619 O O . LEU B 1 20 ? 15.094 -15.25 -23.328 1 89.5 20 LEU B O 1
ATOM 2623 N N . ALA B 1 21 ? 13.617 -16.469 -22.156 1 89.94 21 ALA B N 1
ATOM 2624 C CA . ALA B 1 21 ? 14.148 -16.047 -20.859 1 89.94 21 ALA B CA 1
ATOM 2625 C C . ALA B 1 21 ? 15.578 -16.547 -20.672 1 89.94 21 ALA B C 1
ATOM 2627 O O . ALA B 1 21 ? 16.422 -15.844 -20.109 1 89.94 21 ALA B O 1
ATOM 2628 N N . VAL B 1 22 ? 15.836 -17.703 -21.172 1 85.81 22 VAL B N 1
ATOM 2629 C CA . VAL B 1 22 ? 17.156 -18.297 -21.031 1 85.81 22 VAL B CA 1
ATOM 2630 C C . VAL B 1 22 ? 18.125 -17.609 -21.984 1 85.81 22 VAL B C 1
ATOM 2632 O O . VAL B 1 22 ? 19.281 -17.359 -21.641 1 85.81 22 VAL B O 1
ATOM 2635 N N . MET B 1 23 ? 17.609 -17.219 -23.078 1 83.56 23 MET B N 1
ATOM 2636 C CA . MET B 1 23 ? 18.484 -16.703 -24.141 1 83.56 23 MET B CA 1
ATOM 2637 C C . MET B 1 23 ? 18.656 -15.203 -24 1 83.56 23 MET B C 1
ATOM 2639 O O . MET B 1 23 ? 19.594 -14.633 -24.578 1 83.56 23 MET B O 1
ATOM 2643 N N . SER B 1 24 ? 17.766 -14.625 -23.281 1 78.38 24 SER B N 1
ATOM 2644 C CA . SER B 1 24 ? 17.812 -13.164 -23.203 1 78.38 24 SER B CA 1
ATOM 2645 C C . SER B 1 24 ? 18.5 -12.703 -21.922 1 78.38 24 SER B C 1
ATOM 2647 O O . SER B 1 24 ? 18.344 -13.32 -20.859 1 78.38 24 SER B O 1
ATOM 2649 N N . GLY B 1 25 ? 19.406 -11.875 -22 1 71.62 25 GLY B N 1
ATOM 2650 C CA . GLY B 1 25 ? 20.125 -11.297 -20.875 1 71.62 25 GLY B CA 1
ATOM 2651 C C . GLY B 1 25 ? 21.359 -10.5 -21.297 1 71.62 25 GLY B C 1
ATOM 2652 O O . GLY B 1 25 ? 21.5 -10.164 -22.484 1 71.62 25 GLY B O 1
ATOM 2653 N N . SER B 1 26 ? 22.094 -10.164 -20.375 1 67.19 26 SER B N 1
ATOM 2654 C CA . SER B 1 26 ? 23.281 -9.352 -20.641 1 67.19 26 SER B CA 1
ATOM 2655 C C . SER B 1 26 ? 24.312 -10.117 -21.453 1 67.19 26 SER B C 1
ATOM 2657 O O . SER B 1 26 ? 25.078 -9.523 -22.219 1 67.19 26 SER B O 1
ATOM 2659 N N . ILE B 1 27 ? 24.234 -11.523 -21.25 1 69.31 27 ILE B N 1
ATOM 2660 C CA . ILE B 1 27 ? 25.141 -12.375 -22 1 69.31 27 ILE B CA 1
ATOM 2661 C C . ILE B 1 27 ? 24.391 -13.078 -23.125 1 69.31 27 ILE B C 1
ATOM 2663 O O . ILE B 1 27 ? 23.438 -13.812 -22.875 1 69.31 27 ILE B O 1
ATOM 2667 N N . ARG B 1 28 ? 24.781 -12.695 -24.312 1 74.62 28 ARG B N 1
ATOM 2668 C CA . ARG B 1 28 ? 24.141 -13.297 -25.484 1 74.62 28 ARG B CA 1
ATOM 2669 C C . ARG B 1 28 ? 24.891 -14.547 -25.938 1 74.62 28 ARG B C 1
ATOM 2671 O O . ARG B 1 28 ? 26.078 -14.477 -26.25 1 74.62 28 ARG B O 1
ATOM 2678 N N . ILE B 1 29 ? 24.266 -15.656 -25.656 1 73.88 29 ILE B N 1
ATOM 2679 C CA . ILE B 1 29 ? 24.891 -16.891 -26.125 1 73.88 29 ILE B CA 1
ATOM 2680 C C . ILE B 1 29 ? 23.953 -17.609 -27.094 1 73.88 29 ILE B C 1
ATOM 2682 O O . ILE B 1 29 ? 22.734 -17.391 -27.062 1 73.88 29 ILE B O 1
ATOM 2686 N N . SER B 1 30 ? 24.547 -18.328 -28.047 1 78.75 30 SER B N 1
ATOM 2687 C CA . SER B 1 30 ? 23.75 -19.141 -28.969 1 78.75 30 SER B CA 1
ATOM 2688 C C . SER B 1 30 ? 23.203 -20.391 -28.281 1 78.75 30 SER B C 1
ATOM 2690 O O . SER B 1 30 ? 23.719 -20.797 -27.234 1 78.75 30 SER B O 1
ATOM 2692 N N . PHE B 1 31 ? 22.156 -20.875 -28.797 1 83 31 PHE B N 1
ATOM 2693 C CA . PHE B 1 31 ? 21.5 -22.062 -28.234 1 83 31 PHE B CA 1
ATOM 2694 C C . PHE B 1 31 ? 22.438 -23.25 -28.234 1 83 31 PHE B C 1
ATOM 2696 O O . PHE B 1 31 ? 22.469 -24.031 -27.281 1 83 31 PHE B O 1
ATOM 2703 N N . THR B 1 32 ? 23.172 -23.328 -29.25 1 78.38 32 THR B N 1
ATOM 2704 C CA . THR B 1 32 ? 24.109 -24.438 -29.375 1 78.38 32 THR B CA 1
ATOM 2705 C C . THR B 1 32 ? 25.219 -24.312 -28.328 1 78.38 32 THR B C 1
ATOM 2707 O O . THR B 1 32 ? 25.641 -25.328 -27.75 1 78.38 32 THR B O 1
ATOM 2710 N N . GLN B 1 33 ? 25.672 -23.141 -28.125 1 81.62 33 GLN B N 1
ATOM 2711 C CA . GLN B 1 33 ? 26.688 -22.906 -27.109 1 81.62 33 GLN B CA 1
ATOM 2712 C C . GLN B 1 33 ? 26.172 -23.219 -25.719 1 81.62 33 GLN B C 1
ATOM 2714 O O . GLN B 1 33 ? 26.906 -23.75 -24.875 1 81.62 33 GLN B O 1
ATOM 2719 N N . LEU B 1 34 ? 24.984 -22.969 -25.547 1 81.75 34 LEU B N 1
ATOM 2720 C CA . LEU B 1 34 ? 24.375 -23.234 -24.25 1 81.75 34 LEU B CA 1
ATOM 2721 C C . LEU B 1 34 ? 24.312 -24.75 -23.984 1 81.75 34 LEU B C 1
ATOM 2723 O O . LEU B 1 34 ? 24.688 -25.203 -22.906 1 81.75 34 LEU B O 1
ATOM 2727 N N . LEU B 1 35 ? 23.875 -25.469 -24.953 1 80.81 35 LEU B N 1
ATOM 2728 C CA . LEU B 1 35 ? 23.734 -26.922 -24.797 1 80.81 35 LEU B CA 1
ATOM 2729 C C . LEU B 1 35 ? 25.109 -27.578 -24.625 1 80.81 35 LEU B C 1
ATOM 2731 O O . LEU B 1 35 ? 25.25 -28.469 -23.781 1 80.81 35 LEU B O 1
ATOM 2735 N N . ASP B 1 36 ? 26.031 -27.094 -25.391 1 78.44 36 ASP B N 1
ATOM 2736 C CA . ASP B 1 36 ? 27.375 -27.625 -25.312 1 78.44 36 ASP B CA 1
ATOM 2737 C C . ASP B 1 36 ? 28.062 -27.234 -24 1 78.44 36 ASP B C 1
ATOM 2739 O O . ASP B 1 36 ? 28.781 -28.047 -23.406 1 78.44 36 ASP B O 1
ATOM 2743 N N . GLY B 1 37 ? 27.781 -26.094 -23.641 1 79.81 37 GLY B N 1
ATOM 2744 C CA . GLY B 1 37 ? 28.406 -25.562 -22.438 1 79.81 37 GLY B CA 1
ATOM 2745 C C . GLY B 1 37 ? 27.859 -26.156 -21.156 1 79.81 37 GLY B C 1
ATOM 2746 O O . GLY B 1 37 ? 28.578 -26.281 -20.156 1 79.81 37 GLY B O 1
ATOM 2747 N N . LEU B 1 38 ? 26.609 -26.484 -21.219 1 79.62 38 LEU B N 1
ATOM 2748 C CA . LEU B 1 38 ? 26 -27.094 -20.047 1 79.62 38 LEU B CA 1
ATOM 2749 C C 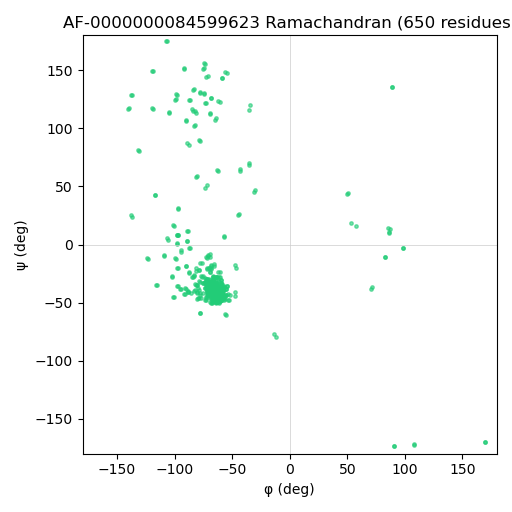. LEU B 1 38 ? 26.578 -28.469 -19.781 1 79.62 38 LEU B C 1
ATOM 2751 O O . LEU B 1 38 ? 26.688 -28.891 -18.625 1 79.62 38 LEU B O 1
ATOM 2755 N N . GLY B 1 39 ? 26.938 -29.109 -20.844 1 78.06 39 GLY B N 1
ATOM 2756 C CA . GLY B 1 39 ? 27.531 -30.422 -20.719 1 78.06 39 GLY B CA 1
ATOM 2757 C C . GLY B 1 39 ? 29 -30.359 -20.328 1 78.06 39 GLY B C 1
ATOM 2758 O O . GLY B 1 39 ? 29.453 -31.109 -19.453 1 78.06 39 GLY B O 1
ATOM 2759 N N . SER B 1 40 ? 29.766 -29.484 -21 1 75.44 40 SER B N 1
ATOM 2760 C CA . SER B 1 40 ? 31.219 -29.422 -20.797 1 75.44 40 SER B CA 1
ATOM 2761 C C . SER B 1 40 ? 31.562 -28.609 -19.562 1 75.44 40 SER B C 1
ATOM 2763 O O . SER B 1 40 ? 32.594 -28.844 -18.938 1 75.44 40 SER B O 1
ATOM 2765 N N . LYS B 1 41 ? 30.797 -27.797 -19.047 1 76.81 41 LYS B N 1
ATOM 2766 C CA . LYS B 1 41 ? 30.984 -26.922 -17.891 1 76.81 41 LYS B CA 1
ATOM 2767 C C . LYS B 1 41 ? 32.25 -26.078 -18.016 1 76.81 41 LYS B C 1
ATOM 2769 O O . LYS B 1 41 ? 32.812 -25.625 -17.016 1 76.81 41 LYS B O 1
ATOM 2774 N N . THR B 1 42 ? 32.719 -25.969 -19.172 1 74.69 42 THR B N 1
ATOM 2775 C CA . THR B 1 42 ? 33.969 -25.25 -19.359 1 74.69 42 THR B CA 1
ATOM 2776 C C . THR B 1 42 ? 33.719 -23.812 -19.812 1 74.69 42 THR B C 1
ATOM 2778 O O . THR B 1 42 ? 34.562 -22.938 -19.656 1 74.69 42 THR B O 1
ATOM 2781 N N . ASP B 1 43 ? 32.625 -23.625 -20.297 1 79.81 43 ASP B N 1
ATOM 2782 C CA . ASP B 1 43 ? 32.281 -22.297 -20.812 1 79.81 43 ASP B CA 1
ATOM 2783 C C . ASP B 1 43 ? 31.844 -21.375 -19.688 1 79.81 43 ASP B C 1
ATOM 2785 O O . ASP B 1 43 ? 30.812 -21.609 -19.047 1 79.81 43 ASP B O 1
ATOM 2789 N N . GLU B 1 44 ? 32.625 -20.359 -19.422 1 80.38 44 GLU B N 1
ATOM 2790 C CA . GLU B 1 44 ? 32.406 -19.438 -18.312 1 80.38 44 GLU B CA 1
ATOM 2791 C C . GLU B 1 44 ? 31.078 -18.688 -18.484 1 80.38 44 GLU B C 1
ATOM 2793 O O . GLU B 1 44 ? 30.359 -18.469 -17.5 1 80.38 44 GLU B O 1
ATOM 2798 N N . GLU B 1 45 ? 30.828 -18.359 -19.688 1 80.69 45 GLU B N 1
ATOM 2799 C CA . GLU B 1 45 ? 29.594 -17.625 -19.938 1 80.69 45 GLU B CA 1
ATOM 2800 C C . GLU B 1 45 ? 28.359 -18.484 -19.641 1 80.69 45 GLU B C 1
ATOM 2802 O O . GLU B 1 45 ? 27.391 -18.016 -19.047 1 80.69 45 GLU B O 1
ATOM 2807 N N . VAL B 1 46 ? 28.5 -19.719 -20.016 1 84 46 VAL B N 1
ATOM 2808 C CA . VAL B 1 46 ? 27.391 -20.641 -19.797 1 84 46 VAL B CA 1
ATOM 2809 C C . VAL B 1 46 ? 27.25 -20.922 -18.297 1 84 46 VAL B C 1
ATOM 2811 O O . VAL B 1 46 ? 26.141 -21.109 -17.797 1 84 46 VAL B O 1
ATOM 2814 N N . ASN B 1 47 ? 28.312 -20.859 -17.609 1 82.19 47 ASN B N 1
ATOM 2815 C CA . ASN B 1 47 ? 28.266 -21.078 -16.172 1 82.19 47 ASN B CA 1
ATOM 2816 C C . ASN B 1 47 ? 27.547 -19.922 -15.453 1 82.19 47 ASN B C 1
ATOM 2818 O O . ASN B 1 47 ? 26.844 -20.156 -14.477 1 82.19 47 ASN B O 1
ATOM 2822 N N . VAL B 1 48 ? 27.797 -18.812 -15.961 1 78.81 48 VAL B N 1
ATOM 2823 C CA . VAL B 1 48 ? 27.125 -17.656 -15.383 1 78.81 48 VAL B CA 1
ATOM 2824 C C . VAL B 1 48 ? 25.625 -17.75 -15.602 1 78.81 48 VAL B C 1
ATOM 2826 O O . VAL B 1 48 ? 24.828 -17.438 -14.711 1 78.81 48 VAL B O 1
ATOM 2829 N N . ILE B 1 49 ? 25.281 -18.203 -16.734 1 83.06 49 ILE B N 1
ATOM 2830 C CA . ILE B 1 49 ? 23.875 -18.375 -17.062 1 83.06 49 ILE B CA 1
ATOM 2831 C C . ILE B 1 49 ? 23.25 -19.453 -16.188 1 83.06 49 ILE B C 1
ATOM 2833 O O . ILE B 1 49 ? 22.156 -19.281 -15.641 1 83.06 49 ILE B O 1
ATOM 2837 N N . TYR B 1 50 ? 23.969 -20.484 -16.047 1 84.5 50 TYR B N 1
ATOM 2838 C CA . TYR B 1 50 ? 23.5 -21.594 -15.219 1 84.5 50 TYR B CA 1
ATOM 2839 C C . TYR B 1 50 ? 23.344 -21.172 -13.766 1 84.5 50 TYR B C 1
ATOM 2841 O O . TYR B 1 50 ? 22.391 -21.562 -13.094 1 84.5 50 TYR B O 1
ATOM 2849 N N . ASP B 1 51 ? 24.219 -20.359 -13.352 1 84.06 51 ASP B N 1
ATOM 2850 C CA . ASP B 1 51 ? 24.25 -20.016 -11.93 1 84.06 51 ASP B CA 1
ATOM 2851 C C . ASP B 1 51 ? 23.328 -18.844 -11.625 1 84.06 51 ASP B C 1
ATOM 2853 O O . ASP B 1 51 ? 22.797 -18.734 -10.516 1 84.06 51 ASP B O 1
ATOM 2857 N N . LEU B 1 52 ? 23.078 -18.078 -12.609 1 81.88 52 LEU B N 1
ATOM 2858 C CA . LEU B 1 52 ? 22.344 -16.859 -12.289 1 81.88 52 LEU B CA 1
ATOM 2859 C C . LEU B 1 52 ? 20.984 -16.859 -12.984 1 81.88 52 LEU B C 1
ATOM 2861 O O . LEU B 1 52 ? 19.984 -16.453 -12.391 1 81.88 52 LEU B O 1
ATOM 2865 N N . ARG B 1 53 ? 20.875 -17.391 -14.164 1 87.31 53 ARG B N 1
ATOM 2866 C CA . ARG B 1 53 ? 19.656 -17.25 -14.938 1 87.31 53 ARG B CA 1
ATOM 2867 C C . ARG B 1 53 ? 18.688 -18.391 -14.656 1 87.31 53 ARG B C 1
ATOM 2869 O O . ARG B 1 53 ? 17.484 -18.188 -14.539 1 87.31 53 ARG B O 1
ATOM 2876 N N . PHE B 1 54 ? 19.234 -19.516 -14.508 1 90.88 54 PHE B N 1
ATOM 2877 C CA . PHE B 1 54 ? 18.375 -20.688 -14.336 1 90.88 54 PHE B CA 1
ATOM 2878 C C . PHE B 1 54 ? 17.625 -20.625 -13 1 90.88 54 PHE B C 1
ATOM 2880 O O . PHE B 1 54 ? 16.406 -20.797 -12.953 1 90.88 54 PHE B O 1
ATOM 2887 N N . PRO B 1 55 ? 18.344 -20.375 -11.914 1 92.38 55 PRO B N 1
ATOM 2888 C CA . PRO B 1 55 ? 17.625 -20.266 -10.648 1 92.38 55 PRO B CA 1
ATOM 2889 C C . PRO B 1 55 ? 16.547 -19.172 -10.664 1 92.38 55 PRO B C 1
ATOM 2891 O O . PRO B 1 55 ? 15.445 -19.375 -10.141 1 92.38 55 PRO B O 1
ATOM 2894 N N . ARG B 1 56 ? 16.844 -18.141 -11.289 1 91.25 56 ARG B N 1
ATOM 2895 C CA . ARG B 1 56 ? 15.906 -17.016 -11.391 1 91.25 56 ARG B CA 1
ATOM 2896 C C . ARG B 1 56 ? 14.641 -17.422 -12.141 1 91.25 56 ARG B C 1
ATOM 2898 O O . ARG B 1 56 ? 13.531 -17.094 -11.711 1 91.25 56 ARG B O 1
ATOM 2905 N N . ILE B 1 57 ? 14.867 -18.156 -13.219 1 93.62 57 ILE B N 1
ATOM 2906 C CA . ILE B 1 57 ? 13.742 -18.578 -14.039 1 93.62 57 ILE B CA 1
ATOM 2907 C C . ILE B 1 57 ? 12.883 -19.578 -13.258 1 93.62 57 ILE B C 1
ATOM 2909 O O . ILE B 1 57 ? 11.648 -19.484 -13.273 1 93.62 57 ILE B O 1
ATOM 2913 N N . ILE B 1 58 ? 13.523 -20.453 -12.562 1 94.94 58 ILE B N 1
ATOM 2914 C CA . ILE B 1 58 ? 12.812 -21.453 -11.773 1 94.94 58 ILE B CA 1
ATOM 2915 C C . ILE B 1 58 ? 12.016 -20.766 -10.672 1 94.94 58 ILE B C 1
ATOM 2917 O O . ILE B 1 58 ? 10.844 -21.094 -10.453 1 94.94 58 ILE B O 1
ATOM 2921 N N . ILE B 1 59 ? 12.562 -19.859 -10.039 1 94.88 59 ILE B N 1
ATOM 2922 C CA . ILE B 1 59 ? 11.914 -19.141 -8.938 1 94.88 59 ILE B CA 1
ATOM 2923 C C . ILE B 1 59 ? 10.719 -18.359 -9.469 1 94.88 59 ILE B C 1
ATOM 2925 O O . ILE B 1 59 ? 9.641 -18.375 -8.867 1 94.88 59 ILE B O 1
ATOM 2929 N N . ALA B 1 60 ? 10.898 -17.703 -10.594 1 95.25 60 ALA B N 1
ATOM 2930 C CA . ALA B 1 60 ? 9.805 -16.938 -11.195 1 95.25 60 ALA B CA 1
ATOM 2931 C C . ALA B 1 60 ? 8.617 -17.859 -11.508 1 95.25 60 ALA B C 1
ATOM 2933 O O . ALA B 1 60 ? 7.469 -17.5 -11.242 1 95.25 60 ALA B O 1
ATOM 2934 N N . CYS B 1 61 ? 8.898 -19 -11.992 1 96.69 61 CYS B N 1
ATOM 2935 C CA . CYS B 1 61 ? 7.848 -19.938 -12.391 1 96.69 61 CYS B CA 1
ATOM 2936 C C . CYS B 1 61 ? 7.102 -20.469 -11.172 1 96.69 61 CYS B C 1
ATOM 2938 O O . CYS B 1 61 ? 5.871 -20.406 -11.117 1 96.69 61 CYS B O 1
ATOM 2940 N N . PHE B 1 62 ? 7.828 -20.922 -10.211 1 96.81 62 PHE B N 1
ATOM 2941 C CA . PHE B 1 62 ? 7.199 -21.531 -9.047 1 96.81 62 PHE B CA 1
ATOM 2942 C C . PHE B 1 62 ? 6.52 -20.484 -8.18 1 96.81 62 PHE B C 1
ATOM 2944 O O . PHE B 1 62 ? 5.441 -20.719 -7.633 1 96.81 62 PHE B O 1
ATOM 2951 N N . ALA B 1 63 ? 7.141 -19.328 -8.031 1 95.81 63 ALA B N 1
ATOM 2952 C CA . ALA B 1 63 ? 6.523 -18.25 -7.262 1 95.81 63 ALA B CA 1
ATOM 2953 C C . ALA B 1 63 ? 5.234 -17.766 -7.922 1 95.81 63 ALA B C 1
ATOM 2955 O O . ALA B 1 63 ? 4.219 -17.578 -7.25 1 95.81 63 ALA B O 1
ATOM 2956 N N . GLY B 1 64 ? 5.305 -17.641 -9.234 1 97.25 64 GLY B N 1
ATOM 2957 C CA . GLY B 1 64 ? 4.121 -17.219 -9.969 1 97.25 64 GLY B CA 1
ATOM 2958 C C . GLY B 1 64 ? 2.971 -18.203 -9.852 1 97.25 64 GLY B C 1
ATOM 2959 O O . GLY B 1 64 ? 1.831 -17.797 -9.602 1 97.25 64 GLY B O 1
ATOM 2960 N N . GLY B 1 65 ? 3.326 -19.406 -10.055 1 97.81 65 GLY B N 1
ATOM 2961 C CA . GLY B 1 65 ? 2.307 -20.422 -9.914 1 97.81 65 GLY B CA 1
ATOM 2962 C C . GLY B 1 65 ? 1.73 -20.5 -8.508 1 97.81 65 GLY B C 1
ATOM 2963 O O . GLY B 1 65 ? 0.514 -20.594 -8.336 1 97.81 65 GLY B O 1
ATOM 2964 N N . ALA B 1 66 ? 2.58 -20.484 -7.559 1 97.56 66 ALA B N 1
ATOM 2965 C CA . ALA B 1 66 ? 2.16 -20.562 -6.16 1 97.56 66 ALA B CA 1
ATOM 2966 C C . ALA B 1 66 ? 1.243 -19.406 -5.789 1 97.56 66 ALA B C 1
ATOM 2968 O O . ALA B 1 66 ? 0.201 -19.609 -5.16 1 97.56 66 ALA B O 1
ATOM 2969 N N . LEU B 1 67 ? 1.581 -18.25 -6.195 1 96.62 67 LEU B N 1
ATOM 2970 C CA . LEU B 1 67 ? 0.793 -17.062 -5.863 1 96.62 67 LEU B CA 1
ATOM 2971 C C . LEU B 1 67 ? -0.561 -17.094 -6.562 1 96.62 67 LEU B C 1
ATOM 2973 O O . LEU B 1 67 ? -1.578 -16.719 -5.977 1 96.62 67 LEU B O 1
ATOM 2977 N N . ALA B 1 68 ? -0.554 -17.516 -7.777 1 98.12 68 ALA B N 1
ATOM 2978 C CA . ALA B 1 68 ? -1.804 -17.578 -8.531 1 98.12 68 ALA B CA 1
ATOM 2979 C C . ALA B 1 68 ? -2.762 -18.594 -7.902 1 98.12 68 ALA B C 1
ATOM 2981 O O . ALA B 1 68 ? -3.951 -18.312 -7.746 1 98.12 68 ALA B O 1
ATOM 2982 N N . ILE B 1 69 ? -2.211 -19.719 -7.559 1 98.19 69 ILE B N 1
ATOM 2983 C CA . ILE B 1 69 ? -3.037 -20.75 -6.922 1 98.19 69 ILE B CA 1
ATOM 2984 C C . ILE B 1 69 ? -3.518 -20.234 -5.562 1 98.19 69 ILE B C 1
ATOM 2986 O O . ILE B 1 69 ? -4.68 -20.438 -5.199 1 98.19 69 ILE B O 1
ATOM 2990 N N . SER B 1 70 ? -2.617 -19.641 -4.832 1 97.75 70 SER B N 1
ATOM 2991 C CA . SER B 1 70 ? -2.986 -19.078 -3.535 1 97.75 70 SER B CA 1
ATOM 2992 C C . SER B 1 70 ? -4.148 -18.094 -3.668 1 97.75 70 SER B C 1
ATOM 2994 O O . SER B 1 70 ? -5.078 -18.125 -2.859 1 97.75 70 SER B O 1
ATOM 2996 N N . GLY B 1 71 ? -4.043 -17.312 -4.648 1 96.38 71 GLY B N 1
ATOM 2997 C CA . GLY B 1 71 ? -5.133 -16.375 -4.906 1 96.38 71 GLY B CA 1
ATOM 2998 C C . GLY B 1 71 ? -6.457 -17.078 -5.176 1 96.38 71 GLY B C 1
ATOM 2999 O O . GLY B 1 71 ? -7.484 -16.703 -4.609 1 96.38 71 GLY B O 1
ATOM 3000 N N . ALA B 1 72 ? -6.453 -18.031 -5.992 1 97.19 72 ALA B N 1
ATOM 3001 C CA . ALA B 1 72 ? -7.668 -18.781 -6.32 1 97.19 72 ALA B CA 1
ATOM 3002 C C . ALA B 1 72 ? -8.258 -19.438 -5.074 1 97.19 72 ALA B C 1
ATOM 3004 O O . ALA B 1 72 ? -9.469 -19.422 -4.875 1 97.19 72 ALA B O 1
ATOM 3005 N N . LEU B 1 73 ? -7.414 -20.016 -4.316 1 97 73 LEU B N 1
ATOM 3006 C CA . LEU B 1 73 ? -7.867 -20.672 -3.096 1 97 73 LEU B CA 1
ATOM 3007 C C . LEU B 1 73 ? -8.5 -19.656 -2.143 1 97 73 LEU B C 1
ATOM 3009 O O . LEU B 1 73 ? -9.578 -19.906 -1.593 1 97 73 LEU B O 1
ATOM 3013 N N . MET B 1 74 ? -7.84 -18.562 -2.061 1 93.12 74 MET B N 1
ATOM 3014 C CA . MET B 1 74 ? -8.344 -17.531 -1.156 1 93.12 74 MET B CA 1
ATOM 3015 C C . MET B 1 74 ? -9.695 -17.016 -1.629 1 93.12 74 MET B C 1
ATOM 3017 O O . MET B 1 74 ? -10.57 -16.719 -0.812 1 93.12 74 MET B O 1
ATOM 3021 N N . GLN B 1 75 ? -9.836 -16.875 -2.861 1 92.5 75 GLN B N 1
ATOM 3022 C CA . GLN B 1 75 ? -11.102 -16.406 -3.422 1 92.5 75 GLN B CA 1
ATOM 3023 C C . GLN B 1 75 ? -12.234 -17.391 -3.121 1 92.5 75 GLN B C 1
ATOM 3025 O O . GLN B 1 75 ? -13.383 -16.984 -2.947 1 92.5 75 GLN B O 1
ATOM 3030 N N . SER B 1 76 ? -11.961 -18.625 -3.096 1 92.31 76 SER B N 1
ATOM 3031 C CA . SER B 1 76 ? -12.977 -19.625 -2.766 1 92.31 76 SER B CA 1
ATOM 3032 C C . SER B 1 76 ? -13.328 -19.578 -1.284 1 92.31 76 SER B C 1
ATOM 3034 O O . SER B 1 76 ? -14.508 -19.656 -0.92 1 92.31 76 SER B O 1
ATOM 3036 N N . VAL B 1 77 ? -12.344 -19.422 -0.492 1 88.12 77 VAL B N 1
ATOM 3037 C CA . VAL B 1 77 ? -12.531 -19.406 0.954 1 88.12 77 VAL B CA 1
ATOM 3038 C C . VAL B 1 77 ? -13.344 -18.172 1.354 1 88.12 77 VAL B C 1
ATOM 3040 O O . VAL B 1 77 ? -14.258 -18.266 2.176 1 88.12 77 VAL B O 1
ATOM 3043 N N . MET B 1 78 ? -13.023 -17.094 0.724 1 82.5 78 MET B N 1
ATOM 3044 C CA . MET B 1 78 ? -13.648 -15.828 1.094 1 82.5 78 MET B CA 1
ATOM 3045 C C . MET B 1 78 ? -14.859 -15.547 0.216 1 82.5 78 MET B C 1
ATOM 3047 O O . MET B 1 78 ? -15.578 -14.57 0.44 1 82.5 78 MET B O 1
ATOM 3051 N N . ARG B 1 79 ? -15.094 -16.312 -0.733 1 83.88 79 ARG B N 1
ATOM 3052 C CA . ARG B 1 79 ? -16.172 -16.109 -1.688 1 83.88 79 ARG B CA 1
ATOM 3053 C C . ARG B 1 79 ? -16.141 -14.695 -2.26 1 83.88 79 ARG B C 1
ATOM 3055 O O . ARG B 1 79 ? -17.172 -14.016 -2.312 1 83.88 79 ARG B O 1
ATOM 3062 N N . ASN B 1 80 ? -14.898 -14.328 -2.58 1 82.5 80 ASN B N 1
ATOM 3063 C CA . ASN B 1 80 ? -14.633 -12.992 -3.098 1 82.5 80 ASN B CA 1
ATOM 3064 C C . ASN B 1 80 ? -13.602 -13.016 -4.219 1 82.5 80 ASN B C 1
ATOM 3066 O O . ASN B 1 80 ? -12.43 -13.336 -3.982 1 82.5 80 ASN B O 1
ATOM 3070 N N . PRO B 1 81 ? -14.023 -12.633 -5.32 1 86.25 81 PRO B N 1
ATOM 3071 C CA . PRO B 1 81 ? -13.117 -12.727 -6.461 1 86.25 81 PRO B CA 1
ATOM 3072 C C . PRO B 1 81 ? -11.977 -11.711 -6.391 1 86.25 81 PRO B C 1
ATOM 3074 O O . PRO B 1 81 ? -11.008 -11.812 -7.148 1 86.25 81 PRO B O 1
ATOM 3077 N N . ILE B 1 82 ? -12.047 -10.781 -5.465 1 84.25 82 ILE B N 1
ATOM 3078 C CA . ILE B 1 82 ? -11.031 -9.742 -5.395 1 84.25 82 ILE B CA 1
ATOM 3079 C C . ILE B 1 82 ? -9.984 -10.109 -4.344 1 84.25 82 ILE B C 1
ATOM 3081 O O . ILE B 1 82 ? -8.984 -9.406 -4.184 1 84.25 82 ILE B O 1
ATOM 3085 N N . ALA B 1 83 ? -10.141 -11.219 -3.74 1 86.12 83 ALA B N 1
ATOM 3086 C CA . ALA B 1 83 ? -9.203 -11.641 -2.697 1 86.12 83 ALA B CA 1
ATOM 3087 C C . ALA B 1 83 ? -7.836 -11.961 -3.287 1 86.12 83 ALA B C 1
ATOM 3089 O O . ALA B 1 83 ? -7.738 -12.664 -4.297 1 86.12 83 ALA B O 1
ATOM 3090 N N . ASP B 1 84 ? -6.797 -11.375 -2.797 1 91.19 84 ASP B N 1
ATOM 3091 C CA . ASP B 1 84 ? -5.395 -11.57 -3.154 1 91.19 84 ASP B CA 1
ATOM 3092 C C . ASP B 1 84 ? -4.512 -11.617 -1.91 1 91.19 84 ASP B C 1
ATOM 3094 O O . ASP B 1 84 ? -4.59 -10.734 -1.054 1 91.19 84 ASP B O 1
ATOM 3098 N N . PRO B 1 85 ? -3.719 -12.625 -1.837 1 90.75 85 PRO B N 1
ATOM 3099 C CA . PRO B 1 85 ? -2.916 -12.781 -0.622 1 90.75 85 PRO B CA 1
ATOM 3100 C C . PRO B 1 85 ? -1.995 -11.586 -0.371 1 90.75 85 PRO B C 1
ATOM 3102 O O . PRO B 1 85 ? -1.719 -11.25 0.783 1 90.75 85 PRO B O 1
ATOM 3105 N N . SER B 1 86 ? -1.542 -11.008 -1.371 1 87.44 86 SER B N 1
ATOM 3106 C CA . SER B 1 86 ? -0.648 -9.867 -1.208 1 87.44 86 SER B CA 1
ATOM 3107 C C . SER B 1 86 ? -1.412 -8.625 -0.751 1 87.44 86 SER B C 1
ATOM 3109 O O . SER B 1 86 ? -0.899 -7.828 0.039 1 87.44 86 SER B O 1
ATOM 3111 N N . ILE B 1 87 ? -2.615 -8.5 -1.179 1 81.25 87 ILE B N 1
ATOM 3112 C CA . ILE B 1 87 ? -3.428 -7.336 -0.844 1 81.25 87 ILE B CA 1
ATOM 3113 C C . ILE B 1 87 ? -3.971 -7.477 0.575 1 81.25 87 ILE B C 1
ATOM 3115 O O . ILE B 1 87 ? -4.074 -6.492 1.309 1 81.25 87 ILE B O 1
ATOM 3119 N N . ILE B 1 88 ? -4.223 -8.711 0.974 1 85.12 88 ILE B N 1
ATOM 3120 C CA . ILE B 1 88 ? -4.848 -8.922 2.275 1 85.12 88 ILE B CA 1
ATOM 3121 C C . ILE B 1 88 ? -3.768 -9.039 3.35 1 85.12 88 ILE B C 1
ATOM 3123 O O . ILE B 1 88 ? -4.07 -9.336 4.508 1 85.12 88 ILE B O 1
ATOM 3127 N N . GLY B 1 89 ? -2.484 -8.883 3.004 1 88.94 89 GLY B N 1
ATOM 3128 C CA . GLY B 1 89 ? -1.448 -8.719 4.012 1 88.94 89 GLY B CA 1
ATOM 3129 C C . GLY B 1 89 ? -0.703 -10 4.32 1 88.94 89 GLY B C 1
ATOM 3130 O O . GLY B 1 89 ? 0.239 -10 5.117 1 88.94 89 GLY B O 1
ATOM 3131 N N . ILE B 1 90 ? -1.092 -11.07 3.73 1 91.94 90 ILE B N 1
ATOM 3132 C CA . ILE B 1 90 ? -0.444 -12.352 3.99 1 91.94 90 ILE B CA 1
ATOM 3133 C C . ILE B 1 90 ? 1.017 -12.289 3.549 1 91.94 90 ILE B C 1
ATOM 3135 O O . ILE B 1 90 ? 1.917 -12.664 4.305 1 91.94 90 ILE B O 1
ATOM 3139 N N . SER B 1 91 ? 1.207 -11.742 2.443 1 91.19 91 SER B N 1
ATOM 3140 C CA . SER B 1 91 ? 2.562 -11.656 1.908 1 91.19 91 SER B CA 1
ATOM 3141 C C . SER B 1 91 ? 3.426 -10.711 2.734 1 91.19 91 SER B C 1
ATOM 3143 O O . SER B 1 91 ? 4.602 -10.992 2.98 1 91.19 91 SER B O 1
ATOM 3145 N N . SER B 1 92 ? 2.822 -9.617 3.158 1 90.38 92 SER B N 1
ATOM 3146 C CA . SER B 1 92 ? 3.584 -8.672 3.969 1 90.38 92 SER B CA 1
ATOM 3147 C C . SER B 1 92 ? 3.924 -9.258 5.332 1 90.38 92 SER B C 1
ATOM 3149 O O . SER B 1 92 ? 5.02 -9.039 5.855 1 90.38 92 SER B O 1
ATOM 3151 N N . GLY B 1 93 ? 2.967 -9.984 5.895 1 91.38 93 GLY B N 1
ATOM 3152 C CA . GLY B 1 93 ? 3.252 -10.688 7.133 1 91.38 93 GLY B CA 1
ATOM 3153 C C . GLY B 1 93 ? 4.359 -11.719 6.992 1 91.38 93 GLY B C 1
ATOM 3154 O O . GLY B 1 93 ? 5.23 -11.82 7.855 1 91.38 93 GLY B O 1
ATOM 3155 N N . ALA B 1 94 ? 4.273 -12.391 5.934 1 91.5 94 ALA B N 1
ATOM 3156 C CA . ALA B 1 94 ? 5.297 -13.391 5.637 1 91.5 94 ALA B CA 1
ATOM 3157 C C . ALA B 1 94 ? 6.664 -12.742 5.449 1 91.5 94 ALA B C 1
ATOM 3159 O O . ALA B 1 94 ? 7.664 -13.219 5.992 1 91.5 94 ALA B O 1
ATOM 3160 N N . SER B 1 95 ? 6.684 -11.695 4.719 1 87.38 95 SER B N 1
ATOM 3161 C CA . SER B 1 95 ? 7.93 -10.992 4.441 1 87.38 95 SER B CA 1
ATOM 3162 C C . SER B 1 95 ? 8.547 -10.43 5.719 1 87.38 95 SER B C 1
ATOM 3164 O O . SER B 1 95 ? 9.75 -10.547 5.934 1 87.38 95 SER B O 1
ATOM 3166 N N . PHE B 1 96 ? 7.762 -9.898 6.574 1 88 96 PHE B N 1
ATOM 3167 C CA . PHE B 1 96 ? 8.242 -9.312 7.824 1 88 96 PHE B CA 1
ATOM 3168 C C . PHE B 1 96 ? 8.828 -10.391 8.727 1 88 96 PHE B C 1
ATOM 3170 O O . PHE B 1 96 ? 9.93 -10.227 9.258 1 88 96 PHE B O 1
ATOM 3177 N N . THR B 1 97 ? 8.078 -11.414 8.891 1 87.44 97 THR B N 1
ATOM 3178 C CA . THR B 1 97 ? 8.508 -12.461 9.805 1 87.44 97 THR B CA 1
ATOM 3179 C C . THR B 1 97 ? 9.766 -13.156 9.281 1 87.44 97 THR B C 1
ATOM 3181 O O . THR B 1 97 ? 10.664 -13.484 10.055 1 87.44 97 THR B O 1
ATOM 3184 N N . SER B 1 98 ? 9.82 -13.375 8 1 83.75 98 SER B N 1
ATOM 3185 C CA . SER B 1 98 ? 11.031 -13.953 7.422 1 83.75 98 SER B CA 1
ATOM 3186 C C . SER B 1 98 ? 12.234 -13.039 7.633 1 83.75 98 SER B C 1
ATOM 3188 O O . SER B 1 98 ? 13.32 -13.508 7.992 1 83.75 98 SER B O 1
ATOM 3190 N N . LEU B 1 99 ? 12.016 -11.781 7.395 1 78.44 99 LEU B N 1
ATOM 3191 C CA . LEU B 1 99 ? 13.078 -10.805 7.582 1 78.44 99 LEU B CA 1
ATOM 3192 C C . LEU B 1 99 ? 13.523 -10.758 9.039 1 78.44 99 LEU B C 1
ATOM 3194 O O . LEU B 1 99 ? 14.719 -10.703 9.328 1 78.44 99 LEU B O 1
ATOM 3198 N N . LEU B 1 100 ? 12.57 -10.766 9.906 1 81.5 100 LEU B N 1
ATOM 3199 C CA . LEU B 1 100 ? 12.844 -10.695 11.336 1 81.5 100 LEU B CA 1
ATOM 3200 C C . LEU B 1 100 ? 13.703 -11.875 11.781 1 81.5 100 LEU B C 1
ATOM 3202 O O . LEU B 1 100 ? 14.734 -11.688 12.43 1 81.5 100 LEU B O 1
ATOM 3206 N N . PHE B 1 101 ? 13.398 -13.055 11.359 1 80.69 101 PHE B N 1
ATOM 3207 C CA . PHE B 1 101 ? 14.062 -14.258 11.859 1 80.69 101 PHE B CA 1
ATOM 3208 C C . PHE B 1 101 ? 15.406 -14.453 11.164 1 80.69 101 PHE B C 1
ATOM 3210 O O . PHE B 1 101 ? 16.375 -14.883 11.789 1 80.69 101 PHE B O 1
ATOM 3217 N N . VAL B 1 102 ? 15.469 -14.094 9.914 1 73.31 102 VAL B N 1
ATOM 3218 C CA . VAL B 1 102 ? 16.719 -14.266 9.188 1 73.31 102 VAL B CA 1
ATOM 3219 C C . VAL B 1 102 ? 17.75 -13.242 9.672 1 73.31 102 VAL B C 1
ATOM 3221 O O . VAL B 1 102 ? 18.953 -13.523 9.711 1 73.31 102 VAL B O 1
ATOM 3224 N N . THR B 1 103 ? 17.297 -12.07 10.023 1 74.12 103 THR B N 1
ATOM 3225 C CA . THR B 1 103 ? 18.203 -11.039 10.539 1 74.12 103 THR B CA 1
ATOM 3226 C C . THR B 1 103 ? 18.672 -11.391 11.938 1 74.12 103 THR B C 1
ATOM 3228 O O . THR B 1 103 ? 19.844 -11.188 12.273 1 74.12 103 THR B O 1
ATOM 3231 N N . LEU B 1 104 ? 17.828 -11.938 12.75 1 77.19 104 LEU B N 1
ATOM 3232 C CA . LEU B 1 104 ? 18.172 -12.281 14.125 1 77.19 104 LEU B CA 1
ATOM 3233 C C . LEU B 1 104 ? 18.969 -13.586 14.18 1 77.19 104 LEU B C 1
ATOM 3235 O O . LEU B 1 104 ? 19.891 -13.727 14.992 1 77.19 104 LEU B O 1
ATOM 3239 N N . TYR B 1 105 ? 18.531 -14.539 13.297 1 80.81 105 TYR B N 1
ATOM 3240 C CA . TYR B 1 105 ? 19.172 -15.852 13.242 1 80.81 105 TYR B CA 1
ATOM 3241 C C . TYR B 1 105 ? 19.516 -16.234 11.812 1 80.81 105 TYR B C 1
ATOM 3243 O O . TYR B 1 105 ? 18.828 -17.047 11.195 1 80.81 105 TYR B O 1
ATOM 3251 N N . PRO B 1 106 ? 20.578 -15.75 11.297 1 76.06 106 PRO B N 1
ATOM 3252 C CA . PRO B 1 106 ? 20.969 -15.992 9.906 1 76.06 106 PRO B CA 1
ATOM 3253 C C . PRO B 1 106 ? 21.188 -17.469 9.609 1 76.06 106 PRO B C 1
ATOM 3255 O O . PRO B 1 106 ? 21.062 -17.906 8.461 1 76.06 106 PRO B O 1
ATOM 3258 N N . GLN B 1 107 ? 21.484 -18.266 10.602 1 76.44 107 GLN B N 1
ATOM 3259 C CA . GLN B 1 107 ? 21.75 -19.703 10.43 1 76.44 107 GLN B CA 1
ATOM 3260 C C . GLN B 1 107 ? 20.469 -20.438 10.031 1 76.44 107 GLN B C 1
ATOM 3262 O O . GLN B 1 107 ? 20.531 -21.562 9.523 1 76.44 107 GLN B O 1
ATOM 3267 N N . LEU B 1 108 ? 19.438 -19.812 10.266 1 73.5 108 LEU B N 1
ATOM 3268 C CA . LEU B 1 108 ? 18.156 -20.469 10.008 1 73.5 108 LEU B CA 1
ATOM 3269 C C . LEU B 1 108 ? 17.609 -20.062 8.641 1 73.5 108 LEU B C 1
ATOM 3271 O O . LEU B 1 108 ? 16.391 -20.078 8.422 1 73.5 108 LEU B O 1
ATOM 3275 N N . TYR B 1 109 ? 18.422 -19.797 7.746 1 73.5 109 TYR B N 1
ATOM 3276 C CA . TYR B 1 109 ? 18.031 -19.312 6.426 1 73.5 109 TYR B CA 1
ATOM 3277 C C . TYR B 1 109 ? 17.156 -20.312 5.711 1 73.5 109 TYR B C 1
ATOM 3279 O O . TYR B 1 109 ? 16.141 -19.938 5.102 1 73.5 109 TYR B O 1
ATOM 3287 N N . PHE B 1 110 ? 17.5 -21.641 5.895 1 72.81 110 PHE B N 1
ATOM 3288 C CA . PHE B 1 110 ? 16.766 -22.672 5.188 1 72.81 110 PHE B CA 1
ATOM 3289 C C . PHE B 1 110 ? 15.367 -22.844 5.777 1 72.81 110 PHE B C 1
ATOM 3291 O O . PHE B 1 110 ? 14.5 -23.453 5.16 1 72.81 110 PHE B O 1
ATOM 3298 N N . PHE B 1 111 ? 15.148 -22.203 6.934 1 77.62 111 PHE B N 1
ATOM 3299 C CA . PHE B 1 111 ? 13.844 -22.312 7.578 1 77.62 111 PHE B CA 1
ATOM 3300 C C . PHE B 1 111 ? 13.023 -21.062 7.324 1 77.62 111 PHE B C 1
ATOM 3302 O O . PHE B 1 111 ? 11.961 -20.875 7.934 1 77.62 111 PHE B O 1
ATOM 3309 N N . MET B 1 112 ? 13.469 -20.328 6.344 1 80.38 112 MET B N 1
ATOM 3310 C CA . MET B 1 112 ? 12.828 -19.062 6.016 1 80.38 112 MET B CA 1
ATOM 3311 C C . MET B 1 112 ? 11.375 -19.281 5.605 1 80.38 112 MET B C 1
ATOM 3313 O O . MET B 1 112 ? 10.492 -18.531 6.035 1 80.38 112 MET B O 1
ATOM 3317 N N . PRO B 1 113 ? 11.133 -20.344 4.855 1 81.25 113 PRO B N 1
ATOM 3318 C CA . PRO B 1 113 ? 9.742 -20.547 4.457 1 81.25 113 PRO B CA 1
ATOM 3319 C C . PRO B 1 113 ? 8.828 -20.859 5.637 1 81.25 113 PRO B C 1
ATOM 3321 O O . PRO B 1 113 ? 7.652 -20.484 5.629 1 81.25 113 PRO B O 1
ATOM 3324 N N . LEU B 1 114 ? 9.359 -21.438 6.641 1 85.62 114 LEU B N 1
ATOM 3325 C CA . LEU B 1 114 ? 8.57 -21.734 7.828 1 85.62 114 LEU B CA 1
ATOM 3326 C C . LEU B 1 114 ? 8.227 -20.469 8.594 1 85.62 114 LEU B C 1
ATOM 3328 O O . LEU B 1 114 ? 7.094 -20.312 9.055 1 85.62 114 LEU B O 1
ATOM 3332 N N . PHE B 1 115 ? 9.219 -19.672 8.664 1 87.62 115 PHE B N 1
ATOM 3333 C CA . PHE B 1 115 ? 8.969 -18.406 9.352 1 87.62 115 PHE B CA 1
ATOM 3334 C C . PHE B 1 115 ? 8 -17.531 8.555 1 87.62 115 PHE B C 1
ATOM 3336 O O . PHE B 1 115 ? 7.145 -16.859 9.133 1 87.62 115 PHE B O 1
ATOM 3343 N N . ALA B 1 116 ? 8.234 -17.562 7.266 1 90.19 116 ALA B N 1
ATOM 3344 C CA . ALA B 1 116 ? 7.305 -16.828 6.41 1 90.19 116 ALA B CA 1
ATOM 3345 C C . ALA B 1 116 ? 5.875 -17.328 6.594 1 90.19 116 ALA B C 1
ATOM 3347 O O . ALA B 1 116 ? 4.93 -16.547 6.605 1 90.19 116 ALA B O 1
ATOM 3348 N N . PHE B 1 117 ? 5.801 -18.609 6.785 1 91.5 117 PHE B N 1
ATOM 3349 C CA . PHE B 1 117 ? 4.484 -19.219 6.988 1 91.5 117 PHE B CA 1
ATOM 3350 C C . PHE B 1 117 ? 3.861 -18.719 8.289 1 91.5 117 PHE B C 1
ATOM 3352 O O . PHE B 1 117 ? 2.67 -18.406 8.328 1 91.5 117 PHE B O 1
ATOM 3359 N N . ILE B 1 118 ? 4.613 -18.594 9.289 1 92 118 ILE B N 1
ATOM 3360 C CA . ILE B 1 118 ? 4.125 -18.109 10.578 1 92 118 ILE B CA 1
ATOM 3361 C C . ILE B 1 118 ? 3.611 -16.672 10.43 1 92 118 ILE B C 1
ATOM 3363 O O . ILE B 1 118 ? 2.514 -16.359 10.898 1 92 118 ILE B O 1
ATOM 3367 N N . GLY B 1 119 ? 4.352 -15.914 9.805 1 93.5 119 GLY B N 1
ATOM 3368 C CA . GLY B 1 119 ? 3.92 -14.539 9.57 1 93.5 119 GLY B CA 1
ATOM 3369 C C . GLY B 1 119 ? 2.672 -14.445 8.719 1 93.5 119 GLY B C 1
ATOM 3370 O O . GLY B 1 119 ? 1.786 -13.633 8.992 1 93.5 119 GLY B O 1
ATOM 3371 N N . GLY B 1 120 ? 2.637 -15.297 7.672 1 93.69 120 GLY B N 1
ATOM 3372 C CA . GLY B 1 120 ? 1.463 -15.328 6.816 1 93.69 120 GLY B CA 1
ATOM 3373 C C . GLY B 1 120 ? 0.201 -15.75 7.543 1 93.69 120 GLY B C 1
ATOM 3374 O O . GLY B 1 120 ? -0.859 -15.148 7.359 1 93.69 120 GLY B O 1
ATOM 3375 N N . ILE B 1 121 ? 0.364 -16.688 8.383 1 92.69 121 ILE B N 1
ATOM 3376 C CA . ILE B 1 121 ? -0.796 -17.203 9.109 1 92.69 121 ILE B CA 1
ATOM 3377 C C . ILE B 1 121 ? -1.271 -16.156 10.117 1 92.69 121 ILE B C 1
ATOM 3379 O O . ILE B 1 121 ? -2.473 -16 10.344 1 92.69 121 ILE B O 1
ATOM 3383 N N . ILE B 1 122 ? -0.401 -15.492 10.734 1 93.69 122 ILE B N 1
ATOM 3384 C CA . ILE B 1 122 ? -0.754 -14.43 11.672 1 93.69 122 ILE B CA 1
ATOM 3385 C C . ILE B 1 122 ? -1.53 -13.336 10.945 1 93.69 122 ILE B C 1
ATOM 3387 O O . ILE B 1 122 ? -2.576 -12.891 11.414 1 93.69 122 ILE B O 1
ATOM 3391 N N . ALA B 1 123 ? -0.993 -12.969 9.828 1 93.5 123 ALA B N 1
ATOM 3392 C CA . ALA B 1 123 ? -1.672 -11.953 9.031 1 93.5 123 ALA B CA 1
ATOM 3393 C C . ALA B 1 123 ? -3.072 -12.406 8.633 1 93.5 123 ALA B C 1
ATOM 3395 O O . ALA B 1 123 ? -4.035 -11.648 8.75 1 93.5 123 ALA B O 1
ATOM 3396 N N . PHE B 1 124 ? -3.17 -13.633 8.234 1 90.69 124 PHE B N 1
ATOM 3397 C CA . PHE B 1 124 ? -4.457 -14.188 7.82 1 90.69 124 PHE B CA 1
ATOM 3398 C C . PHE B 1 124 ? -5.441 -14.195 8.984 1 90.69 124 PHE B C 1
ATOM 3400 O O . PHE B 1 124 ? -6.602 -13.805 8.82 1 90.69 124 PHE B O 1
ATOM 3407 N N . LEU B 1 125 ? -5.008 -14.586 10.102 1 89.44 125 LEU B N 1
ATOM 3408 C CA . LEU B 1 125 ? -5.867 -14.664 11.273 1 89.44 125 LEU B CA 1
ATOM 3409 C C . LEU B 1 125 ? -6.312 -13.273 11.719 1 89.44 125 LEU B C 1
ATOM 3411 O O . LEU B 1 125 ? -7.453 -13.094 12.148 1 89.44 125 LEU B O 1
ATOM 3415 N N . LEU B 1 126 ? -5.434 -12.375 11.602 1 89.06 126 LEU B N 1
ATOM 3416 C CA . LEU B 1 126 ? -5.793 -11 11.938 1 89.06 126 LEU B CA 1
ATOM 3417 C C . LEU B 1 126 ? -6.895 -10.484 11.023 1 89.06 126 LEU B C 1
ATOM 3419 O O . LEU B 1 126 ? -7.887 -9.922 11.492 1 89.06 126 LEU B O 1
ATOM 3423 N N . VAL B 1 127 ? -6.723 -10.719 9.758 1 86.62 127 VAL B N 1
ATOM 3424 C CA . VAL B 1 127 ? -7.695 -10.242 8.781 1 86.62 127 VAL B CA 1
ATOM 3425 C C . VAL B 1 127 ? -9.023 -10.961 8.977 1 86.62 127 VAL B C 1
ATOM 3427 O O . VAL B 1 127 ? -10.078 -10.328 9.023 1 86.62 127 VAL B O 1
ATOM 3430 N N . TYR B 1 128 ? -8.938 -12.219 9.156 1 81.25 128 TYR B N 1
ATOM 3431 C CA . TYR B 1 128 ? -10.148 -13.031 9.273 1 81.25 128 TYR B CA 1
ATOM 3432 C C . TYR B 1 128 ? -10.891 -12.719 10.57 1 81.25 128 TYR B C 1
ATOM 3434 O O . TYR B 1 128 ? -12.117 -12.617 10.578 1 81.25 128 TYR B O 1
ATOM 3442 N N . SER B 1 129 ? -10.227 -12.531 11.625 1 83.56 129 SER B N 1
ATOM 3443 C CA . SER B 1 129 ? -10.852 -12.281 12.922 1 83.56 129 SER B CA 1
ATOM 3444 C C . SER B 1 129 ? -11.547 -10.922 12.945 1 83.56 129 SER B C 1
ATOM 3446 O O . SER B 1 129 ? -12.641 -10.781 13.492 1 83.56 129 SER B O 1
ATOM 3448 N N . PHE B 1 130 ? -10.992 -9.969 12.32 1 82.94 130 PHE B N 1
ATOM 3449 C CA . PHE B 1 130 ? -11.555 -8.617 12.367 1 82.94 130 PHE B CA 1
ATOM 3450 C C . PHE B 1 130 ? -12.641 -8.445 11.312 1 82.94 130 PHE B C 1
ATOM 3452 O O . PHE B 1 130 ? -13.547 -7.625 11.477 1 82.94 130 PHE B O 1
ATOM 3459 N N . ALA B 1 131 ? -12.539 -9.164 10.273 1 74.5 131 ALA B N 1
ATOM 3460 C CA . ALA B 1 131 ? -13.531 -9.047 9.211 1 74.5 131 ALA B CA 1
ATOM 3461 C C . ALA B 1 131 ? -14.805 -9.805 9.555 1 74.5 131 ALA B C 1
ATOM 3463 O O . ALA B 1 131 ? -15.883 -9.5 9.039 1 74.5 131 ALA B O 1
ATOM 3464 N N . TYR B 1 132 ? -14.812 -10.766 10.422 1 67.31 132 TYR B N 1
ATOM 3465 C CA . TYR B 1 132 ? -15.945 -11.641 10.734 1 67.31 132 TYR B CA 1
ATOM 3466 C C . TYR B 1 132 ? -16.969 -10.922 11.602 1 67.31 132 TYR B C 1
ATOM 3468 O O . TYR B 1 132 ? -18.156 -11.227 11.555 1 67.31 132 TYR B O 1
ATOM 3476 N N . ARG B 1 133 ? -16.781 -9.977 12.422 1 60.25 133 ARG B N 1
ATOM 3477 C CA . ARG B 1 133 ? -17.672 -9.422 13.438 1 60.25 133 ARG B CA 1
ATOM 3478 C C . ARG B 1 133 ? -18.828 -8.672 12.797 1 60.25 133 ARG B C 1
ATOM 3480 O O . ARG B 1 133 ? -19.891 -8.539 13.398 1 60.25 133 ARG B O 1
ATOM 3487 N N . GLY B 1 134 ? -18.938 -8.414 11.609 1 54.72 134 GLY B N 1
ATOM 3488 C CA . GLY B 1 134 ? -20.078 -7.676 11.07 1 54.72 134 GLY B CA 1
ATOM 3489 C C . GLY B 1 134 ? -20.594 -8.242 9.766 1 54.72 134 GLY B C 1
ATOM 3490 O O . GLY B 1 134 ? -21.281 -7.555 9.016 1 54.72 134 GLY B O 1
ATOM 3491 N N . GLY B 1 135 ? -20.375 -9.492 9.523 1 58.56 135 GLY B N 1
ATOM 3492 C CA . GLY B 1 135 ? -20.734 -10.102 8.25 1 58.56 135 GLY B CA 1
ATOM 3493 C C . GLY B 1 135 ? -19.625 -10 7.207 1 58.56 135 GLY B C 1
ATOM 3494 O O . GLY B 1 135 ? -18.766 -9.125 7.301 1 58.56 135 GLY B O 1
ATOM 3495 N N . LEU B 1 136 ? -19.344 -11.062 6.48 1 62.59 136 LEU B N 1
ATOM 3496 C CA . LEU B 1 136 ? -18.266 -11.156 5.488 1 62.59 136 LEU B CA 1
ATOM 3497 C C . LEU B 1 136 ? -18.5 -10.172 4.348 1 62.59 136 LEU B C 1
ATOM 3499 O O . LEU B 1 136 ? -18.984 -10.562 3.279 1 62.59 136 LEU B O 1
ATOM 3503 N N . ASN B 1 137 ? -18.484 -8.828 4.66 1 73 137 ASN B N 1
ATOM 3504 C CA . ASN B 1 137 ? -18.438 -7.875 3.559 1 73 137 ASN B CA 1
ATOM 3505 C C . ASN B 1 137 ? -17.094 -7.918 2.842 1 73 137 ASN B C 1
ATOM 3507 O O . ASN B 1 137 ? -16.047 -7.648 3.445 1 73 137 ASN B O 1
ATOM 3511 N N . PRO B 1 138 ? -17.125 -8.359 1.656 1 73.5 138 PRO B N 1
ATOM 3512 C CA . PRO B 1 138 ? -15.891 -8.57 0.903 1 73.5 138 PRO B CA 1
ATOM 3513 C C . PRO B 1 138 ? -15.016 -7.324 0.85 1 73.5 138 PRO B C 1
ATOM 3515 O O . PRO B 1 138 ? -13.789 -7.426 0.917 1 73.5 138 PRO B O 1
ATOM 3518 N N . LEU B 1 139 ? -15.703 -6.211 0.784 1 76.31 139 LEU B N 1
ATOM 3519 C CA . LEU B 1 139 ? -14.93 -4.977 0.689 1 76.31 139 LEU B CA 1
ATOM 3520 C C . LEU B 1 139 ? -14.266 -4.652 2.02 1 76.31 139 LEU B C 1
ATOM 3522 O O . LEU B 1 139 ? -13.125 -4.184 2.049 1 76.31 139 LEU B O 1
ATOM 3526 N N . LYS B 1 140 ? -14.953 -4.93 3.084 1 80 140 LYS B N 1
ATOM 3527 C CA . LYS B 1 140 ? -14.391 -4.699 4.414 1 80 140 L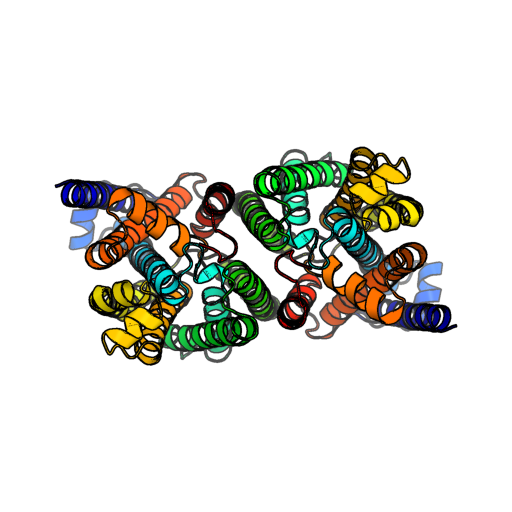YS B CA 1
ATOM 3528 C C . LYS B 1 140 ? -13.188 -5.602 4.664 1 80 140 LYS B C 1
ATOM 3530 O O . LYS B 1 140 ? -12.188 -5.164 5.242 1 80 140 LYS B O 1
ATOM 3535 N N . LEU B 1 141 ? -13.312 -6.762 4.133 1 79.62 141 LEU B N 1
ATOM 3536 C CA . LEU B 1 141 ? -12.234 -7.738 4.285 1 79.62 141 LEU B CA 1
ATOM 3537 C C . LEU B 1 141 ? -10.969 -7.262 3.586 1 79.62 141 LEU B C 1
ATOM 3539 O O . LEU B 1 141 ? -9.875 -7.332 4.156 1 79.62 141 LEU B O 1
ATOM 3543 N N . ILE B 1 142 ? -11.133 -6.742 2.449 1 80.75 142 ILE B N 1
ATOM 3544 C CA . ILE B 1 142 ? -9.992 -6.281 1.663 1 80.75 142 ILE B CA 1
ATOM 3545 C C . ILE B 1 142 ? -9.359 -5.062 2.332 1 80.75 142 ILE B C 1
ATOM 3547 O O . ILE B 1 142 ? -8.133 -4.945 2.398 1 80.75 142 ILE B O 1
ATOM 3551 N N . LEU B 1 143 ? -10.227 -4.246 2.904 1 82.75 143 LEU B N 1
ATOM 3552 C CA . LEU B 1 143 ? -9.719 -3.027 3.531 1 82.75 143 LEU B CA 1
ATOM 3553 C C . LEU B 1 143 ? -8.938 -3.352 4.801 1 82.75 143 LEU B C 1
ATOM 3555 O O . LEU B 1 143 ? -7.906 -2.732 5.074 1 82.75 143 LEU B O 1
ATOM 3559 N N . ILE B 1 144 ? -9.375 -4.27 5.527 1 86.62 144 ILE B N 1
ATOM 3560 C CA . ILE B 1 144 ? -8.641 -4.73 6.703 1 86.62 144 ILE B CA 1
ATOM 3561 C C . ILE B 1 144 ? -7.305 -5.324 6.273 1 86.62 144 ILE B C 1
ATOM 3563 O O . ILE B 1 144 ? -6.285 -5.117 6.934 1 86.62 144 ILE B O 1
ATOM 3567 N N . GLY B 1 145 ? -7.336 -6.059 5.215 1 86.62 145 GLY B N 1
ATOM 3568 C CA . GLY B 1 145 ? -6.113 -6.617 4.664 1 86.62 145 GLY B CA 1
ATOM 3569 C C . GLY B 1 145 ? -5.09 -5.562 4.293 1 86.62 145 GLY B C 1
ATOM 3570 O O . GLY B 1 145 ? -3.9 -5.715 4.578 1 86.62 145 GLY B O 1
ATOM 3571 N N . VAL B 1 146 ? -5.621 -4.523 3.691 1 85.31 146 VAL B N 1
ATOM 3572 C CA . VAL B 1 146 ? -4.75 -3.416 3.305 1 85.31 146 VAL B CA 1
ATOM 3573 C C . VAL B 1 146 ? -4.113 -2.801 4.551 1 85.31 146 VAL B C 1
ATOM 3575 O O . VAL B 1 146 ? -2.934 -2.443 4.539 1 85.31 146 VAL B O 1
ATOM 3578 N N . ALA B 1 147 ? -4.891 -2.68 5.594 1 88.12 147 ALA B N 1
ATOM 3579 C CA . ALA B 1 147 ? -4.391 -2.135 6.852 1 88.12 147 ALA B CA 1
ATOM 3580 C C . ALA B 1 147 ? -3.318 -3.041 7.453 1 88.12 147 ALA B C 1
ATOM 3582 O O . ALA B 1 147 ? -2.287 -2.561 7.926 1 88.12 147 ALA B O 1
ATOM 3583 N N . VAL B 1 148 ? -3.58 -4.281 7.43 1 90.06 148 VAL B N 1
ATOM 3584 C CA . VAL B 1 148 ? -2.621 -5.258 7.938 1 90.06 148 VAL B CA 1
ATOM 3585 C C . VAL B 1 148 ? -1.348 -5.215 7.098 1 90.06 148 VAL B C 1
ATOM 3587 O O . VAL B 1 148 ? -0.239 -5.246 7.637 1 90.06 148 VAL B O 1
ATOM 3590 N N . HIS B 1 149 ? -1.564 -5.129 5.781 1 88.56 149 HIS B N 1
ATOM 3591 C CA . HIS B 1 149 ? -0.438 -5.02 4.859 1 88.56 149 HIS B CA 1
ATOM 3592 C C . HIS B 1 149 ? 0.436 -3.816 5.199 1 88.56 149 HIS B C 1
ATOM 3594 O O . HIS B 1 149 ? 1.66 -3.936 5.273 1 88.56 149 HIS B O 1
ATOM 3600 N N . ALA B 1 150 ? -0.188 -2.727 5.469 1 85.5 150 ALA B N 1
ATOM 3601 C CA . ALA B 1 150 ? 0.537 -1.498 5.781 1 85.5 150 ALA B CA 1
ATOM 3602 C C . ALA B 1 150 ? 1.314 -1.637 7.09 1 85.5 150 ALA B C 1
ATOM 3604 O O . ALA B 1 150 ? 2.461 -1.191 7.188 1 85.5 150 ALA B O 1
ATOM 3605 N N . THR B 1 151 ? 0.784 -2.266 8.07 1 90 151 THR B N 1
ATOM 3606 C CA . THR B 1 151 ? 1.402 -2.441 9.375 1 90 151 THR B CA 1
ATOM 3607 C C . THR B 1 151 ? 2.641 -3.328 9.273 1 90 151 THR B C 1
ATOM 3609 O O . THR B 1 151 ? 3.715 -2.959 9.758 1 90 151 THR B O 1
ATOM 3612 N N . PHE B 1 152 ? 2.482 -4.395 8.586 1 90.38 152 PHE B N 1
ATOM 3613 C CA . PHE B 1 152 ? 3.598 -5.324 8.477 1 90.38 152 PHE B CA 1
ATOM 3614 C C . PHE B 1 152 ? 4.699 -4.75 7.598 1 90.38 152 PHE B C 1
ATOM 3616 O O . PHE B 1 152 ? 5.883 -5.004 7.832 1 90.38 152 PHE B O 1
ATOM 3623 N N . THR B 1 153 ? 4.27 -4.039 6.586 1 84.5 153 THR B N 1
ATOM 3624 C CA . THR B 1 153 ? 5.266 -3.381 5.746 1 84.5 153 THR B CA 1
ATOM 3625 C C . THR B 1 153 ? 6.051 -2.348 6.547 1 84.5 153 THR B C 1
ATOM 3627 O O . THR B 1 153 ? 7.27 -2.248 6.414 1 84.5 153 THR B O 1
ATOM 3630 N N . GLY B 1 154 ? 5.332 -1.578 7.418 1 82.94 154 GLY B N 1
ATOM 3631 C CA . GLY B 1 154 ? 6.008 -0.636 8.297 1 82.94 154 GLY B CA 1
ATOM 3632 C C . GLY B 1 154 ? 6.977 -1.303 9.258 1 82.94 154 GLY B C 1
ATOM 3633 O O . GLY B 1 154 ? 8.102 -0.827 9.445 1 82.94 154 GLY B O 1
ATOM 3634 N N . LEU B 1 155 ? 6.574 -2.385 9.781 1 86 155 LEU B N 1
ATOM 3635 C CA . LEU B 1 155 ? 7.418 -3.127 10.711 1 86 155 LEU B CA 1
ATOM 3636 C C . LEU B 1 155 ? 8.656 -3.67 10.008 1 86 155 LEU B C 1
ATOM 3638 O O . LEU B 1 155 ? 9.758 -3.639 10.562 1 86 155 LEU B O 1
ATOM 3642 N N . ALA B 1 156 ? 8.438 -4.125 8.797 1 82.81 156 ALA B N 1
ATOM 3643 C CA . ALA B 1 156 ? 9.562 -4.625 8.016 1 82.81 156 ALA B CA 1
ATOM 3644 C C . ALA B 1 156 ? 10.539 -3.504 7.676 1 82.81 156 ALA B C 1
ATOM 3646 O O . ALA B 1 156 ? 11.75 -3.705 7.688 1 82.81 156 ALA B O 1
ATOM 3647 N N . ASP B 1 157 ? 9.969 -2.346 7.434 1 77.44 157 ASP B N 1
ATOM 3648 C CA . ASP B 1 157 ? 10.781 -1.197 7.051 1 77.44 157 ASP B CA 1
ATOM 3649 C C . ASP B 1 157 ? 11.648 -0.721 8.219 1 77.44 157 ASP B C 1
ATOM 3651 O O . ASP B 1 157 ? 12.766 -0.238 8.016 1 77.44 157 ASP B O 1
ATOM 3655 N N . VAL B 1 158 ? 11.188 -0.853 9.453 1 75.88 158 VAL B N 1
ATOM 3656 C CA . VAL B 1 158 ? 11.961 -0.498 10.633 1 75.88 158 VAL B CA 1
ATOM 3657 C C . VAL B 1 158 ? 13.234 -1.337 10.688 1 75.88 158 VAL B C 1
ATOM 3659 O O . VAL B 1 158 ? 14.312 -0.822 11 1 75.88 158 VAL B O 1
ATOM 3662 N N . PHE B 1 159 ? 13.117 -2.543 10.32 1 71.12 159 PHE B N 1
ATOM 3663 C CA . PHE B 1 159 ? 14.266 -3.443 10.367 1 71.12 159 PHE B CA 1
ATOM 3664 C C . PHE B 1 159 ? 15.25 -3.125 9.25 1 71.12 159 PHE B C 1
ATOM 3666 O O . PHE B 1 159 ? 16.469 -3.217 9.438 1 71.12 159 PHE B O 1
ATOM 3673 N N . ASN B 1 160 ? 14.68 -2.77 8.094 1 63.62 160 ASN B N 1
ATOM 3674 C CA . ASN B 1 160 ? 15.547 -2.432 6.969 1 63.62 160 ASN B CA 1
ATOM 3675 C C . ASN B 1 160 ? 16.344 -1.157 7.238 1 63.62 160 ASN B C 1
ATOM 3677 O O . ASN B 1 160 ? 17.484 -1.032 6.801 1 63.62 160 ASN B O 1
ATOM 3681 N N . TYR B 1 161 ? 15.781 -0.258 7.992 1 57.38 161 TYR B N 1
ATOM 3682 C CA . TYR B 1 161 ? 16.438 1.02 8.258 1 57.38 161 TYR B CA 1
ATOM 3683 C C . TYR B 1 161 ? 17.469 0.885 9.367 1 57.38 161 TYR B C 1
ATOM 3685 O O . TYR B 1 161 ? 18.438 1.635 9.406 1 57.38 161 TYR B O 1
ATOM 3693 N N . ARG B 1 162 ? 17.281 0.106 10.328 1 54 162 ARG B N 1
ATOM 3694 C CA . ARG B 1 162 ? 18.281 -0.124 11.367 1 54 162 ARG B CA 1
ATOM 3695 C C . ARG B 1 162 ? 19.594 -0.604 10.766 1 54 162 ARG B C 1
ATOM 3697 O O . ARG B 1 162 ? 20.672 -0.331 11.305 1 54 162 ARG B O 1
ATOM 3704 N N . GLY B 1 163 ? 19.625 -1.54 9.805 1 46.66 163 GLY B N 1
ATOM 3705 C CA . GLY B 1 163 ? 20.844 -2.135 9.289 1 46.66 163 GLY B CA 1
ATOM 3706 C C . GLY B 1 163 ? 21.547 -1.27 8.258 1 46.66 163 GLY B C 1
ATOM 3707 O O . GLY B 1 163 ? 21.078 -1.161 7.121 1 46.66 163 GLY B O 1
ATOM 3708 N N . SER B 1 164 ? 21.984 -0.105 8.414 1 42.44 164 SER B N 1
ATOM 3709 C CA . SER B 1 164 ? 22.875 0.798 7.684 1 42.44 164 SER B CA 1
ATOM 3710 C C . SER B 1 164 ? 23.625 0.061 6.586 1 42.44 164 SER B C 1
ATOM 3712 O O . SER B 1 164 ? 23.734 0.55 5.461 1 42.44 164 SER B O 1
ATOM 3714 N N . TYR B 1 165 ? 24.703 -0.655 7.055 1 35.94 165 TYR B N 1
ATOM 3715 C CA . TYR B 1 165 ? 25.688 -1.265 6.168 1 35.94 165 TYR B CA 1
ATOM 3716 C C . TYR B 1 165 ? 25 -2.135 5.117 1 35.94 165 TYR B C 1
ATOM 3718 O O . TYR B 1 165 ? 25.516 -2.289 4.004 1 35.94 165 TYR B O 1
ATOM 3726 N N . SER B 1 166 ? 24.078 -2.986 5.457 1 32.66 166 SER B N 1
ATOM 3727 C CA . SER B 1 166 ? 23.453 -3.896 4.5 1 32.66 166 SER B CA 1
ATOM 3728 C C . SER B 1 166 ? 22.25 -3.256 3.834 1 32.66 166 SER B C 1
ATOM 3730 O O . SER B 1 166 ? 21.281 -3.943 3.502 1 32.66 166 SER B O 1
ATOM 3732 N N . VAL B 1 167 ? 21.922 -2.113 3.867 1 37.94 167 VAL B N 1
ATOM 3733 C CA . VAL B 1 167 ? 20.906 -1.23 3.303 1 37.94 167 VAL B CA 1
ATOM 3734 C C . VAL B 1 167 ? 20.875 -1.386 1.784 1 37.94 167 VAL B C 1
ATOM 3736 O O . VAL B 1 167 ? 19.828 -1.248 1.162 1 37.94 167 VAL B O 1
ATOM 3739 N N . THR B 1 168 ? 22.094 -1.425 1.342 1 33.72 168 THR B N 1
ATOM 3740 C CA . THR B 1 168 ? 22.156 -1.729 -0.083 1 33.72 168 THR B CA 1
ATOM 3741 C C . THR B 1 168 ? 21.266 -2.914 -0.429 1 33.72 168 THR B C 1
ATOM 3743 O O . THR B 1 168 ? 20.734 -2.994 -1.538 1 33.72 168 THR B O 1
ATOM 3746 N N . SER B 1 169 ? 21.344 -3.924 0.519 1 31.23 169 SER B N 1
ATOM 3747 C CA . SER B 1 169 ? 20.656 -5.176 0.224 1 31.23 169 SER B CA 1
ATOM 3748 C C . SER B 1 169 ? 19.141 -5.035 0.395 1 31.23 169 SER B C 1
ATOM 3750 O O . SER B 1 169 ? 18.375 -5.77 -0.224 1 31.23 169 SER B O 1
ATOM 3752 N N . ILE B 1 170 ? 18.641 -4.086 1.277 1 33.31 170 ILE B N 1
ATOM 3753 C CA . ILE B 1 170 ? 17.281 -4.094 1.807 1 33.31 170 ILE B CA 1
ATOM 3754 C C . ILE B 1 170 ? 16.344 -3.383 0.833 1 33.31 170 ILE B C 1
ATOM 3756 O O . ILE B 1 170 ? 15.188 -3.795 0.655 1 33.31 170 ILE B O 1
ATOM 3760 N N . SER B 1 171 ? 16.859 -2.254 0.289 1 33.5 171 SER B N 1
ATOM 3761 C CA . SER B 1 171 ? 16.016 -1.746 -0.788 1 33.5 171 SER B CA 1
ATOM 3762 C C . SER B 1 171 ? 15.625 -2.857 -1.762 1 33.5 171 SER B C 1
ATOM 3764 O O . SER B 1 171 ? 14.695 -2.703 -2.551 1 33.5 171 SER B O 1
ATOM 3766 N N . ALA B 1 172 ? 16.516 -3.865 -1.528 1 32.72 172 ALA B N 1
ATOM 3767 C CA . ALA B 1 172 ? 16.359 -5.051 -2.367 1 32.72 172 ALA B CA 1
ATOM 3768 C C . ALA B 1 172 ? 15.164 -5.883 -1.915 1 32.72 172 ALA B C 1
ATOM 3770 O O . ALA B 1 172 ? 14.508 -6.527 -2.734 1 32.72 172 ALA B O 1
ATOM 3771 N N . ALA B 1 173 ? 15.141 -5.949 -0.518 1 34.5 173 ALA B N 1
ATOM 3772 C CA . ALA B 1 173 ? 14.164 -6.91 -0.008 1 34.5 173 ALA B CA 1
ATOM 3773 C C . ALA B 1 173 ? 12.742 -6.484 -0.367 1 34.5 173 ALA B C 1
ATOM 3775 O O . ALA B 1 173 ? 11.859 -7.328 -0.519 1 34.5 173 ALA B O 1
ATOM 3776 N N . THR B 1 174 ? 12.477 -5.188 -0.201 1 36.84 174 THR B N 1
ATOM 3777 C CA . THR B 1 174 ? 11.125 -4.797 -0.598 1 36.84 174 THR B CA 1
ATOM 3778 C C . THR B 1 174 ? 10.969 -4.879 -2.113 1 36.84 174 THR B C 1
ATOM 3780 O O . THR B 1 174 ? 9.859 -5.082 -2.613 1 36.84 174 THR B O 1
ATOM 3783 N N . THR B 1 175 ? 12.18 -4.574 -2.732 1 39.5 175 THR B N 1
ATOM 3784 C CA . THR B 1 175 ? 12.117 -4.73 -4.18 1 39.5 175 THR B CA 1
ATOM 3785 C C . THR B 1 175 ? 12.484 -6.156 -4.586 1 39.5 175 THR B C 1
ATOM 3787 O O . THR B 1 175 ? 13.57 -6.641 -4.27 1 39.5 175 THR B O 1
ATOM 3790 N N . SER B 1 176 ? 11.5 -7.059 -4.613 1 51.16 176 SER B N 1
ATOM 3791 C CA . SER B 1 176 ? 11.633 -8.445 -5.047 1 51.16 176 SER B CA 1
ATOM 3792 C C . SER B 1 176 ? 12.617 -8.57 -6.207 1 51.16 176 SER B C 1
ATOM 3794 O O . SER B 1 176 ? 12.281 -8.258 -7.348 1 51.16 176 SER B O 1
ATOM 3796 N N . THR B 1 177 ? 13.836 -8.367 -5.875 1 59.62 177 THR B N 1
ATOM 3797 C CA . THR B 1 177 ? 14.711 -8.578 -7.023 1 59.62 177 THR B CA 1
ATOM 3798 C C . THR B 1 177 ? 15.031 -10.055 -7.195 1 59.62 177 THR B C 1
ATOM 3800 O O . THR B 1 177 ? 15.367 -10.742 -6.227 1 59.62 177 THR B O 1
ATOM 3803 N N . LEU B 1 178 ? 14.344 -10.711 -8.164 1 69.12 178 LEU B N 1
ATOM 3804 C CA . LEU B 1 178 ? 14.695 -12.07 -8.562 1 69.12 178 LEU B CA 1
ATOM 3805 C C . LEU B 1 178 ? 16.141 -12.141 -9.023 1 69.12 178 LEU B C 1
ATOM 3807 O O . LEU B 1 178 ? 16.672 -13.227 -9.289 1 69.12 178 LEU B O 1
ATOM 3811 N N . ALA B 1 179 ? 16.672 -10.922 -8.766 1 65.12 179 ALA B N 1
ATOM 3812 C CA . ALA B 1 179 ? 18.078 -10.852 -9.156 1 65.12 179 ALA B CA 1
ATOM 3813 C C . ALA B 1 179 ? 18.984 -11.422 -8.07 1 65.12 179 ALA B C 1
ATOM 3815 O O . ALA B 1 179 ? 18.688 -11.297 -6.879 1 65.12 179 ALA B O 1
ATOM 3816 N N . MET B 1 180 ? 19.906 -12.203 -8.312 1 67.19 180 MET B N 1
ATOM 3817 C CA . MET B 1 180 ? 21 -12.695 -7.469 1 67.19 180 MET B CA 1
ATOM 3818 C C . MET B 1 180 ? 20.547 -13.898 -6.645 1 67.19 180 MET B C 1
ATOM 3820 O O . MET B 1 180 ? 21.125 -14.188 -5.602 1 67.19 180 MET B O 1
ATOM 3824 N N . LYS B 1 181 ? 19.391 -14.414 -7.094 1 77.94 181 LYS B N 1
ATOM 3825 C CA . LYS B 1 181 ? 18.953 -15.633 -6.418 1 77.94 181 LYS B CA 1
ATOM 3826 C C . LYS B 1 181 ? 19.812 -16.828 -6.812 1 77.94 181 LYS B C 1
ATOM 3828 O O . LYS B 1 181 ? 20.359 -16.859 -7.918 1 77.94 181 LYS B O 1
ATOM 3833 N N . THR B 1 182 ? 20.016 -17.656 -5.875 1 84.06 182 THR B N 1
ATOM 3834 C CA . THR B 1 182 ? 20.922 -18.781 -6.059 1 84.06 182 THR B CA 1
ATOM 3835 C C . THR B 1 182 ? 20.141 -20.078 -6.184 1 84.06 182 THR B C 1
ATOM 3837 O O . THR B 1 182 ? 18.906 -20.094 -6.066 1 84.06 182 THR B O 1
ATOM 3840 N N . TRP B 1 183 ? 20.906 -21.125 -6.461 1 90.06 183 TRP B N 1
ATOM 3841 C CA . TRP B 1 183 ? 20.312 -22.453 -6.59 1 90.06 183 TRP B CA 1
ATOM 3842 C C . TRP B 1 183 ? 19.703 -22.906 -5.266 1 90.06 183 TRP B C 1
ATOM 3844 O O . TRP B 1 183 ? 18.75 -23.688 -5.25 1 90.06 183 TRP B O 1
ATOM 3854 N N . SER B 1 184 ? 20.219 -22.438 -4.176 1 86.56 184 SER B N 1
ATOM 3855 C CA . SER B 1 184 ? 19.641 -22.766 -2.875 1 86.56 184 SER B CA 1
ATOM 3856 C C . SER B 1 184 ? 18.219 -22.234 -2.752 1 86.56 184 SER B C 1
ATOM 3858 O O . SER B 1 184 ? 17.328 -22.938 -2.258 1 86.56 184 SER B O 1
ATOM 3860 N N . ASP B 1 185 ? 17.984 -21.078 -3.254 1 88.19 185 ASP B N 1
ATOM 3861 C CA . ASP B 1 185 ? 16.656 -20.484 -3.26 1 88.19 185 ASP B CA 1
ATOM 3862 C C . ASP B 1 185 ? 15.719 -21.25 -4.191 1 88.19 185 ASP B C 1
ATOM 3864 O O . ASP B 1 185 ? 14.562 -21.516 -3.846 1 88.19 185 ASP B O 1
ATOM 3868 N N . ALA B 1 186 ? 16.281 -21.594 -5.309 1 92.38 186 ALA B N 1
ATOM 3869 C CA . ALA B 1 186 ? 15.484 -22.328 -6.301 1 92.38 186 ALA B CA 1
ATOM 3870 C C . ALA B 1 186 ? 15.062 -23.688 -5.77 1 92.38 186 ALA B C 1
ATOM 3872 O O . ALA B 1 186 ? 13.922 -24.125 -5.969 1 92.38 186 ALA B O 1
ATOM 3873 N N . THR B 1 187 ? 15.984 -24.312 -5.105 1 91.19 187 THR B N 1
ATOM 3874 C CA . THR B 1 187 ? 15.688 -25.641 -4.559 1 91.19 187 THR B CA 1
ATOM 3875 C C . THR B 1 187 ? 14.641 -25.547 -3.451 1 91.19 187 THR B C 1
ATOM 3877 O O . THR B 1 187 ? 13.758 -26.391 -3.352 1 91.19 187 THR B O 1
ATOM 3880 N N . MET B 1 188 ? 14.719 -24.562 -2.721 1 89.06 188 MET B N 1
ATOM 3881 C CA . MET B 1 188 ? 13.773 -24.359 -1.625 1 89.06 188 MET B CA 1
ATOM 3882 C C . MET B 1 188 ? 12.359 -24.188 -2.156 1 89.06 188 MET B C 1
ATOM 3884 O O . MET B 1 188 ? 11.43 -24.844 -1.687 1 89.06 188 MET B O 1
ATOM 3888 N N . ILE B 1 189 ? 12.219 -23.328 -3.113 1 91.88 189 ILE B N 1
ATOM 3889 C CA . ILE B 1 189 ? 10.875 -23.062 -3.619 1 91.88 189 ILE B CA 1
ATOM 3890 C C . ILE B 1 189 ? 10.375 -24.266 -4.414 1 91.88 189 ILE B C 1
ATOM 3892 O O . ILE B 1 189 ? 9.172 -24.531 -4.449 1 91.88 189 ILE B O 1
ATOM 3896 N N . MET B 1 190 ? 11.273 -24.969 -5.062 1 94.44 190 MET B N 1
ATOM 3897 C CA . MET B 1 190 ? 10.883 -26.156 -5.801 1 94.44 190 MET B CA 1
ATOM 3898 C C . MET B 1 190 ? 10.359 -27.234 -4.855 1 94.44 190 MET B C 1
ATOM 3900 O O . MET B 1 190 ? 9.375 -27.906 -5.152 1 94.44 190 MET B O 1
ATOM 3904 N N . LEU B 1 191 ? 11.008 -27.328 -3.752 1 92.81 191 LEU B N 1
ATOM 3905 C CA . LEU B 1 191 ? 10.633 -28.375 -2.811 1 92.81 191 LEU B CA 1
ATOM 3906 C C . LEU B 1 191 ? 9.375 -27.984 -2.039 1 92.81 191 LEU B C 1
ATOM 3908 O O . LEU B 1 191 ? 8.336 -28.641 -2.164 1 92.81 191 LEU B O 1
ATOM 3912 N N . TYR B 1 192 ? 9.461 -26.859 -1.331 1 92.19 192 TYR B N 1
ATOM 3913 C CA . TYR B 1 192 ? 8.328 -26.438 -0.513 1 92.19 192 TYR B CA 1
ATOM 3914 C C . TYR B 1 192 ? 7.172 -25.969 -1.384 1 92.19 192 TYR B C 1
ATOM 3916 O O . TYR B 1 192 ? 6.02 -26.328 -1.152 1 92.19 192 TYR B O 1
ATOM 3924 N N . GLY B 1 193 ? 7.512 -25.172 -2.373 1 94.12 193 GLY B N 1
ATOM 3925 C CA . GLY B 1 193 ? 6.488 -24.672 -3.271 1 94.12 193 GLY B CA 1
ATOM 3926 C C . GLY B 1 193 ? 5.879 -25.734 -4.152 1 94.12 193 GLY B C 1
ATOM 3927 O O . GLY B 1 193 ? 4.664 -25.766 -4.363 1 94.12 193 GLY B O 1
ATOM 3928 N N . GLY B 1 194 ? 6.762 -26.641 -4.648 1 96.12 194 GLY B N 1
ATOM 3929 C CA . GLY B 1 194 ? 6.273 -27.734 -5.477 1 96.12 194 GLY B CA 1
ATOM 3930 C C . GLY B 1 194 ? 5.301 -28.641 -4.754 1 96.12 194 GLY B C 1
ATOM 3931 O O . GLY B 1 194 ? 4.254 -29 -5.297 1 96.12 194 GLY B O 1
ATOM 3932 N N . VAL B 1 195 ? 5.602 -28.938 -3.561 1 95.94 195 VAL B N 1
ATOM 3933 C CA . VAL B 1 195 ? 4.746 -29.797 -2.752 1 95.94 195 VAL B CA 1
ATOM 3934 C C . VAL B 1 195 ? 3.42 -29.094 -2.469 1 95.94 195 VAL B C 1
ATOM 3936 O O . VAL B 1 195 ? 2.352 -29.688 -2.578 1 95.94 195 VAL B O 1
ATOM 3939 N N . ALA B 1 196 ? 3.514 -27.859 -2.133 1 96.56 196 ALA B N 1
ATOM 3940 C CA . ALA B 1 196 ? 2.309 -27.094 -1.833 1 96.56 196 ALA B CA 1
ATOM 3941 C C . ALA B 1 196 ? 1.417 -26.969 -3.066 1 96.56 196 ALA B C 1
ATOM 3943 O O . ALA B 1 196 ? 0.19 -27.047 -2.963 1 96.56 196 ALA B O 1
ATOM 3944 N N . ILE B 1 197 ? 2.035 -26.766 -4.199 1 97.81 197 ILE B N 1
ATOM 3945 C CA . ILE B 1 197 ? 1.283 -26.672 -5.445 1 97.81 197 ILE B CA 1
ATOM 3946 C C . ILE B 1 197 ? 0.575 -28 -5.73 1 97.81 197 ILE B C 1
ATOM 3948 O O . ILE B 1 197 ? -0.616 -28.016 -6.051 1 97.81 197 ILE B O 1
ATOM 3952 N N . LEU B 1 198 ? 1.27 -29.062 -5.555 1 97.19 198 LEU B N 1
ATOM 3953 C CA . LEU B 1 198 ? 0.692 -30.375 -5.797 1 97.19 198 LEU B CA 1
ATOM 3954 C C . LEU B 1 198 ? -0.47 -30.641 -4.848 1 97.19 198 LEU B C 1
ATOM 3956 O O . LEU B 1 198 ? -1.521 -31.141 -5.27 1 97.19 198 LEU B O 1
ATOM 3960 N N . LEU B 1 199 ? -0.333 -30.297 -3.613 1 96.31 199 LEU B N 1
ATOM 3961 C CA . LEU B 1 199 ? -1.386 -30.5 -2.623 1 96.31 199 LEU B CA 1
ATOM 3962 C C . LEU B 1 199 ? -2.605 -29.641 -2.945 1 96.31 199 LEU B C 1
ATOM 3964 O O . LEU B 1 199 ? -3.742 -30.078 -2.73 1 96.31 199 LEU B O 1
ATOM 3968 N N . SER B 1 200 ? -2.326 -28.469 -3.449 1 97.5 200 SER B N 1
ATOM 3969 C CA . SER B 1 200 ? -3.416 -27.547 -3.744 1 97.5 200 SER B CA 1
ATOM 3970 C C . SER B 1 200 ? -4.293 -28.078 -4.875 1 97.5 200 SER B C 1
ATOM 3972 O O . SER B 1 200 ? -5.496 -27.797 -4.914 1 97.5 200 SER B O 1
ATOM 3974 N N . LEU B 1 201 ? -3.721 -28.859 -5.793 1 96.75 201 LEU B N 1
ATOM 3975 C CA . LEU B 1 201 ? -4.473 -29.375 -6.93 1 96.75 201 LEU B CA 1
ATOM 3976 C C . LEU B 1 201 ? -5.523 -30.391 -6.473 1 96.75 201 LEU B C 1
ATOM 3978 O O . LEU B 1 201 ? -6.539 -30.578 -7.141 1 96.75 201 LEU B O 1
ATOM 3982 N N . PHE B 1 202 ? -5.332 -30.938 -5.297 1 96.31 202 PHE B N 1
ATOM 3983 C CA . PHE B 1 202 ? -6.266 -31.938 -4.777 1 96.31 202 PHE B CA 1
ATOM 3984 C C . PHE B 1 202 ? -7.41 -31.25 -4.027 1 96.31 202 PHE B C 1
ATOM 3986 O O . PHE B 1 202 ? -8.367 -31.922 -3.615 1 96.31 202 PHE B O 1
ATOM 3993 N N . LEU B 1 203 ? -7.363 -30 -3.906 1 96.25 203 LEU B N 1
ATOM 3994 C CA . LEU B 1 203 ? -8.375 -29.281 -3.139 1 96.25 203 LEU B CA 1
ATOM 3995 C C . LEU B 1 203 ? -9.453 -28.719 -4.055 1 96.25 203 LEU B C 1
ATOM 3997 O O . LEU B 1 203 ? -10.32 -27.953 -3.611 1 96.25 203 LEU B O 1
ATOM 4001 N N . ALA B 1 204 ? -9.406 -29.078 -5.289 1 96.69 204 ALA B N 1
ATOM 4002 C CA . ALA B 1 204 ? -10.352 -28.547 -6.266 1 96.69 204 ALA B CA 1
ATOM 4003 C C . ALA B 1 204 ? -11.797 -28.812 -5.836 1 96.69 204 ALA B C 1
ATOM 4005 O O . ALA B 1 204 ? -12.641 -27.922 -5.891 1 96.69 204 ALA B O 1
ATOM 4006 N N . GLY B 1 205 ? -12.062 -30.031 -5.426 1 94.38 205 GLY B N 1
ATOM 4007 C CA . GLY B 1 205 ? -13.406 -30.375 -4.977 1 94.38 205 GLY B CA 1
ATOM 4008 C C . GLY B 1 205 ? -13.859 -29.562 -3.775 1 94.38 205 GLY B C 1
ATOM 4009 O O . GLY B 1 205 ? -15.008 -29.109 -3.725 1 94.38 205 GLY B O 1
ATOM 4010 N N . ALA B 1 206 ? -12.984 -29.375 -2.863 1 94.31 206 ALA B N 1
ATOM 4011 C CA . ALA B 1 206 ? -13.297 -28.594 -1.666 1 94.31 206 ALA B CA 1
ATOM 4012 C C . ALA B 1 206 ? -13.609 -27.141 -2.018 1 94.31 206 ALA B C 1
ATOM 4014 O O . ALA B 1 206 ? -14.547 -26.562 -1.472 1 94.31 206 ALA B O 1
ATOM 4015 N N . CYS B 1 207 ? -12.867 -26.594 -2.961 1 95.25 207 CY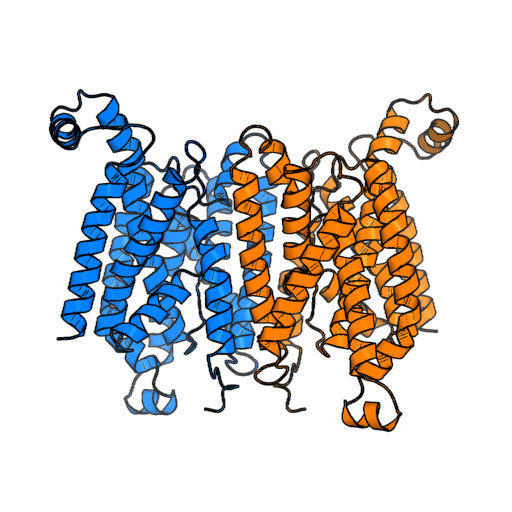S B N 1
ATOM 4016 C CA . CYS B 1 207 ? -13.062 -25.203 -3.373 1 95.25 207 CYS B CA 1
ATOM 4017 C C . CYS B 1 207 ? -14.414 -25.031 -4.059 1 95.25 207 CYS B C 1
ATOM 4019 O O . CYS B 1 207 ? -15.109 -24.047 -3.809 1 95.25 207 CYS B O 1
ATOM 4021 N N . ASN B 1 208 ? -14.773 -25.984 -4.848 1 93.75 208 ASN B N 1
ATOM 4022 C CA . ASN B 1 208 ? -16.078 -25.906 -5.512 1 93.75 208 ASN B CA 1
ATOM 4023 C C . ASN B 1 208 ? -17.219 -26 -4.508 1 93.75 208 ASN B C 1
ATOM 4025 O O . ASN B 1 208 ? -18.25 -25.328 -4.672 1 93.75 208 ASN B O 1
ATOM 4029 N N . ARG B 1 209 ? -17.031 -26.766 -3.523 1 90.25 209 ARG B N 1
ATOM 4030 C CA . ARG B 1 209 ? -18.062 -26.922 -2.506 1 90.25 209 ARG B CA 1
ATOM 4031 C C . ARG B 1 209 ? -18.172 -25.656 -1.649 1 90.25 209 ARG B C 1
ATOM 4033 O O . ARG B 1 209 ? -19.266 -25.312 -1.189 1 90.25 209 ARG B O 1
ATOM 4040 N N . LEU B 1 210 ? -17.094 -24.953 -1.497 1 89.5 210 LEU B N 1
ATOM 4041 C CA . LEU B 1 210 ? -17.094 -23.75 -0.674 1 89.5 210 LEU B CA 1
ATOM 4042 C C . LEU B 1 210 ? -17.859 -22.609 -1.357 1 89.5 210 LEU B C 1
ATOM 4044 O O . LEU B 1 210 ? -18.266 -21.656 -0.705 1 89.5 210 LEU B O 1
ATOM 4048 N N . LEU B 1 211 ? -18.016 -22.688 -2.629 1 87.31 211 LEU B N 1
ATOM 4049 C CA . LEU B 1 211 ? -18.734 -21.656 -3.365 1 87.31 211 LEU B CA 1
ATOM 4050 C C . LEU B 1 211 ? -20.234 -21.797 -3.168 1 87.31 211 LEU B C 1
ATOM 4052 O O . LEU B 1 211 ? -21 -20.859 -3.457 1 87.31 211 LEU B O 1
ATOM 4056 N N . LEU B 1 212 ? -20.625 -22.938 -2.68 1 80.88 212 LEU B N 1
ATOM 4057 C CA . LEU B 1 212 ? -22.031 -23.141 -2.359 1 80.88 212 LEU B CA 1
ATOM 4058 C C . LEU B 1 212 ? -22.422 -22.422 -1.076 1 80.88 212 LEU B C 1
ATOM 4060 O O . LEU B 1 212 ? -21.547 -22.062 -0.274 1 80.88 212 LEU B O 1
ATOM 4064 N N . SER B 1 213 ? -23.656 -22.031 -0.963 1 78.69 213 SER B N 1
ATOM 4065 C CA . SER B 1 213 ? -24.125 -21.422 0.277 1 78.69 213 SER B CA 1
ATOM 4066 C C . SER B 1 213 ? -23.844 -22.312 1.478 1 78.69 213 SER B C 1
ATOM 4068 O O . SER B 1 213 ? -23.781 -23.531 1.342 1 78.69 213 SER B O 1
ATOM 4070 N N . ASP B 1 214 ? -23.594 -21.672 2.568 1 76.19 214 ASP B N 1
ATOM 4071 C CA . ASP B 1 214 ? -23.297 -22.438 3.773 1 76.19 214 ASP B CA 1
ATOM 4072 C C . ASP B 1 214 ? -24.406 -23.438 4.086 1 76.19 214 ASP B C 1
ATOM 4074 O O . ASP B 1 214 ? -24.125 -24.562 4.504 1 76.19 214 ASP B O 1
ATOM 4078 N N . LYS B 1 215 ? -25.594 -22.953 3.828 1 75.38 215 LYS B N 1
ATOM 4079 C CA . LYS B 1 215 ? -26.75 -23.828 4.062 1 75.38 215 LYS B CA 1
ATOM 4080 C C . LYS B 1 215 ? -26.703 -25.047 3.139 1 75.38 215 LYS B C 1
ATOM 4082 O O . LYS B 1 215 ? -26.922 -26.172 3.58 1 75.38 215 LYS B O 1
ATOM 4087 N N . THR B 1 216 ? -26.359 -24.812 1.901 1 80.06 216 THR B N 1
ATOM 4088 C CA . THR B 1 216 ? -26.312 -25.891 0.92 1 80.06 216 THR B CA 1
ATOM 4089 C C . THR B 1 216 ? -25.141 -26.828 1.21 1 80.06 216 THR B C 1
ATOM 4091 O O . THR B 1 216 ? -25.266 -28.047 1.077 1 80.06 216 THR B O 1
ATOM 4094 N N . ALA B 1 217 ? -24.156 -26.219 1.684 1 77.62 217 ALA B N 1
ATOM 4095 C CA . ALA B 1 217 ? -22.969 -27.016 1.982 1 77.62 217 ALA B CA 1
ATOM 4096 C C . ALA B 1 217 ? -23.203 -27.922 3.188 1 77.62 217 ALA B C 1
ATOM 4098 O O . ALA B 1 217 ? -22.781 -29.078 3.189 1 77.62 217 ALA B O 1
ATOM 4099 N N . LEU B 1 218 ? -23.844 -27.312 4.145 1 76.88 218 LEU B N 1
ATOM 4100 C CA . LEU B 1 218 ? -24.188 -28.109 5.32 1 76.88 218 LEU B CA 1
ATOM 4101 C C . LEU B 1 218 ? -25.156 -29.234 4.965 1 76.88 218 LEU B C 1
ATOM 4103 O O . LEU B 1 218 ? -25.062 -30.328 5.52 1 76.88 218 LEU B O 1
ATOM 4107 N N . GLY B 1 219 ? -25.953 -28.922 4.078 1 77.75 219 GLY B N 1
ATOM 4108 C CA . GLY B 1 219 ? -26.938 -29.906 3.633 1 77.75 219 GLY B CA 1
ATOM 4109 C C . GLY B 1 219 ? -26.297 -31.125 3 1 77.75 219 GLY B C 1
ATOM 4110 O O . GLY B 1 219 ? -26.812 -32.25 3.135 1 77.75 219 GLY B O 1
ATOM 4111 N N . ILE B 1 220 ? -25.172 -31 2.43 1 81.25 220 ILE B N 1
ATOM 4112 C CA . ILE B 1 220 ? -24.516 -32.125 1.763 1 81.25 220 ILE B CA 1
ATOM 4113 C C . ILE B 1 220 ? -23.484 -32.75 2.691 1 81.25 220 ILE B C 1
ATOM 4115 O O . ILE B 1 220 ? -22.641 -33.531 2.254 1 81.25 220 ILE B O 1
ATOM 4119 N N . GLY B 1 221 ? -23.469 -32.281 4.008 1 76.75 221 GLY B N 1
ATOM 4120 C CA . GLY B 1 221 ? -22.656 -32.906 5.043 1 76.75 221 GLY B CA 1
ATOM 4121 C C . GLY B 1 221 ? -21.25 -32.375 5.094 1 76.75 221 GLY B C 1
ATOM 4122 O O . GLY B 1 221 ? -20.359 -33.031 5.668 1 76.75 221 GLY B O 1
ATOM 4123 N N . MET B 1 222 ? -21.094 -31.438 4.434 1 79.75 222 MET B N 1
ATOM 4124 C CA . MET B 1 222 ? -19.734 -30.891 4.418 1 79.75 222 MET B CA 1
ATOM 4125 C C . MET B 1 222 ? -19.453 -30.094 5.688 1 79.75 222 MET B C 1
ATOM 4127 O O . MET B 1 222 ? -20.312 -29.359 6.172 1 79.75 222 MET B O 1
ATOM 4131 N N . LYS B 1 223 ? -18.297 -30.422 6.281 1 86.81 223 LYS B N 1
ATOM 4132 C CA . LYS B 1 223 ? -17.828 -29.578 7.371 1 86.81 223 LYS B CA 1
ATOM 4133 C C . LYS B 1 223 ? -17.203 -28.297 6.84 1 86.81 223 LYS B C 1
ATOM 4135 O O . LYS B 1 223 ? -15.992 -28.25 6.598 1 86.81 223 LYS B O 1
ATOM 4140 N N . VAL B 1 224 ? -17.938 -27.453 6.699 1 84.69 224 VAL B N 1
ATOM 4141 C CA . VAL B 1 224 ? -17.578 -26.219 6.027 1 84.69 224 VAL B CA 1
ATOM 4142 C C . VAL B 1 224 ? -16.391 -25.562 6.734 1 84.69 224 VAL B C 1
ATOM 4144 O O . VAL B 1 224 ? -15.43 -25.156 6.086 1 84.69 224 VAL B O 1
ATOM 4147 N N . THR B 1 225 ? -16.359 -25.609 7.988 1 84.12 225 THR B N 1
ATOM 4148 C CA . THR B 1 225 ? -15.328 -24.922 8.758 1 84.12 225 THR B CA 1
ATOM 4149 C C . THR B 1 225 ? -13.977 -25.609 8.586 1 84.12 225 THR B C 1
ATOM 4151 O O . THR B 1 225 ? -12.961 -24.953 8.367 1 84.12 225 THR B O 1
ATOM 4154 N N . SER B 1 226 ? -14.008 -26.844 8.633 1 89.81 226 SER B N 1
ATOM 4155 C CA . SER B 1 226 ? -12.773 -27.594 8.477 1 89.81 226 SER B CA 1
ATOM 4156 C C . SER B 1 226 ? -12.219 -27.469 7.059 1 89.81 226 SER B C 1
ATOM 4158 O O . SER B 1 226 ? -11 -27.344 6.875 1 89.81 226 SER B O 1
ATOM 4160 N N . THR B 1 227 ? -13.094 -27.531 6.137 1 90.56 227 THR B N 1
ATOM 4161 C CA . THR B 1 227 ? -12.672 -27.406 4.746 1 90.56 227 THR B CA 1
ATOM 4162 C C . THR B 1 227 ? -12.109 -26 4.484 1 90.56 227 THR B C 1
ATOM 4164 O O . THR B 1 227 ? -11.078 -25.859 3.824 1 90.56 227 THR B O 1
ATOM 4167 N N . ARG B 1 228 ? -12.719 -25.094 5.02 1 89.44 228 ARG B N 1
ATOM 4168 C CA . ARG B 1 228 ? -12.266 -23.719 4.887 1 89.44 228 ARG B CA 1
ATOM 4169 C C . ARG B 1 228 ? -10.883 -23.531 5.5 1 89.44 228 ARG B C 1
ATOM 4171 O O . ARG B 1 228 ? -10.031 -22.828 4.934 1 89.44 228 ARG B O 1
ATOM 4178 N N . LEU B 1 229 ? -10.727 -24.094 6.582 1 89.12 229 LEU B N 1
ATOM 4179 C CA . LEU B 1 229 ? -9.453 -23.969 7.273 1 89.12 229 LEU B CA 1
ATOM 4180 C C . LEU B 1 229 ? -8.336 -24.656 6.477 1 89.12 229 LEU B C 1
ATOM 4182 O O . LEU B 1 229 ? -7.25 -24.094 6.332 1 89.12 229 LEU B O 1
ATOM 4186 N N . LEU B 1 230 ? -8.609 -25.766 6 1 92.88 230 LEU B N 1
ATOM 4187 C CA . LEU B 1 230 ? -7.621 -26.516 5.23 1 92.88 230 LEU B CA 1
ATOM 4188 C C . LEU B 1 230 ? -7.207 -25.75 3.982 1 92.88 230 LEU B C 1
ATOM 4190 O O . LEU B 1 230 ? -6.016 -25.594 3.709 1 92.88 230 LEU B O 1
ATOM 4194 N N . VAL B 1 231 ? -8.172 -25.297 3.264 1 94.88 231 VAL B N 1
ATOM 4195 C CA . VAL B 1 231 ? -7.902 -24.547 2.041 1 94.88 231 VAL B CA 1
ATOM 4196 C C . VAL B 1 231 ? -7.141 -23.266 2.377 1 94.88 231 VAL B C 1
ATOM 4198 O O . VAL B 1 231 ? -6.203 -22.891 1.67 1 94.88 231 VAL B O 1
ATOM 4201 N N . SER B 1 232 ? -7.496 -22.656 3.484 1 93.06 232 SER B N 1
ATOM 4202 C CA . SER B 1 232 ? -6.828 -21.438 3.906 1 93.06 232 SER B CA 1
ATOM 4203 C C . SER B 1 232 ? -5.363 -21.688 4.242 1 93.06 232 SER B C 1
ATOM 4205 O O . SER B 1 232 ? -4.488 -20.906 3.857 1 93.06 232 SER B O 1
ATOM 4207 N N . ILE B 1 233 ? -5.125 -22.719 4.922 1 93.62 233 ILE B N 1
ATOM 4208 C CA . ILE B 1 233 ? -3.768 -23.031 5.348 1 93.62 233 ILE B CA 1
ATOM 4209 C C . ILE B 1 233 ? -2.881 -23.25 4.121 1 93.62 233 ILE B C 1
ATOM 4211 O O . ILE B 1 233 ? -1.781 -22.703 4.039 1 93.62 233 ILE B O 1
ATOM 4215 N N . ILE B 1 234 ? -3.373 -23.984 3.188 1 95.81 234 ILE B N 1
ATOM 4216 C CA . ILE B 1 234 ? -2.594 -24.266 1.988 1 95.81 234 ILE B CA 1
ATOM 4217 C C . ILE B 1 234 ? -2.381 -22.984 1.194 1 95.81 234 ILE B C 1
ATOM 4219 O O . ILE B 1 234 ? -1.304 -22.766 0.636 1 95.81 234 ILE B O 1
ATOM 4223 N N . ALA B 1 235 ? -3.395 -22.172 1.144 1 96.44 235 ALA B N 1
ATOM 4224 C CA . ALA B 1 235 ? -3.283 -20.891 0.459 1 96.44 235 ALA B CA 1
ATOM 4225 C C . ALA B 1 235 ? -2.197 -20.016 1.091 1 96.44 235 ALA B C 1
ATOM 4227 O O . ALA B 1 235 ? -1.386 -19.422 0.385 1 96.44 235 ALA B O 1
ATOM 4228 N N . VAL B 1 236 ? -2.184 -20.016 2.393 1 94.81 236 VAL B N 1
ATOM 4229 C CA . VAL B 1 236 ? -1.223 -19.203 3.125 1 94.81 236 VAL B CA 1
ATOM 4230 C C . VAL B 1 236 ? 0.185 -19.766 2.936 1 94.81 236 VAL B C 1
ATOM 4232 O O . VAL B 1 236 ? 1.146 -19 2.783 1 94.81 236 VAL B O 1
ATOM 4235 N N . VAL B 1 237 ? 0.279 -21.047 2.945 1 95.31 237 VAL B N 1
ATOM 4236 C CA . VAL B 1 237 ? 1.57 -21.688 2.748 1 95.31 237 VAL B CA 1
ATOM 4237 C C . VAL B 1 237 ? 2.133 -21.312 1.379 1 95.31 237 VAL B C 1
ATOM 4239 O O . VAL B 1 237 ? 3.299 -20.922 1.266 1 95.31 237 VAL B O 1
ATOM 4242 N N . LEU B 1 238 ? 1.33 -21.438 0.381 1 97 238 LEU B N 1
ATOM 4243 C CA . LEU B 1 238 ? 1.738 -21.109 -0.981 1 97 238 LEU B CA 1
ATOM 4244 C C . LEU B 1 238 ? 2.211 -19.672 -1.073 1 97 238 LEU B C 1
ATOM 4246 O O . LEU B 1 238 ? 3.301 -19.406 -1.584 1 97 238 LEU B O 1
ATOM 4250 N N . ALA B 1 239 ? 1.459 -18.75 -0.535 1 95.44 239 ALA B N 1
ATOM 4251 C CA . ALA B 1 239 ? 1.785 -17.328 -0.584 1 95.44 239 ALA B CA 1
ATOM 4252 C C . ALA B 1 239 ? 3.051 -17.016 0.214 1 95.44 239 ALA B C 1
ATOM 4254 O O . ALA B 1 239 ? 3.891 -16.234 -0.219 1 95.44 239 ALA B O 1
ATOM 4255 N N . SER B 1 240 ? 3.166 -17.672 1.335 1 94 240 SER B N 1
ATOM 4256 C CA . SER B 1 240 ? 4.285 -17.391 2.232 1 94 240 SER B CA 1
ATOM 4257 C C . SER B 1 240 ? 5.598 -17.891 1.644 1 94 240 SER B C 1
ATOM 4259 O O . SER B 1 240 ? 6.621 -17.203 1.722 1 94 240 SER B O 1
ATOM 4261 N N . ILE B 1 241 ? 5.57 -19.062 1.046 1 92.31 241 ILE B N 1
ATOM 4262 C CA . ILE B 1 241 ? 6.777 -19.625 0.443 1 92.31 241 ILE B CA 1
ATOM 4263 C C . ILE B 1 241 ? 7.223 -18.75 -0.726 1 92.31 241 ILE B C 1
ATOM 4265 O O . ILE B 1 241 ? 8.406 -18.422 -0.854 1 92.31 241 ILE B O 1
ATOM 4269 N N . ALA B 1 242 ? 6.277 -18.406 -1.547 1 93.69 242 ALA B N 1
ATOM 4270 C CA . ALA B 1 242 ? 6.586 -17.547 -2.688 1 93.69 242 ALA B CA 1
ATOM 4271 C C . ALA B 1 242 ? 7.168 -16.219 -2.227 1 93.69 242 ALA B C 1
ATOM 4273 O O . ALA B 1 242 ? 8.148 -15.734 -2.793 1 93.69 242 ALA B O 1
ATOM 4274 N N . THR B 1 243 ? 6.59 -15.703 -1.181 1 89.81 243 THR B N 1
ATOM 4275 C CA . THR B 1 243 ? 7.016 -14.406 -0.672 1 89.81 243 THR B CA 1
ATOM 4276 C C . THR B 1 243 ? 8.391 -14.5 -0.02 1 89.81 243 THR B C 1
ATOM 4278 O O . THR B 1 243 ? 9.211 -13.594 -0.144 1 89.81 243 THR B O 1
ATOM 4281 N N . ALA B 1 244 ? 8.648 -15.586 0.63 1 86.88 244 ALA B N 1
ATOM 4282 C CA . ALA B 1 244 ? 9.922 -15.781 1.312 1 86.88 244 ALA B CA 1
ATOM 4283 C C . ALA B 1 244 ? 11.078 -15.82 0.314 1 86.88 244 ALA B C 1
ATOM 4285 O O . ALA B 1 244 ? 12.18 -15.344 0.604 1 86.88 244 ALA B O 1
ATOM 4286 N N . VAL B 1 245 ? 10.773 -16.312 -0.822 1 87.38 245 VAL B N 1
ATOM 4287 C CA . VAL B 1 245 ? 11.852 -16.516 -1.779 1 87.38 245 VAL B CA 1
ATOM 4288 C C . VAL B 1 245 ? 11.859 -15.391 -2.805 1 87.38 245 VAL B C 1
ATOM 4290 O O . VAL B 1 245 ? 12.914 -14.82 -3.107 1 87.38 245 VAL B O 1
ATOM 4293 N N . ALA B 1 246 ? 10.688 -15.047 -3.318 1 88.31 246 ALA B N 1
ATOM 4294 C CA . ALA B 1 246 ? 10.617 -14.094 -4.422 1 88.31 246 ALA B CA 1
ATOM 4295 C C . ALA B 1 246 ? 10.266 -12.695 -3.92 1 88.31 246 ALA B C 1
ATOM 4297 O O . ALA B 1 246 ? 10.359 -11.719 -4.668 1 88.31 246 ALA B O 1
ATOM 4298 N N . GLY B 1 247 ? 9.852 -12.602 -2.668 1 85.44 247 GLY B N 1
ATOM 4299 C CA . GLY B 1 247 ? 9.406 -11.312 -2.16 1 85.44 247 GLY B CA 1
ATOM 4300 C C . GLY B 1 247 ? 7.922 -11.07 -2.348 1 85.44 247 GLY B C 1
ATOM 4301 O O . GLY B 1 247 ? 7.191 -11.977 -2.756 1 85.44 247 GLY B O 1
ATOM 4302 N N . VAL B 1 248 ? 7.504 -9.875 -2.035 1 86.69 248 VAL B N 1
ATOM 4303 C CA . VAL B 1 248 ? 6.086 -9.547 -2.104 1 86.69 248 VAL B CA 1
ATOM 4304 C C . VAL B 1 248 ? 5.719 -9.141 -3.527 1 86.69 248 VAL B C 1
ATOM 4306 O O . VAL B 1 248 ? 6.262 -8.172 -4.066 1 86.69 248 VAL B O 1
ATOM 4309 N N . ILE B 1 249 ? 4.891 -9.883 -4.148 1 89.44 249 ILE B N 1
ATOM 4310 C CA . ILE B 1 249 ? 4.367 -9.602 -5.48 1 89.44 249 ILE B CA 1
ATOM 4311 C C . ILE B 1 249 ? 2.848 -9.461 -5.414 1 89.44 249 ILE B C 1
ATOM 4313 O O . ILE B 1 249 ? 2.139 -10.43 -5.137 1 89.44 249 ILE B O 1
ATOM 4317 N N . ALA B 1 250 ? 2.438 -8.336 -5.738 1 88.75 250 ALA B N 1
ATOM 4318 C CA . ALA B 1 250 ? 1.019 -8.023 -5.578 1 88.75 250 ALA B CA 1
ATOM 4319 C C . ALA B 1 250 ? 0.244 -8.336 -6.855 1 88.75 250 ALA B C 1
ATOM 4321 O O . ALA B 1 250 ? 0.813 -8.336 -7.949 1 88.75 250 ALA B O 1
ATOM 4322 N N . PHE B 1 251 ? -1.053 -8.68 -6.773 1 92 251 PHE B N 1
ATOM 4323 C CA . PHE B 1 251 ? -2.104 -8.656 -7.785 1 92 251 PHE B CA 1
ATOM 4324 C C . PHE B 1 251 ? -2.043 -9.914 -8.648 1 92 251 PHE B C 1
ATOM 4326 O O . PHE B 1 251 ? -2.943 -10.164 -9.453 1 92 251 PHE B O 1
ATOM 4333 N N . LEU B 1 252 ? -0.964 -10.703 -8.523 1 94.31 252 LEU B N 1
ATOM 4334 C CA . LEU B 1 252 ? -0.893 -11.914 -9.336 1 94.31 252 LEU B CA 1
ATOM 4335 C C . LEU B 1 252 ? -2.029 -12.867 -8.992 1 94.31 252 LEU B C 1
ATOM 4337 O O . LEU B 1 252 ? -2.645 -13.461 -9.883 1 94.31 252 LEU B O 1
ATOM 4341 N N . GLY B 1 253 ? -2.291 -13.031 -7.742 1 94.44 253 GLY B N 1
ATOM 4342 C CA . GLY B 1 253 ? -3.363 -13.898 -7.27 1 94.44 253 GLY B CA 1
ATOM 4343 C C . GLY B 1 253 ? -4.742 -13.398 -7.66 1 94.44 253 GLY B C 1
ATOM 4344 O O . GLY B 1 253 ? -5.715 -14.156 -7.605 1 94.44 253 GLY B O 1
ATOM 4345 N N . LEU B 1 254 ? -4.832 -12.188 -8.023 1 92.12 254 LEU B N 1
ATOM 4346 C CA . LEU B 1 254 ? -6.086 -11.594 -8.477 1 92.12 254 LEU B CA 1
ATOM 4347 C C . LEU B 1 254 ? -6.23 -11.719 -9.984 1 92.12 254 LEU B C 1
ATOM 4349 O O . LEU B 1 254 ? -7.297 -12.094 -10.484 1 92.12 254 LEU B O 1
ATOM 4353 N N . LEU B 1 255 ? -5.223 -11.492 -10.664 1 94.12 255 LEU B N 1
ATOM 4354 C CA . LEU B 1 255 ? -5.215 -11.367 -12.117 1 94.12 255 LEU B CA 1
ATOM 4355 C C . LEU B 1 255 ? -5.398 -12.727 -12.781 1 94.12 255 LEU B C 1
ATOM 4357 O O . LEU B 1 255 ? -6.258 -12.891 -13.648 1 94.12 255 LEU B O 1
ATOM 4361 N N . VAL B 1 256 ? -4.695 -13.711 -12.328 1 96.5 256 VAL B N 1
ATOM 4362 C CA . VAL B 1 256 ? -4.594 -14.984 -13.023 1 96.5 256 VAL B CA 1
ATOM 4363 C C . VAL B 1 256 ? -5.906 -15.758 -12.883 1 96.5 256 VAL B C 1
ATOM 4365 O O . VAL B 1 256 ? -6.465 -16.234 -13.875 1 96.5 256 VAL B O 1
ATOM 4368 N N . PRO B 1 257 ? -6.445 -15.859 -11.664 1 96.19 257 PRO B N 1
ATOM 4369 C CA . PRO B 1 257 ? -7.723 -16.562 -11.562 1 96.19 257 PRO B CA 1
ATOM 4370 C C . PRO B 1 257 ? -8.836 -15.883 -12.352 1 96.19 257 PRO B C 1
ATOM 4372 O O . PRO B 1 257 ? -9.703 -16.562 -12.914 1 96.19 257 PRO B O 1
ATOM 4375 N N . HIS B 1 258 ? -8.828 -14.609 -12.383 1 93.56 258 HIS B N 1
ATOM 4376 C CA . HIS B 1 258 ? -9.852 -13.891 -13.133 1 93.56 258 HIS B CA 1
ATOM 4377 C C . HIS B 1 258 ? -9.766 -14.211 -14.625 1 93.56 258 HIS B C 1
ATOM 4379 O O . HIS B 1 258 ? -10.781 -14.5 -15.266 1 93.56 258 HIS B O 1
ATOM 4385 N N . ILE B 1 259 ? -8.633 -14.164 -15.125 1 93.69 259 ILE B N 1
ATOM 4386 C CA . ILE B 1 259 ? -8.422 -14.5 -16.531 1 93.69 259 ILE B CA 1
ATOM 4387 C C . ILE B 1 259 ? -8.805 -15.953 -16.781 1 93.69 259 ILE B C 1
ATOM 4389 O O . ILE B 1 259 ? -9.438 -16.281 -17.781 1 93.69 259 ILE B O 1
ATOM 4393 N N . GLY B 1 260 ? -8.438 -16.781 -15.883 1 95.19 260 GLY B N 1
ATOM 4394 C CA . GLY B 1 260 ? -8.766 -18.188 -16 1 95.19 260 GLY B CA 1
ATOM 4395 C C . GLY B 1 260 ? -10.258 -18.453 -16.047 1 95.19 260 GLY B C 1
ATOM 4396 O O . GLY B 1 260 ? -10.727 -19.25 -16.859 1 95.19 260 GLY B O 1
ATOM 4397 N N . ARG B 1 261 ? -10.961 -17.781 -15.219 1 94 261 ARG B N 1
ATOM 4398 C CA . ARG B 1 261 ? -12.406 -17.969 -15.18 1 94 261 ARG B CA 1
ATOM 4399 C C . ARG B 1 261 ? -13.047 -17.531 -16.5 1 94 261 ARG B C 1
ATOM 4401 O O . ARG B 1 261 ? -14.039 -18.125 -16.938 1 94 261 ARG B O 1
ATOM 4408 N N . GLN B 1 262 ? -12.523 -16.547 -17.062 1 91.38 262 GLN B N 1
ATOM 4409 C CA . GLN B 1 262 ? -13.062 -16.062 -18.328 1 91.38 262 GLN B CA 1
ATOM 4410 C C . GLN B 1 262 ? -12.742 -17.031 -19.469 1 91.38 262 GLN B C 1
ATOM 4412 O O . GLN B 1 262 ? -13.531 -17.188 -20.391 1 91.38 262 GLN B O 1
ATOM 4417 N N . LEU B 1 263 ? -11.664 -17.703 -19.359 1 93 263 LEU B N 1
ATOM 4418 C CA . LEU B 1 263 ? -11.203 -18.531 -20.469 1 93 263 LEU B CA 1
ATOM 4419 C C . LEU B 1 263 ? -11.68 -19.969 -20.312 1 93 263 LEU B C 1
ATOM 4421 O O . LEU B 1 263 ? -12.062 -20.625 -21.297 1 93 263 LEU B O 1
ATOM 4425 N N . ILE B 1 264 ? -11.68 -20.484 -19.062 1 93.88 264 ILE B N 1
ATOM 4426 C CA . ILE B 1 264 ? -11.93 -21.906 -18.906 1 93.88 264 ILE B CA 1
ATOM 4427 C C . ILE B 1 264 ? -13.117 -22.141 -17.984 1 93.88 264 ILE B C 1
ATOM 4429 O O . ILE B 1 264 ? -13.594 -23.266 -17.828 1 93.88 264 ILE B O 1
ATOM 4433 N N . GLY B 1 265 ? -13.555 -21.141 -17.312 1 91.44 265 GLY B N 1
ATOM 4434 C CA . GLY B 1 265 ? -14.703 -21.297 -16.438 1 91.44 265 GLY B CA 1
ATOM 4435 C C . GLY B 1 265 ? -14.328 -21.266 -14.969 1 91.44 265 GLY B C 1
ATOM 4436 O O . GLY B 1 265 ? -13.156 -21.109 -14.617 1 91.44 265 GLY B O 1
ATOM 4437 N N . SER B 1 266 ? -15.273 -21.562 -14.062 1 93.56 266 SER B N 1
ATOM 4438 C CA . SER B 1 266 ? -15.086 -21.359 -12.633 1 93.56 266 SER B CA 1
ATOM 4439 C C . SER B 1 266 ? -14.875 -22.688 -11.906 1 93.56 266 SER B C 1
ATOM 4441 O O . SER B 1 266 ? -14.75 -22.703 -10.68 1 93.56 266 SER B O 1
ATOM 4443 N N . ASP B 1 267 ? -14.789 -23.75 -12.672 1 95.31 267 ASP B N 1
ATOM 4444 C CA . ASP B 1 267 ? -14.531 -25.047 -12.055 1 95.31 267 ASP B CA 1
ATOM 4445 C C . ASP B 1 267 ? -13.086 -25.156 -11.594 1 95.31 267 ASP B C 1
ATOM 4447 O O . ASP B 1 267 ? -12.156 -25.109 -12.406 1 95.31 267 ASP B O 1
ATOM 4451 N N . TYR B 1 268 ? -12.891 -25.391 -10.305 1 97 268 TYR B N 1
ATOM 4452 C CA . TYR B 1 268 ? -11.562 -25.344 -9.703 1 97 268 TYR B CA 1
ATOM 4453 C C . TYR B 1 268 ? -10.719 -26.516 -10.18 1 97 268 TYR B C 1
ATOM 4455 O O . TYR B 1 268 ? -9.492 -26.5 -10.062 1 97 268 TYR B O 1
ATOM 4463 N N . LYS B 1 269 ? -11.328 -27.594 -10.688 1 96.12 269 LYS B N 1
ATOM 4464 C CA . LYS B 1 269 ? -10.586 -28.734 -11.227 1 96.12 269 LYS B CA 1
ATOM 4465 C C . LYS B 1 269 ? -9.688 -28.312 -12.375 1 96.12 269 LYS B C 1
ATOM 4467 O O . LYS B 1 269 ? -8.594 -28.859 -12.555 1 96.12 269 LYS B O 1
ATOM 4472 N N . TRP B 1 270 ? -10.172 -27.328 -13.148 1 96.25 270 TRP B N 1
ATOM 4473 C CA . TRP B 1 270 ? -9.406 -26.828 -14.289 1 96.25 270 TRP B CA 1
ATOM 4474 C C . TRP B 1 270 ? -8.742 -25.5 -13.953 1 96.25 270 TRP B C 1
ATOM 4476 O O . TRP B 1 270 ? -7.695 -25.172 -14.508 1 96.25 270 TRP B O 1
ATOM 4486 N N . LEU B 1 271 ? -9.328 -24.781 -13.07 1 96.88 271 LEU B N 1
ATOM 4487 C CA . LEU B 1 271 ? -8.852 -23.438 -12.742 1 96.88 271 LEU B CA 1
ATOM 4488 C C . LEU B 1 271 ? -7.516 -23.516 -12.008 1 96.88 271 LEU B C 1
ATOM 4490 O O . LEU B 1 271 ? -6.613 -22.719 -12.289 1 96.88 271 LEU B O 1
ATOM 4494 N N . LEU B 1 272 ? -7.387 -24.453 -11.102 1 98 272 LEU B N 1
ATOM 4495 C CA . LEU B 1 272 ? -6.172 -24.531 -10.297 1 98 272 LEU B CA 1
ATOM 4496 C C . LEU B 1 272 ? -4.961 -24.844 -11.172 1 98 272 LEU B C 1
ATOM 4498 O O . LEU B 1 272 ? -3.949 -24.141 -11.117 1 98 272 LEU B O 1
ATOM 4502 N N . PRO B 1 273 ? -5.047 -25.891 -12.039 1 97.06 273 PRO B N 1
ATOM 4503 C CA . PRO B 1 273 ? -3.91 -26.125 -12.93 1 97.06 273 PRO B CA 1
ATOM 4504 C C . PRO B 1 273 ? -3.641 -24.953 -13.867 1 97.06 273 PRO B C 1
ATOM 4506 O O . PRO B 1 273 ? -2.486 -24.672 -14.203 1 97.06 273 PRO B O 1
ATOM 4509 N N . PHE B 1 274 ? -4.648 -24.328 -14.312 1 97.19 274 PHE B N 1
ATOM 4510 C CA . PHE B 1 274 ? -4.477 -23.156 -15.156 1 97.19 274 PHE B CA 1
ATOM 4511 C C . PHE B 1 274 ? -3.715 -22.062 -14.414 1 97.19 274 PHE B C 1
ATOM 4513 O O . PHE B 1 274 ? -2.809 -21.438 -14.969 1 97.19 274 PHE B O 1
ATOM 4520 N N . CYS B 1 275 ? -4.078 -21.828 -13.164 1 97.94 275 CYS B N 1
ATOM 4521 C CA . CYS B 1 275 ? -3.42 -20.812 -12.352 1 97.94 275 CYS B CA 1
ATOM 4522 C C . CYS B 1 275 ? -1.944 -21.141 -12.156 1 97.94 275 CYS B C 1
ATOM 4524 O O . CYS B 1 275 ? -1.098 -20.25 -12.156 1 97.94 275 CYS B O 1
ATOM 4526 N N . ALA B 1 276 ? -1.696 -22.391 -11.984 1 97.62 276 ALA B N 1
ATOM 4527 C CA . ALA B 1 276 ? -0.306 -22.812 -11.805 1 97.62 276 ALA B CA 1
ATOM 4528 C C . ALA B 1 276 ? 0.537 -22.438 -13.023 1 97.62 276 ALA B C 1
ATOM 4530 O O . ALA B 1 276 ? 1.591 -21.812 -12.891 1 97.62 276 ALA B O 1
ATOM 4531 N N . ILE B 1 277 ? 0.053 -22.719 -14.195 1 97.5 277 ILE B N 1
ATOM 4532 C CA . ILE B 1 277 ? 0.819 -22.531 -15.422 1 97.5 277 ILE B CA 1
ATOM 4533 C C . ILE B 1 277 ? 0.778 -21.062 -15.836 1 97.5 277 ILE B C 1
ATOM 4535 O O . ILE B 1 277 ? 1.81 -20.469 -16.172 1 97.5 277 ILE B O 1
ATOM 4539 N N . ALA B 1 278 ? -0.377 -20.516 -15.805 1 97.44 278 ALA B N 1
ATOM 4540 C CA . ALA B 1 278 ? -0.536 -19.125 -16.219 1 97.44 278 ALA B CA 1
ATOM 4541 C C . ALA B 1 278 ? 0.188 -18.172 -15.258 1 97.44 278 ALA B C 1
ATOM 4543 O O . ALA B 1 278 ? 0.722 -17.141 -15.672 1 97.44 278 ALA B O 1
ATOM 4544 N N . GLY B 1 279 ? 0.081 -18.484 -13.938 1 97.69 279 GLY B N 1
ATOM 4545 C CA . GLY B 1 279 ? 0.837 -17.703 -12.977 1 97.69 279 GLY B CA 1
ATOM 4546 C C . GLY B 1 279 ? 2.332 -17.734 -13.227 1 97.69 279 GLY B C 1
ATOM 4547 O O . GLY B 1 279 ? 2.992 -16.688 -13.172 1 97.69 279 GLY B O 1
ATOM 4548 N N . ALA B 1 280 ? 2.814 -18.922 -13.477 1 97.62 280 ALA B N 1
ATOM 4549 C CA . ALA B 1 280 ? 4.223 -19.062 -13.836 1 97.62 280 ALA B CA 1
ATOM 4550 C C . ALA B 1 280 ? 4.555 -18.266 -15.094 1 97.62 280 ALA B C 1
ATOM 4552 O O . ALA B 1 280 ? 5.574 -17.578 -15.141 1 97.62 280 ALA B O 1
ATOM 4553 N N . TRP B 1 281 ? 3.699 -18.344 -16.016 1 97.38 281 TRP B N 1
ATOM 4554 C CA . TRP B 1 281 ? 3.887 -17.656 -17.297 1 97.38 281 TRP B CA 1
ATOM 4555 C C . TRP B 1 281 ? 3.93 -16.141 -17.094 1 97.38 281 TRP B C 1
ATOM 4557 O O . TRP B 1 281 ? 4.836 -15.469 -17.594 1 97.38 281 TRP B O 1
ATOM 4567 N N . ILE B 1 282 ? 3.035 -15.578 -16.359 1 96.75 282 ILE B N 1
ATOM 4568 C CA . ILE B 1 282 ? 2.898 -14.133 -16.203 1 96.75 282 ILE B CA 1
ATOM 4569 C C . ILE B 1 282 ? 4.094 -13.578 -15.43 1 96.75 282 ILE B C 1
ATOM 4571 O O . ILE B 1 282 ? 4.66 -12.547 -15.805 1 96.75 282 ILE B O 1
ATOM 4575 N N . LEU B 1 283 ? 4.438 -14.227 -14.367 1 95.94 283 LEU B N 1
ATOM 4576 C CA . LEU B 1 283 ? 5.555 -13.719 -13.57 1 95.94 283 LEU B CA 1
ATOM 4577 C C . LEU B 1 283 ? 6.863 -13.836 -14.344 1 95.94 283 LEU B C 1
ATOM 4579 O O . LEU B 1 283 ? 7.719 -12.953 -14.266 1 95.94 283 LEU B O 1
ATOM 4583 N N . LEU B 1 284 ? 7.016 -14.953 -15.086 1 95.44 284 LEU B N 1
ATOM 4584 C CA . LEU B 1 284 ? 8.203 -15.109 -15.914 1 95.44 284 LEU B CA 1
ATOM 4585 C C . LEU B 1 284 ? 8.258 -14.023 -16.984 1 95.44 284 LEU B C 1
ATOM 4587 O O . LEU B 1 284 ? 9.328 -13.492 -17.281 1 95.44 284 LEU B O 1
ATOM 4591 N N . LEU B 1 285 ? 7.164 -13.758 -17.578 1 95.19 285 LEU B N 1
ATOM 4592 C CA . LEU B 1 285 ? 7.098 -12.695 -18.578 1 95.19 285 LEU B CA 1
ATOM 4593 C C . LEU B 1 285 ? 7.48 -11.352 -17.969 1 95.19 285 LEU B C 1
ATOM 4595 O O . LEU B 1 285 ? 8.258 -10.594 -18.562 1 95.19 285 LEU B O 1
ATOM 4599 N N . ALA B 1 286 ? 6.902 -11.086 -16.844 1 92.75 286 ALA B N 1
ATOM 4600 C CA . ALA B 1 286 ? 7.207 -9.828 -16.156 1 92.75 286 ALA B CA 1
ATOM 4601 C C . ALA B 1 286 ? 8.695 -9.727 -15.844 1 92.75 286 ALA B C 1
ATOM 4603 O O . ALA B 1 286 ? 9.297 -8.664 -16.016 1 92.75 286 ALA B O 1
ATOM 4604 N N . ASP B 1 287 ? 9.219 -10.773 -15.375 1 90.88 287 ASP B N 1
ATOM 4605 C CA . ASP B 1 287 ? 10.641 -10.781 -15.039 1 90.88 287 ASP B CA 1
ATOM 4606 C C . ASP B 1 287 ? 11.492 -10.609 -16.297 1 90.88 287 ASP B C 1
ATOM 4608 O O . ASP B 1 287 ? 12.492 -9.883 -16.281 1 90.88 287 ASP B O 1
ATOM 4612 N N . THR B 1 288 ? 11.172 -11.305 -17.328 1 90.44 288 THR B N 1
ATOM 4613 C CA . THR B 1 288 ? 11.93 -11.234 -18.578 1 90.44 288 THR B CA 1
ATOM 4614 C C . THR B 1 288 ? 11.852 -9.828 -19.172 1 90.44 288 THR B C 1
ATOM 4616 O O . THR B 1 288 ? 12.852 -9.297 -19.656 1 90.44 288 THR B O 1
ATOM 4619 N N . LEU B 1 289 ? 10.727 -9.281 -19.156 1 88.81 289 LEU B N 1
ATOM 4620 C CA . LEU B 1 289 ? 10.578 -7.914 -19.641 1 88.81 289 LEU B CA 1
ATOM 4621 C C . LEU B 1 289 ? 11.391 -6.938 -18.797 1 88.81 289 LEU B C 1
ATOM 4623 O O . LEU B 1 289 ? 11.969 -5.984 -19.328 1 88.81 289 LEU B O 1
ATOM 4627 N N . GLY B 1 290 ? 11.367 -7.145 -17.531 1 84.69 290 GLY B N 1
ATOM 4628 C CA . GLY B 1 290 ? 12.133 -6.293 -16.625 1 84.69 290 GLY B CA 1
ATOM 4629 C C . GLY B 1 290 ? 13.625 -6.32 -16.891 1 84.69 290 GLY B C 1
ATOM 4630 O O . GLY B 1 290 ? 14.32 -5.332 -16.672 1 84.69 290 GLY B O 1
ATOM 4631 N N . ARG B 1 291 ? 14.055 -7.395 -17.406 1 82.62 291 ARG B N 1
ATOM 4632 C CA . ARG B 1 291 ? 15.477 -7.539 -17.703 1 82.62 291 ARG B CA 1
ATOM 4633 C C . ARG B 1 291 ? 15.82 -6.902 -19.047 1 82.62 291 ARG B C 1
ATOM 4635 O O . ARG B 1 291 ? 16.953 -6.477 -19.266 1 82.62 291 ARG B O 1
ATOM 4642 N N . LEU B 1 292 ? 14.883 -6.852 -19.859 1 81.69 292 LEU B N 1
ATOM 4643 C CA . LEU B 1 292 ? 15.172 -6.465 -21.234 1 81.69 292 LEU B CA 1
ATOM 4644 C C . LEU B 1 292 ? 14.875 -4.988 -21.453 1 81.69 292 LEU B C 1
ATOM 4646 O O . LEU B 1 292 ? 15.539 -4.332 -22.266 1 81.69 292 LEU B O 1
ATOM 4650 N N . VAL B 1 293 ? 13.914 -4.367 -20.891 1 75.94 293 VAL B N 1
ATOM 4651 C CA . VAL B 1 293 ? 13.398 -3.037 -21.188 1 75.94 293 VAL B CA 1
ATOM 4652 C C . VAL B 1 293 ? 14.461 -1.988 -20.859 1 75.94 293 VAL B C 1
ATOM 4654 O O . VAL B 1 293 ? 14.68 -1.061 -21.641 1 75.94 293 VAL B O 1
ATOM 4657 N N . LEU B 1 294 ? 15.07 -2.012 -19.734 1 67.31 294 LEU B N 1
ATOM 4658 C CA . LEU B 1 294 ? 16.047 -0.995 -19.375 1 67.31 294 LEU B CA 1
ATOM 4659 C C . LEU B 1 294 ? 17.438 -1.612 -19.188 1 67.31 294 LEU B C 1
ATOM 4661 O O . LEU B 1 294 ? 18.188 -1.217 -18.297 1 67.31 294 LEU B O 1
ATOM 4665 N N . ALA B 1 295 ? 17.766 -2.424 -20 1 64.94 295 ALA B N 1
ATOM 4666 C CA . ALA B 1 295 ? 19.094 -3.027 -19.906 1 64.94 295 ALA B CA 1
ATOM 4667 C C . ALA B 1 295 ? 20.188 -1.969 -20.016 1 64.94 295 ALA B C 1
ATOM 4669 O O . ALA B 1 295 ? 20.078 -1.047 -20.828 1 64.94 295 ALA B O 1
ATOM 4670 N N . PRO B 1 296 ? 20.922 -2.105 -18.844 1 66.25 296 PRO B N 1
ATOM 4671 C CA . PRO B 1 296 ? 21.344 -3.16 -17.922 1 66.25 296 PRO B CA 1
ATOM 4672 C C . PRO B 1 296 ? 20.625 -3.09 -16.578 1 66.25 296 PRO B C 1
ATOM 4674 O O . PRO B 1 296 ? 20.75 -4 -15.75 1 66.25 296 PRO B O 1
ATOM 4677 N N . ASN B 1 297 ? 19.922 -1.946 -16.469 1 69.56 297 ASN B N 1
ATOM 4678 C CA . ASN B 1 297 ? 19.172 -1.891 -15.219 1 69.56 297 ASN B CA 1
ATOM 4679 C C . ASN B 1 297 ? 17.953 -2.812 -15.266 1 69.56 297 ASN B C 1
ATOM 4681 O O . ASN B 1 297 ? 17.312 -2.947 -16.312 1 69.56 297 ASN B O 1
ATOM 4685 N N . GLU B 1 298 ? 17.828 -3.586 -14.266 1 76.44 298 GLU B N 1
ATOM 4686 C CA . GLU B 1 298 ? 16.719 -4.543 -14.227 1 76.44 298 GLU B CA 1
ATOM 4687 C C . GLU B 1 298 ? 15.57 -4.02 -13.367 1 76.44 298 GLU B C 1
ATOM 4689 O O . GLU B 1 298 ? 15.789 -3.533 -12.258 1 76.44 298 GLU B O 1
ATOM 4694 N N . ILE B 1 299 ? 14.469 -3.963 -13.93 1 81 299 ILE B N 1
ATOM 4695 C CA . ILE B 1 299 ? 13.266 -3.6 -13.195 1 81 299 ILE B CA 1
ATOM 4696 C C . ILE B 1 299 ? 12.648 -4.848 -12.562 1 81 299 ILE B C 1
ATOM 4698 O O . ILE B 1 299 ? 12.383 -5.832 -13.25 1 81 299 ILE B O 1
ATOM 4702 N N . PRO B 1 300 ? 12.469 -4.793 -11.281 1 84.62 300 PRO B N 1
ATOM 4703 C CA . PRO B 1 300 ? 11.852 -5.949 -10.625 1 84.62 300 PRO B CA 1
ATOM 4704 C C . PRO B 1 300 ? 10.461 -6.27 -11.18 1 84.62 300 PRO B C 1
ATOM 4706 O O . PRO B 1 300 ? 9.695 -5.355 -11.508 1 84.62 300 PRO B O 1
ATOM 4709 N N . ALA B 1 301 ? 10.172 -7.543 -11.258 1 87.44 301 ALA B N 1
ATOM 4710 C CA . ALA B 1 301 ? 8.898 -8.023 -11.781 1 87.44 301 ALA B CA 1
ATOM 4711 C C . ALA B 1 301 ? 7.73 -7.488 -10.953 1 87.44 301 ALA B C 1
ATOM 4713 O O . ALA B 1 301 ? 6.633 -7.293 -11.477 1 87.44 301 ALA B O 1
ATOM 4714 N N . SER B 1 302 ? 7.918 -7.254 -9.648 1 87.19 302 SER B N 1
ATOM 4715 C CA . SER B 1 302 ? 6.871 -6.77 -8.75 1 87.19 302 SER B CA 1
ATOM 4716 C C . SER B 1 302 ? 6.367 -5.398 -9.188 1 87.19 302 SER B C 1
ATOM 4718 O O . SER B 1 302 ? 5.191 -5.074 -9 1 87.19 302 SER B O 1
ATOM 4720 N N . ILE B 1 303 ? 7.25 -4.602 -9.789 1 85.94 303 ILE B N 1
ATOM 4721 C CA . ILE B 1 303 ? 6.887 -3.264 -10.242 1 85.94 303 ILE B CA 1
ATOM 4722 C C . ILE B 1 303 ? 5.941 -3.361 -11.438 1 85.94 303 ILE B C 1
ATOM 4724 O O . ILE B 1 303 ? 4.918 -2.676 -11.484 1 85.94 303 ILE B O 1
ATOM 4728 N N . PHE B 1 304 ? 6.18 -4.266 -12.32 1 87.5 304 PHE B N 1
ATOM 4729 C CA . PHE B 1 304 ? 5.316 -4.484 -13.477 1 87.5 304 PHE B CA 1
ATOM 4730 C C . PHE B 1 304 ? 3.939 -4.973 -13.039 1 87.5 304 PHE B C 1
ATOM 4732 O O . PHE B 1 304 ? 2.92 -4.523 -13.562 1 87.5 304 PHE B O 1
ATOM 4739 N N . MET B 1 305 ? 4.016 -5.805 -12.055 1 89 305 MET B N 1
ATOM 4740 C CA . MET B 1 305 ? 2.752 -6.355 -11.57 1 89 305 MET B CA 1
ATOM 4741 C C . MET B 1 305 ? 1.905 -5.277 -10.906 1 89 305 MET B C 1
ATOM 4743 O O . MET B 1 305 ? 0.678 -5.285 -11.023 1 89 305 MET B O 1
ATOM 4747 N N . SER B 1 306 ? 2.523 -4.355 -10.258 1 87.12 306 SER B N 1
ATOM 4748 C CA . SER B 1 306 ? 1.783 -3.27 -9.625 1 87.12 306 SER B CA 1
ATOM 4749 C C . SER B 1 306 ? 1.167 -2.34 -10.664 1 87.12 306 SER B C 1
ATOM 4751 O O . SER B 1 306 ? 0.033 -1.886 -10.5 1 87.12 306 SER B O 1
ATOM 4753 N N . ILE B 1 307 ? 1.879 -2.096 -11.734 1 89.5 307 ILE B N 1
ATOM 4754 C CA . ILE B 1 307 ? 1.442 -1.179 -12.781 1 89.5 307 ILE B CA 1
ATOM 4755 C C . ILE B 1 307 ? 0.268 -1.788 -13.547 1 89.5 307 ILE B C 1
ATOM 4757 O O . ILE B 1 307 ? -0.679 -1.084 -13.906 1 89.5 307 ILE B O 1
ATOM 4761 N N . ILE B 1 308 ? 0.33 -3.057 -13.68 1 91.38 308 ILE B N 1
ATOM 4762 C CA . ILE B 1 308 ? -0.723 -3.742 -14.422 1 91.38 308 ILE B CA 1
ATOM 4763 C C . ILE B 1 308 ? -1.858 -4.121 -13.477 1 91.38 308 ILE B C 1
ATOM 4765 O O . ILE B 1 308 ? -3.035 -3.984 -13.82 1 91.38 308 ILE B O 1
ATOM 4769 N N . GLY B 1 309 ? -1.513 -4.551 -12.359 1 90.62 309 GLY B N 1
ATOM 4770 C CA . GLY B 1 309 ? -2.482 -5.035 -11.398 1 90.62 309 GLY B CA 1
ATOM 4771 C C . GLY B 1 309 ? -3.418 -3.953 -10.891 1 90.62 309 GLY B C 1
ATOM 4772 O O . GLY B 1 309 ? -4.609 -4.199 -10.68 1 90.62 309 GLY B O 1
ATOM 4773 N N . GLY B 1 310 ? -2.9 -2.775 -10.648 1 89.06 310 GLY B N 1
ATOM 4774 C CA . GLY B 1 310 ? -3.732 -1.672 -10.195 1 89.06 310 GLY B CA 1
ATOM 4775 C C . GLY B 1 310 ? -4.902 -1.385 -11.125 1 89.06 310 GLY B C 1
ATOM 4776 O O . GLY B 1 310 ? -6.059 -1.487 -10.719 1 89.06 310 GLY B O 1
ATOM 4777 N N . PRO B 1 311 ? -4.613 -1.066 -12.305 1 90.75 311 PRO B N 1
ATOM 4778 C CA . PRO B 1 311 ? -5.684 -0.825 -13.273 1 90.75 311 PRO B CA 1
ATOM 4779 C C . PRO B 1 311 ? -6.625 -2.018 -13.422 1 90.75 311 PRO B C 1
ATOM 4781 O O . PRO B 1 311 ? -7.832 -1.839 -13.617 1 90.75 311 PRO B O 1
ATOM 4784 N N . PHE B 1 312 ? -6.078 -3.176 -13.344 1 90.31 312 PHE B N 1
ATOM 4785 C CA . PHE B 1 312 ? -6.914 -4.367 -13.43 1 90.31 312 PHE B CA 1
ATOM 4786 C C . PHE B 1 312 ? -7.891 -4.43 -12.266 1 90.31 312 PHE B C 1
ATOM 4788 O O . PHE B 1 312 ? -9.062 -4.77 -12.445 1 90.31 312 PHE B O 1
ATOM 4795 N N . LEU B 1 313 ? -7.422 -4.172 -11.086 1 86.62 313 LEU B N 1
ATOM 4796 C CA . LEU B 1 313 ? -8.297 -4.137 -9.922 1 86.62 313 LEU B CA 1
ATOM 4797 C C . LEU B 1 313 ? -9.398 -3.1 -10.094 1 86.62 313 LEU B C 1
ATOM 4799 O O . LEU B 1 313 ? -10.555 -3.357 -9.766 1 86.62 313 LEU B O 1
ATOM 4803 N N . ILE B 1 314 ? -9.039 -1.979 -10.656 1 86.25 314 ILE B N 1
ATOM 4804 C CA . ILE B 1 314 ? -10.023 -0.93 -10.914 1 86.25 314 ILE B CA 1
ATOM 4805 C C . ILE B 1 314 ? -11.086 -1.445 -11.883 1 86.25 314 ILE B C 1
ATOM 4807 O O . ILE B 1 314 ? -12.281 -1.253 -11.656 1 86.25 314 ILE B O 1
ATOM 4811 N N . PHE B 1 315 ? -10.633 -2.1 -12.852 1 85.94 315 PHE B N 1
ATOM 4812 C CA . PHE B 1 315 ? -11.531 -2.66 -13.852 1 85.94 315 PHE B CA 1
ATOM 4813 C C . PHE B 1 315 ? -12.5 -3.65 -13.227 1 85.94 315 PHE B C 1
ATOM 4815 O O . PHE B 1 315 ? -13.695 -3.627 -13.516 1 85.94 315 PHE B O 1
ATOM 4822 N N . LEU B 1 316 ? -12.031 -4.43 -12.359 1 83.12 316 LEU B N 1
ATOM 4823 C CA . LEU B 1 316 ? -12.852 -5.438 -11.711 1 83.12 316 LEU B CA 1
ATOM 4824 C C . LEU B 1 316 ? -13.883 -4.789 -10.789 1 83.12 316 LEU B C 1
ATOM 4826 O O . LEU B 1 316 ? -15.031 -5.238 -10.719 1 83.12 316 LEU B O 1
ATOM 4830 N N . LEU B 1 317 ? -13.469 -3.771 -10.133 1 80.81 317 LEU B N 1
ATOM 4831 C CA . LEU B 1 317 ? -14.344 -3.098 -9.172 1 80.81 317 LEU B CA 1
ATOM 4832 C C . LEU B 1 317 ? -15.438 -2.314 -9.891 1 80.81 317 LEU B C 1
ATOM 4834 O O . LEU B 1 317 ? -16.562 -2.223 -9.398 1 80.81 317 LEU B O 1
ATOM 4838 N N . VAL B 1 318 ? -15.062 -1.802 -11.039 1 81.19 318 VAL B N 1
ATOM 4839 C CA . VAL B 1 318 ? -16 -0.966 -11.781 1 81.19 318 VAL B CA 1
ATOM 4840 C C . VAL B 1 318 ? -16.984 -1.848 -12.539 1 81.19 318 VAL B C 1
ATOM 4842 O O . VAL B 1 318 ? -18.172 -1.536 -12.617 1 81.19 318 VAL B O 1
ATOM 4845 N N . ARG B 1 319 ? -16.438 -2.855 -13.086 1 75.12 319 ARG B N 1
ATOM 4846 C CA . ARG B 1 319 ? -17.312 -3.73 -13.867 1 75.12 319 ARG B CA 1
ATOM 4847 C C . ARG B 1 319 ? -18.125 -4.645 -12.961 1 75.12 319 ARG B C 1
ATOM 4849 O O . ARG B 1 319 ? -19.234 -5.066 -13.328 1 75.12 319 ARG B O 1
ATOM 4856 N N . GLY B 1 320 ? -17.375 -5.129 -11.969 1 63.88 320 GLY B N 1
ATOM 4857 C CA . GLY B 1 320 ? -17.984 -6.16 -11.141 1 63.88 320 GLY B CA 1
ATOM 4858 C C . GLY B 1 320 ? -19.172 -5.66 -10.344 1 63.88 320 GLY B C 1
ATOM 4859 O O . GLY B 1 320 ? -19.141 -4.539 -9.828 1 63.88 320 GLY B O 1
ATOM 4860 N N . ARG B 1 321 ? -20.312 -6.051 -10.727 1 52.81 321 ARG B N 1
ATOM 4861 C CA . ARG B 1 321 ? -21.484 -5.992 -9.852 1 52.81 321 ARG B CA 1
ATOM 4862 C C . ARG B 1 321 ? -21.141 -6.477 -8.445 1 52.81 321 ARG B C 1
ATOM 4864 O O . ARG B 1 321 ? -21.469 -7.609 -8.086 1 52.81 321 ARG B O 1
ATOM 4871 N N . ILE B 1 322 ? -19.891 -6.332 -8.117 1 50.53 322 ILE B N 1
ATOM 4872 C CA . ILE B 1 322 ? -19.703 -6.824 -6.75 1 50.53 322 ILE B CA 1
ATOM 4873 C C . ILE B 1 322 ? -20.859 -6.328 -5.875 1 50.53 322 ILE B C 1
ATOM 4875 O O . ILE B 1 322 ? -20.984 -5.129 -5.617 1 50.53 322 ILE B O 1
ATOM 4879 N N . ASN B 1 323 ? -21.969 -6.766 -6.18 1 42.94 323 ASN B N 1
ATOM 4880 C CA . ASN B 1 323 ? -23.188 -6.574 -5.406 1 42.94 323 ASN B CA 1
ATOM 4881 C C . ASN B 1 323 ? -22.906 -6.578 -3.906 1 42.94 323 ASN B C 1
ATOM 4883 O O . ASN B 1 323 ? -22 -7.266 -3.443 1 42.94 323 ASN B O 1
ATOM 4887 N N . ASP B 1 324 ? -23.141 -5.48 -3.225 1 40.56 324 ASP B N 1
ATOM 4888 C CA . ASP B 1 324 ? -23.234 -5.285 -1.781 1 40.56 324 ASP B CA 1
ATOM 4889 C C . ASP B 1 324 ? -23.766 -6.543 -1.096 1 40.56 324 ASP B C 1
ATOM 4891 O O . ASP B 1 324 ? -24.312 -6.473 0.006 1 40.56 324 ASP B O 1
ATOM 4895 N N . GLY B 1 325 ? -23.25 -7.738 -1.467 1 35.5 325 GLY B N 1
ATOM 4896 C CA . GLY B 1 325 ? -23.875 -8.883 -0.822 1 35.5 325 GLY B CA 1
ATOM 4897 C C . GLY B 1 325 ? -25.281 -9.148 -1.314 1 35.5 325 GLY B C 1
ATOM 4898 O O . GLY B 1 325 ? -25.953 -10.078 -0.839 1 35.5 325 GLY B O 1
ATOM 4899 N N . THR B 1 326 ? -26.141 -8.203 -1.627 1 28.66 326 THR B N 1
ATOM 4900 C CA . THR B 1 326 ? -27.516 -8.562 -1.944 1 28.66 326 THR B CA 1
ATOM 4901 C C . THR B 1 326 ? -27.594 -9.219 -3.318 1 28.66 326 THR B C 1
ATOM 4903 O O . THR B 1 326 ? -27.391 -8.562 -4.34 1 28.66 326 THR B O 1
ATOM 4906 N N . THR B 1 327 ? -26.844 -10.109 -3.619 1 25.14 327 THR B N 1
ATOM 4907 C CA . THR B 1 327 ? -27.516 -10.852 -4.688 1 25.14 327 THR B CA 1
ATOM 4908 C C . THR B 1 327 ? -28.75 -11.57 -4.16 1 25.14 327 THR B C 1
ATOM 4910 O O . THR B 1 327 ? -28.734 -12.086 -3.041 1 25.14 327 THR B O 1
#

pLDDT: mean 83.42, std 14.99, range [23.73, 98.19]